Protein AF-A0AB72ZIG2-F1 (afdb_monomer_lite)

Radius of gyration: 32.33 Å; chains: 1; bounding box: 90×54×85 Å

InterPro domains:
  IPR028932 TerB-C domain [PF15615] (345-457)
  IPR029024 TerB-like [G3DSA:1.10.3680.10] (205-327)
  IPR029024 TerB-like [SSF158682] (209-322)

Secondary structure (DSSP, 8-state):
---HHHHHHHHHHHHHHHHTT-PPPP--SSEEEEEE---SGGGTT--EEEEEEEEE-TTS-HHHHHHHHHHHHHHHHTTHHHHHHHHH-GGGTTSHHHHTTS-GGGS-HHHHHHHHHHHHHHTTS-EEEEHHHHHHHHHHHTT----SS--HHHHHHHHHHHHHTTEEEES-TTTSSSPP-TT-EEEEEE-S-HHHHHHTHHHHHHHHHHHHHHHHHH-BTTB--HHHHHHHHHHHHH-TTS-HHHHHHHHHHTSTTTS-HHHHHHHHHHHTTS-HHHHHHHHHHHHHHHHTTS---HHHHHHHHHHHHHHT--THHHHHHHT-SS--S-S-----------HHHHHHHHHHHHHHHHHHHHHHHSTT-----------TTSHHHHHHTS-HHHHHHHHHHHTSSEEEHHHHHHHHHHTT--HHHHHHHHHHHHHHHHSS-SEE-SSEEEE-HHHHHHTT-

pLDDT: mean 73.61, std 16.62, range [25.11, 93.62]

Organism: NCBI:txid992134

Sequence (461 aa):
MHCPDAFSQLFQQRYRDKYGDGFILPVNKTKLHVFYRPASAGLMGQEFIQQMGELPNVAVCKANRDKLRPLIEACQNDLEAYNRFVSLNPKKKAALEGLLLLPMPLWPEALNAELESIKSRVGYGLLLITLDELFAQLSHACASNPPERLSRNVVIALTQALASLQVGIEPDVRADNRTPTLQDTVALFPIESATAESATFAVYRITMLAVELACAAVMVDGRVGEPESMILTRHIDAWSYLSPGQRMRLKAYLQPGVRKNNTLLALKNNLEPLSLEHRRAIARFLAHLIQVEGTITPQDVKFLERVYKRFALDSKLVYTDLDSRATPMTLSLPPPGSVALNSVDRITLLKNESQELVALLENLFLTKVVATEDKEEIDPQSMAAIMADMQEGTVTLLRLLISRNAWERDKLTDIALDMEIRLDDILIEINRKILAVFDVPLITGDAVISINRDVSAALLA

Foldseek 3Di:
DQCVPLLVQQLVVVQCVPANVHDDQPQDPAFDKDKDADPDPVRHPDIDIDTPPRHGDSVPDPVVVVVSVVSSVVSCVLCVVLSVVCVVPVVCCLALLSQLSHDPSSHDPLLVVVLVVVVVVQPAHKDKDFLLVVQCSNRVSSVHDRDPWDDLVSLQSVQVVNQVVQKHKPPDSVLDVDDDTRRAIMIIHGHPHPVLCVVCVLLLSVVLVLLLLLQLLQDDPLDRDPLSLVLVLVLLVLPPSHGPVSSNRSNRCSDPRSDDSVVSVVVVVVLVPDDLVLLVLSLLLLLLSSCSVVDDDPVSLVSSLSSQVSSVHDSVVSVVSNVPQDDDDDPDDDDDDDDDDDSVNVVVSSVVSSVVSSVVVCVVPVVPPPPPPPPPPPPCLELCNLCPPDDPLLVVVVVVVLVDFKDFVVVVVVVCVVVVHDRVVSQVVQQVSLCVRPVDGQWDDDRMTGGDPVSSVSNVD

Structure (mmCIF, N/CA/C/O backbone):
data_AF-A0AB72ZIG2-F1
#
_entry.id   AF-A0AB72ZIG2-F1
#
loop_
_atom_site.group_PDB
_atom_site.id
_atom_site.type_symbol
_atom_site.label_atom_id
_atom_site.label_alt_id
_atom_site.label_comp_id
_atom_site.label_asym_id
_atom_site.label_entity_id
_atom_site.label_seq_id
_atom_site.pdbx_PDB_ins_code
_atom_site.Cartn_x
_atom_site.Cartn_y
_atom_site.Cartn_z
_atom_site.occupancy
_atom_site.B_iso_or_equiv
_atom_site.auth_seq_id
_atom_site.auth_comp_id
_atom_site.auth_asym_id
_atom_site.auth_atom_id
_atom_site.pdbx_PDB_model_num
ATOM 1 N N . MET A 1 1 ? 19.403 9.215 -18.933 1.00 53.62 1 MET A N 1
ATOM 2 C CA . MET A 1 1 ? 18.868 8.181 -18.017 1.00 53.62 1 MET A CA 1
ATOM 3 C C . MET A 1 1 ? 19.841 8.053 -16.857 1.00 53.62 1 MET A C 1
ATOM 5 O O . MET A 1 1 ? 21.023 7.905 -17.134 1.00 53.62 1 MET A O 1
ATOM 9 N N . HIS A 1 2 ? 19.400 8.201 -15.604 1.00 64.38 2 HIS A N 1
ATOM 10 C CA . HIS A 1 2 ? 20.322 8.372 -14.467 1.00 64.38 2 HIS A CA 1
ATOM 11 C C . HIS A 1 2 ? 20.788 7.054 -13.828 1.00 64.38 2 HIS A C 1
ATOM 13 O O . HIS A 1 2 ? 21.807 7.043 -13.144 1.00 64.38 2 HIS A O 1
ATOM 19 N N . CYS A 1 3 ? 20.090 5.940 -14.067 1.00 78.25 3 CYS A N 1
ATOM 20 C CA . CYS A 1 3 ? 20.502 4.604 -13.624 1.00 78.25 3 CYS A CA 1
ATOM 21 C C . CYS A 1 3 ? 20.358 3.573 -14.764 1.00 78.25 3 CYS A C 1
ATOM 23 O O . CYS A 1 3 ? 19.318 2.919 -14.860 1.00 78.25 3 CYS A O 1
ATOM 25 N N . PRO A 1 4 ? 21.372 3.428 -15.645 1.00 85.88 4 PRO A N 1
ATOM 26 C CA . PRO A 1 4 ? 21.312 2.491 -16.771 1.00 85.88 4 PRO A CA 1
ATOM 27 C C . PRO A 1 4 ? 21.289 1.024 -16.316 1.00 85.88 4 PRO A C 1
ATOM 29 O O . PRO A 1 4 ? 20.623 0.205 -16.943 1.00 85.88 4 PRO A O 1
ATOM 32 N N . ASP A 1 5 ? 21.959 0.705 -15.206 1.00 88.12 5 ASP A N 1
ATOM 33 C CA . ASP A 1 5 ? 22.070 -0.652 -14.648 1.00 88.12 5 ASP A CA 1
ATOM 34 C C . ASP A 1 5 ? 20.688 -1.211 -14.265 1.00 88.12 5 ASP A C 1
ATOM 36 O O . ASP A 1 5 ? 20.289 -2.280 -14.724 1.00 88.12 5 ASP A O 1
ATOM 40 N N . ALA A 1 6 ? 19.922 -0.428 -13.495 1.00 87.50 6 ALA A N 1
ATOM 41 C CA . ALA A 1 6 ? 18.576 -0.775 -13.037 1.00 87.50 6 ALA A CA 1
ATOM 42 C C . ALA A 1 6 ? 17.594 -0.952 -14.208 1.00 87.50 6 ALA A C 1
ATOM 44 O O . ALA A 1 6 ? 16.811 -1.900 -14.223 1.00 87.50 6 ALA A O 1
ATOM 45 N N . PHE A 1 7 ? 17.675 -0.083 -15.225 1.00 92.00 7 PHE A N 1
ATOM 46 C CA . PHE A 1 7 ? 16.884 -0.239 -16.446 1.00 92.00 7 PHE A CA 1
ATOM 47 C C . PHE A 1 7 ? 17.276 -1.501 -17.223 1.00 92.00 7 PHE A C 1
ATOM 49 O O . PHE A 1 7 ? 16.396 -2.240 -17.653 1.00 92.00 7 PHE A O 1
ATOM 56 N N . SER A 1 8 ? 18.575 -1.782 -17.371 1.00 91.62 8 SER A N 1
ATOM 57 C CA . SER A 1 8 ? 19.068 -2.979 -18.063 1.00 91.62 8 SER A CA 1
ATOM 58 C C . SER A 1 8 ? 18.569 -4.264 -17.396 1.00 91.62 8 SER A C 1
ATOM 60 O O . SER A 1 8 ? 18.060 -5.150 -18.081 1.00 91.62 8 SER A O 1
ATOM 62 N N . GLN A 1 9 ? 18.636 -4.345 -16.065 1.00 91.81 9 GLN A N 1
ATOM 63 C CA . GLN A 1 9 ? 18.151 -5.492 -15.294 1.00 91.81 9 GLN A CA 1
ATOM 64 C C . GLN A 1 9 ? 16.628 -5.675 -15.424 1.00 91.81 9 GLN A C 1
ATOM 66 O O . GLN A 1 9 ? 16.174 -6.771 -15.759 1.00 91.81 9 GLN A O 1
ATOM 71 N N . LEU A 1 10 ? 15.843 -4.603 -15.248 1.00 91.81 10 LEU A N 1
ATOM 72 C CA . LEU A 1 10 ? 14.377 -4.646 -15.353 1.00 91.81 10 LEU A CA 1
ATOM 73 C C . LEU A 1 10 ? 13.904 -4.985 -16.776 1.00 91.81 10 LEU A C 1
ATOM 75 O O . LEU A 1 10 ? 12.975 -5.772 -16.963 1.00 91.81 10 LEU A O 1
ATOM 79 N N . PHE A 1 11 ? 14.568 -4.419 -17.789 1.00 93.00 11 PHE A N 1
ATOM 80 C CA . PHE A 1 11 ? 14.317 -4.717 -19.196 1.00 93.00 11 PHE A CA 1
ATOM 81 C C . PHE A 1 11 ? 14.632 -6.181 -19.521 1.00 93.00 11 PHE A C 1
ATOM 83 O O . PHE A 1 11 ? 13.825 -6.834 -20.174 1.00 93.00 11 PHE A O 1
ATOM 90 N N . GLN A 1 12 ? 15.758 -6.724 -19.044 1.00 92.25 12 GLN A N 1
ATOM 91 C CA . GLN A 1 12 ? 16.124 -8.129 -19.265 1.00 92.25 12 GLN A CA 1
ATOM 92 C C . GLN A 1 12 ? 15.143 -9.108 -18.609 1.00 92.25 12 GLN A C 1
ATOM 94 O O . GLN A 1 12 ? 14.782 -10.099 -19.244 1.00 92.25 12 GLN A O 1
ATOM 99 N N . GLN A 1 13 ? 14.691 -8.827 -17.380 1.00 90.44 13 GLN A N 1
ATOM 100 C CA . GLN A 1 13 ? 13.649 -9.608 -16.702 1.00 90.44 13 GLN A CA 1
ATOM 101 C C . GLN A 1 13 ? 12.364 -9.612 -17.542 1.00 90.44 13 GLN A C 1
ATOM 103 O O . GLN A 1 13 ? 11.984 -10.649 -18.082 1.00 90.44 13 GLN A O 1
ATOM 108 N N . ARG A 1 14 ? 11.778 -8.436 -17.794 1.00 91.00 14 ARG A N 1
ATOM 109 C CA . ARG A 1 14 ? 10.508 -8.315 -18.530 1.00 91.00 14 ARG A CA 1
ATOM 110 C C . ARG A 1 14 ? 10.572 -8.807 -19.972 1.00 91.00 14 ARG A C 1
ATOM 112 O O . ARG A 1 14 ? 9.575 -9.303 -20.494 1.00 91.00 14 ARG A O 1
ATOM 119 N N . TYR A 1 15 ? 11.719 -8.673 -20.637 1.00 92.75 15 TYR A N 1
ATOM 120 C CA . TYR A 1 15 ? 11.929 -9.238 -21.970 1.00 92.75 15 TYR A CA 1
ATOM 121 C C . TYR A 1 15 ? 11.843 -10.766 -21.931 1.00 92.75 15 TYR A C 1
ATOM 123 O O . TYR A 1 15 ? 11.169 -11.350 -22.778 1.00 92.75 15 TYR A O 1
ATOM 131 N N . ARG A 1 16 ? 12.455 -11.407 -20.926 1.00 92.56 16 ARG A N 1
ATOM 132 C CA . ARG A 1 16 ? 12.364 -12.857 -20.716 1.00 92.56 16 ARG A CA 1
ATOM 133 C C . ARG A 1 16 ? 10.950 -13.288 -20.323 1.00 92.56 16 ARG A C 1
ATOM 135 O O . ARG A 1 16 ? 10.457 -14.263 -20.875 1.00 92.56 16 ARG A O 1
ATOM 142 N N . ASP A 1 17 ? 10.267 -12.531 -19.467 1.00 90.25 17 ASP A N 1
ATOM 143 C CA . ASP A 1 17 ? 8.884 -12.829 -19.065 1.00 90.25 17 ASP A CA 1
ATOM 144 C C . ASP A 1 17 ? 7.906 -12.766 -20.255 1.00 90.25 17 ASP A C 1
ATOM 146 O O . ASP A 1 17 ? 6.974 -13.563 -20.348 1.00 90.25 17 ASP A O 1
ATOM 150 N N . LYS A 1 18 ? 8.119 -11.824 -21.189 1.00 90.75 18 LYS A N 1
ATOM 151 C CA . LYS A 1 18 ? 7.236 -11.598 -22.347 1.00 90.75 18 LYS A CA 1
ATOM 152 C C . LYS A 1 18 ? 7.604 -12.411 -23.594 1.00 90.75 18 LYS A C 1
ATOM 154 O O . LYS A 1 18 ? 6.721 -12.712 -24.397 1.00 90.75 18 LYS A O 1
ATOM 159 N N . TYR A 1 19 ? 8.886 -12.719 -23.796 1.00 89.81 19 TYR A N 1
ATOM 160 C CA . TYR A 1 19 ? 9.403 -13.317 -25.036 1.00 89.81 19 TYR A CA 1
ATOM 161 C C . TYR A 1 19 ? 10.286 -14.562 -24.830 1.00 89.81 19 TYR A C 1
ATOM 163 O O . TYR A 1 19 ? 10.757 -15.121 -25.819 1.00 89.81 19 TYR A O 1
ATOM 171 N N . GLY A 1 20 ? 10.505 -15.021 -23.593 1.00 89.81 20 GLY A N 1
ATOM 172 C CA . GLY A 1 20 ? 11.334 -16.191 -23.284 1.00 89.81 20 GLY A CA 1
ATOM 173 C C . GLY A 1 20 ? 12.790 -15.996 -23.711 1.00 89.81 20 GLY A C 1
ATOM 174 O O . GLY A 1 20 ? 13.429 -15.006 -23.350 1.00 89.81 20 GLY A O 1
ATOM 175 N N . ASP A 1 21 ? 13.297 -16.920 -24.527 1.00 86.19 21 ASP A N 1
ATOM 176 C CA . ASP A 1 21 ? 14.619 -16.826 -25.167 1.00 86.19 21 ASP A CA 1
ATOM 177 C C . ASP A 1 21 ? 14.706 -15.694 -26.216 1.00 86.19 21 ASP A C 1
ATOM 179 O O . ASP A 1 21 ? 15.792 -15.323 -26.666 1.00 86.19 21 ASP A O 1
ATOM 183 N N . GLY A 1 22 ? 13.564 -15.107 -26.589 1.00 86.38 22 GLY A N 1
ATOM 184 C CA . GLY A 1 22 ? 13.439 -13.999 -27.527 1.00 86.38 22 GLY A CA 1
ATOM 185 C C . GLY A 1 22 ? 12.682 -14.361 -28.804 1.00 86.38 22 GLY A C 1
ATOM 186 O O . GLY A 1 22 ? 12.366 -15.517 -29.076 1.00 86.38 22 GLY A O 1
ATOM 187 N N . PHE A 1 23 ? 12.394 -13.349 -29.627 1.00 83.50 23 PHE A N 1
ATOM 188 C CA . PHE A 1 23 ? 11.747 -13.553 -30.924 1.00 83.50 23 PHE A CA 1
ATOM 189 C C . PHE A 1 23 ? 12.761 -13.604 -32.073 1.00 83.50 23 PHE A C 1
ATOM 191 O O . PHE A 1 23 ? 13.669 -12.778 -32.163 1.00 83.50 23 PHE A O 1
ATOM 198 N N . ILE A 1 24 ? 12.565 -14.550 -32.996 1.00 80.56 24 ILE A N 1
ATOM 199 C CA . ILE A 1 24 ? 13.384 -14.674 -34.208 1.00 80.56 24 ILE A CA 1
ATOM 200 C C . ILE A 1 24 ? 13.233 -13.399 -35.049 1.00 80.56 24 ILE A C 1
ATOM 202 O O . ILE A 1 24 ? 12.124 -12.997 -35.413 1.00 80.56 24 ILE A O 1
ATOM 206 N N . LEU A 1 25 ? 14.361 -12.767 -35.369 1.00 79.25 25 LEU A N 1
ATOM 207 C CA . LEU A 1 25 ? 14.409 -11.584 -36.221 1.00 79.25 25 LEU A CA 1
ATOM 208 C C . LEU A 1 25 ? 14.318 -12.027 -37.694 1.00 79.25 25 LEU A C 1
ATOM 210 O O . LEU A 1 25 ? 15.206 -12.749 -38.152 1.00 79.25 25 LEU A O 1
ATOM 214 N N . PRO A 1 26 ? 13.280 -11.629 -38.458 1.00 70.88 26 PRO A N 1
ATOM 215 C CA . PRO A 1 26 ?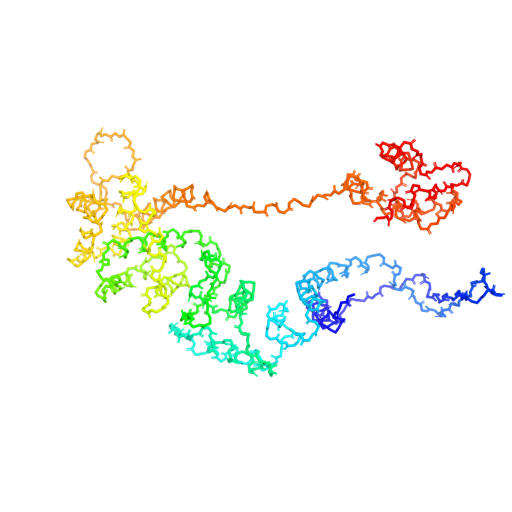 13.186 -11.979 -39.872 1.00 70.88 26 PRO A CA 1
ATOM 216 C C . PRO A 1 26 ? 14.343 -11.352 -40.659 1.00 70.88 26 PRO A C 1
ATOM 218 O O . PRO A 1 26 ? 14.706 -10.194 -40.435 1.00 70.88 26 PRO A O 1
ATOM 221 N N . VAL A 1 27 ? 14.908 -12.113 -41.600 1.00 68.31 27 VAL A N 1
ATOM 222 C CA . VAL A 1 27 ? 16.043 -11.671 -42.423 1.00 68.31 27 VAL A CA 1
ATOM 223 C C . VAL A 1 27 ? 15.591 -10.545 -43.354 1.00 68.31 27 VAL A C 1
ATOM 225 O O . VAL A 1 27 ? 14.945 -10.773 -44.375 1.00 68.31 27 VAL A O 1
ATOM 228 N N . ASN A 1 28 ? 15.920 -9.309 -42.982 1.00 68.75 28 ASN A N 1
ATOM 229 C CA . ASN A 1 28 ? 15.618 -8.128 -43.779 1.00 68.75 28 ASN A CA 1
ATOM 230 C C . ASN A 1 28 ? 16.527 -8.054 -45.024 1.00 68.75 28 ASN A C 1
ATOM 232 O O . ASN A 1 28 ? 17.701 -8.420 -44.965 1.00 68.75 28 ASN A O 1
ATOM 236 N N . LYS A 1 29 ? 16.001 -7.532 -46.140 1.00 74.00 29 LYS A N 1
ATOM 237 C CA . LYS A 1 29 ? 16.792 -7.248 -47.351 1.00 74.00 29 LYS A CA 1
ATOM 238 C C . LYS A 1 29 ? 17.771 -6.091 -47.139 1.00 74.00 29 LYS A C 1
ATOM 240 O O . LYS A 1 29 ? 18.856 -6.111 -47.712 1.00 74.00 29 LYS A O 1
ATOM 245 N N . THR A 1 30 ? 17.409 -5.098 -46.321 1.00 79.44 30 THR A N 1
ATOM 246 C CA . THR A 1 30 ? 18.297 -3.976 -45.981 1.00 79.44 30 THR A CA 1
ATOM 247 C C . THR A 1 30 ? 19.528 -4.493 -45.240 1.00 79.44 30 THR A C 1
ATOM 249 O O . THR A 1 30 ? 19.391 -5.098 -44.175 1.00 79.44 30 THR A O 1
ATOM 252 N N . LYS A 1 31 ? 20.726 -4.246 -45.774 1.00 84.81 31 LYS A N 1
ATOM 253 C CA . LYS A 1 31 ? 21.993 -4.622 -45.134 1.00 84.81 31 LYS A CA 1
ATOM 254 C C . LYS A 1 31 ? 22.410 -3.609 -44.070 1.00 84.81 31 LYS A C 1
ATOM 256 O O . LYS A 1 31 ? 21.942 -2.470 -44.051 1.00 84.81 31 LYS A O 1
ATOM 261 N N . LEU A 1 32 ? 23.266 -4.036 -43.149 1.00 85.88 32 LEU A N 1
ATOM 262 C CA . LEU A 1 32 ? 23.858 -3.171 -42.137 1.00 85.88 32 LEU A CA 1
ATOM 263 C C . LEU A 1 32 ? 24.957 -2.313 -42.773 1.00 85.88 32 LEU A C 1
ATOM 265 O O . LEU A 1 32 ? 25.966 -2.835 -43.243 1.00 85.88 32 LEU A O 1
ATOM 269 N N . HIS A 1 33 ? 24.772 -0.996 -42.744 1.00 87.38 33 HIS A N 1
ATOM 270 C CA . HIS A 1 33 ? 25.788 -0.020 -43.122 1.00 87.38 33 HIS A CA 1
ATOM 271 C C . HIS A 1 33 ? 26.221 0.751 -41.876 1.00 87.38 33 HIS A C 1
ATOM 273 O O . HIS A 1 33 ? 25.376 1.230 -41.119 1.00 87.38 33 HIS A O 1
ATOM 279 N N . VAL A 1 34 ? 27.530 0.879 -41.674 1.00 86.50 34 VAL A N 1
ATOM 280 C CA . VAL A 1 34 ? 28.111 1.794 -40.689 1.00 86.50 34 VAL A CA 1
ATOM 281 C C . VAL A 1 34 ? 28.497 3.072 -41.419 1.00 86.50 34 VAL A C 1
ATOM 283 O O . VAL A 1 34 ? 29.165 3.022 -42.451 1.00 86.50 34 VAL A O 1
ATOM 286 N N . PHE A 1 35 ? 28.057 4.207 -40.885 1.00 87.50 35 PHE A N 1
ATOM 287 C CA . PHE A 1 35 ? 28.380 5.536 -41.387 1.00 87.50 35 PHE A CA 1
ATOM 288 C C . PHE A 1 35 ? 29.309 6.251 -40.402 1.00 87.50 35 PHE A C 1
ATOM 290 O O . PHE A 1 35 ? 29.106 6.201 -39.189 1.00 87.50 35 PHE A O 1
ATOM 297 N N . TYR A 1 36 ? 30.319 6.938 -40.925 1.00 87.25 36 TYR A N 1
ATOM 298 C CA . TYR A 1 36 ? 31.201 7.817 -40.166 1.00 87.25 36 TYR A CA 1
ATOM 299 C C . TYR A 1 36 ? 31.277 9.185 -40.844 1.00 87.25 36 TYR A C 1
ATOM 301 O O . TYR A 1 36 ? 31.576 9.289 -42.033 1.00 87.25 36 TYR A O 1
ATOM 309 N N . ARG A 1 37 ? 31.020 10.241 -40.071 1.00 88.31 37 ARG A N 1
ATOM 310 C CA . ARG A 1 37 ? 31.103 11.637 -40.506 1.00 88.31 37 ARG A CA 1
ATOM 311 C C . ARG A 1 37 ? 32.136 12.348 -39.626 1.00 88.31 37 ARG A C 1
ATOM 313 O O . ARG A 1 37 ? 31.895 12.468 -38.423 1.00 88.31 37 ARG A O 1
ATOM 320 N N . PRO A 1 38 ? 33.287 12.788 -40.165 1.00 87.69 38 PRO A N 1
ATOM 321 C CA . PRO A 1 38 ? 34.328 13.416 -39.359 1.00 87.69 38 PRO A CA 1
ATOM 322 C C . PRO A 1 38 ? 33.879 14.755 -38.762 1.00 87.69 38 PRO A C 1
ATOM 324 O O . PRO A 1 38 ? 33.279 15.583 -39.444 1.00 87.69 38 PRO A O 1
ATOM 327 N N . ALA A 1 39 ? 34.266 15.006 -37.511 1.00 85.81 39 ALA A N 1
ATOM 328 C CA . ALA A 1 39 ? 34.138 16.321 -36.872 1.00 85.81 39 ALA A CA 1
ATOM 329 C C . ALA A 1 39 ? 35.305 17.279 -37.213 1.00 85.81 39 ALA A C 1
ATOM 331 O O . ALA A 1 39 ? 35.308 18.439 -36.809 1.00 85.81 39 ALA A O 1
ATOM 332 N N . SER A 1 40 ? 36.321 16.807 -37.942 1.00 89.12 40 SER A N 1
ATOM 333 C CA . SER A 1 40 ? 37.487 17.600 -38.345 1.00 89.12 40 SER A CA 1
ATOM 334 C C . SER A 1 40 ? 37.158 18.531 -39.514 1.00 89.12 40 SER A C 1
ATOM 336 O O . SER A 1 40 ? 36.709 18.062 -40.559 1.00 89.12 40 SER A O 1
ATOM 338 N N . ALA A 1 41 ? 37.464 19.826 -39.385 1.00 83.62 41 ALA A N 1
ATOM 339 C CA . ALA A 1 41 ? 37.096 20.853 -40.367 1.00 83.62 41 ALA A CA 1
ATOM 340 C C . ALA A 1 41 ? 37.537 20.552 -41.814 1.00 83.62 41 ALA A C 1
ATOM 342 O O . ALA A 1 41 ? 36.765 20.780 -42.737 1.00 83.62 41 ALA A O 1
ATOM 343 N N . GLY A 1 42 ? 38.727 19.972 -42.015 1.00 87.25 42 GLY A N 1
ATOM 344 C CA . GLY A 1 42 ? 39.236 19.603 -43.347 1.00 87.25 42 GLY A CA 1
ATOM 345 C C . GLY A 1 42 ? 38.525 18.424 -44.030 1.00 87.25 42 GLY A C 1
ATOM 346 O O . GLY A 1 42 ? 38.798 18.158 -45.194 1.00 87.25 42 GLY A O 1
ATOM 347 N N . LEU A 1 43 ? 37.629 17.721 -43.326 1.00 84.31 43 LEU A N 1
ATOM 348 C CA . LEU A 1 43 ? 36.799 16.630 -43.859 1.00 84.31 43 LEU A CA 1
ATOM 349 C C . LEU A 1 43 ? 35.298 16.846 -43.572 1.00 84.31 43 LEU A C 1
ATOM 351 O O . LEU A 1 43 ? 34.494 15.933 -43.771 1.00 84.31 43 LEU A O 1
ATOM 355 N N . MET A 1 44 ? 34.896 18.034 -43.100 1.00 80.94 44 MET A N 1
ATOM 356 C CA . MET A 1 44 ? 33.479 18.341 -42.900 1.00 80.94 44 MET A CA 1
ATOM 357 C C . MET A 1 44 ? 32.738 18.301 -44.241 1.00 80.94 44 MET A C 1
ATOM 359 O O . MET A 1 44 ? 33.151 18.926 -45.213 1.00 80.94 44 MET A O 1
ATOM 363 N N . GLY A 1 45 ? 31.632 17.555 -44.278 1.00 77.19 45 GLY A N 1
ATOM 364 C CA . GLY A 1 45 ? 30.863 17.295 -45.497 1.00 77.19 45 GLY A CA 1
ATOM 365 C C . GLY A 1 45 ? 31.223 15.986 -46.209 1.00 77.19 45 GLY A C 1
ATOM 366 O O . GLY A 1 45 ? 30.495 15.598 -47.116 1.00 77.19 45 GLY A O 1
ATOM 367 N N . GLN A 1 46 ? 32.274 15.272 -45.787 1.00 83.62 46 GLN A N 1
ATOM 368 C CA . GLN A 1 46 ? 32.502 13.889 -46.218 1.00 83.62 46 GLN A CA 1
ATOM 369 C C . GLN A 1 46 ? 31.767 12.903 -45.303 1.00 83.62 46 GLN A C 1
ATOM 371 O O . GLN A 1 46 ? 31.769 13.049 -44.078 1.00 83.62 46 GLN A O 1
ATOM 376 N N . GLU A 1 47 ? 31.167 11.875 -45.901 1.00 84.00 47 GLU A N 1
ATOM 377 C CA . GLU A 1 47 ? 30.500 10.779 -45.198 1.00 84.00 47 GLU A CA 1
ATOM 378 C C . GLU A 1 47 ? 31.048 9.446 -45.712 1.00 84.00 47 GLU A C 1
ATOM 380 O O . GLU A 1 47 ? 31.004 9.147 -46.904 1.00 84.00 47 GLU A O 1
ATOM 385 N N . PHE A 1 48 ? 31.598 8.648 -44.800 1.00 87.19 48 PHE A N 1
ATOM 386 C CA . PHE A 1 48 ? 32.205 7.355 -45.090 1.00 87.19 48 PHE A CA 1
ATOM 387 C C . PHE A 1 48 ? 31.202 6.260 -44.743 1.00 87.19 48 PHE A C 1
ATOM 389 O O . PHE A 1 48 ? 30.868 6.079 -43.573 1.00 87.19 48 PHE A O 1
ATOM 396 N N . ILE A 1 49 ? 30.711 5.537 -45.750 1.00 86.94 49 ILE A N 1
ATOM 397 C CA . ILE A 1 49 ? 29.702 4.485 -45.585 1.00 86.94 49 ILE A CA 1
ATOM 398 C C . ILE A 1 49 ? 30.332 3.133 -45.922 1.00 86.94 49 ILE A C 1
ATOM 400 O O . ILE A 1 49 ? 30.780 2.915 -47.046 1.00 86.94 49 ILE A O 1
ATOM 404 N N . GLN A 1 50 ? 30.330 2.206 -44.964 1.00 87.75 50 GLN A N 1
ATOM 405 C CA . GLN A 1 50 ? 30.812 0.838 -45.144 1.00 87.75 50 GLN A CA 1
ATOM 406 C C . GLN A 1 50 ? 29.677 -0.163 -44.911 1.00 87.75 50 GLN A C 1
ATOM 408 O O . GLN A 1 50 ? 29.081 -0.206 -43.835 1.00 87.75 50 GLN A O 1
ATOM 413 N N . GLN A 1 51 ? 29.391 -1.002 -45.909 1.00 85.06 51 GLN A N 1
ATOM 414 C CA . GLN A 1 51 ? 28.489 -2.144 -45.746 1.00 85.06 51 GLN A CA 1
ATOM 415 C C . GLN A 1 51 ? 29.194 -3.266 -44.972 1.00 85.06 51 GLN A C 1
ATOM 417 O O . GLN A 1 51 ? 30.285 -3.697 -45.346 1.00 85.06 51 GLN A O 1
ATOM 422 N N . MET A 1 52 ? 28.548 -3.785 -43.930 1.00 85.31 52 MET A N 1
ATOM 423 C CA . MET A 1 52 ? 29.058 -4.882 -43.102 1.00 85.31 52 MET A CA 1
ATOM 424 C C . MET A 1 52 ? 28.685 -6.246 -43.700 1.00 85.31 52 MET A C 1
ATOM 426 O O . MET A 1 52 ? 28.005 -7.070 -43.086 1.00 85.31 52 MET A O 1
ATOM 430 N N . GLY A 1 53 ? 29.125 -6.458 -44.944 1.00 82.94 53 GLY A N 1
ATOM 431 C CA . GLY A 1 53 ? 28.882 -7.677 -45.715 1.00 82.94 53 GLY A CA 1
ATOM 432 C C . GLY A 1 53 ? 27.393 -7.996 -45.862 1.00 82.94 53 GLY A C 1
ATOM 433 O O . GLY A 1 53 ? 26.586 -7.132 -46.202 1.00 82.94 53 GLY A O 1
ATOM 434 N N . GLU A 1 54 ? 27.033 -9.249 -45.589 1.00 82.50 54 GLU A N 1
ATOM 435 C CA . GLU A 1 54 ? 25.670 -9.760 -45.755 1.00 82.50 54 GLU A CA 1
ATOM 436 C C . GLU A 1 54 ? 24.757 -9.579 -44.529 1.00 82.50 54 GLU A C 1
ATOM 438 O O . GLU A 1 54 ? 23.589 -9.977 -44.588 1.00 82.50 54 GLU A O 1
ATOM 443 N N . LEU A 1 55 ? 25.235 -8.961 -43.441 1.00 81.81 55 LEU A N 1
ATOM 444 C CA . LEU A 1 55 ? 24.465 -8.792 -42.203 1.00 81.81 55 LEU A CA 1
ATOM 445 C C . LEU A 1 55 ? 23.186 -7.955 -42.433 1.00 81.81 55 LEU A C 1
ATOM 447 O O . LEU A 1 55 ? 23.279 -6.845 -42.962 1.00 81.81 55 LEU A O 1
ATOM 451 N N . PRO A 1 56 ? 21.992 -8.433 -42.029 1.00 81.56 56 PRO A N 1
ATOM 452 C CA . PRO A 1 56 ? 20.750 -7.676 -42.163 1.00 81.56 56 PRO A CA 1
ATOM 453 C C . PRO A 1 56 ? 20.651 -6.569 -41.104 1.00 81.56 56 PRO A C 1
ATOM 455 O O . PRO A 1 56 ? 20.964 -6.772 -39.930 1.00 81.56 56 PRO A O 1
ATOM 458 N N . ASN A 1 57 ? 20.149 -5.396 -41.490 1.00 80.31 57 ASN A N 1
ATOM 459 C CA . ASN A 1 57 ? 19.886 -4.304 -40.558 1.00 80.31 57 ASN A CA 1
ATOM 460 C C . ASN A 1 57 ? 18.556 -4.530 -39.825 1.00 80.31 57 ASN A C 1
ATOM 462 O O . ASN A 1 57 ? 17.469 -4.212 -40.323 1.00 80.31 57 ASN A O 1
ATOM 466 N N . VAL A 1 58 ? 18.662 -5.084 -38.618 1.00 76.62 58 VAL A N 1
ATOM 467 C CA . VAL A 1 58 ? 17.524 -5.411 -37.747 1.00 76.62 58 VAL A CA 1
ATOM 468 C C . VAL A 1 58 ? 16.831 -4.173 -37.165 1.00 76.62 58 VAL A C 1
ATOM 470 O O . VAL A 1 58 ? 15.636 -4.234 -36.877 1.00 76.62 58 VAL A O 1
ATOM 473 N N . ALA A 1 59 ? 17.535 -3.039 -37.049 1.00 72.69 59 ALA A N 1
ATOM 474 C CA . ALA A 1 59 ? 16.994 -1.803 -36.480 1.00 72.69 59 ALA A CA 1
ATOM 475 C C . ALA A 1 59 ? 15.968 -1.121 -37.401 1.00 72.69 59 ALA A C 1
ATOM 477 O O . ALA A 1 59 ? 15.063 -0.440 -36.922 1.00 72.69 59 ALA A O 1
ATOM 478 N N . VAL A 1 60 ? 16.052 -1.341 -38.718 1.00 75.62 60 VAL A N 1
ATOM 479 C CA . VAL A 1 60 ? 15.101 -0.785 -39.699 1.00 75.62 60 VAL A CA 1
ATOM 480 C C . VAL A 1 60 ? 13.682 -1.315 -39.465 1.00 75.62 60 VAL A C 1
ATOM 482 O O . VAL A 1 60 ? 12.718 -0.560 -39.582 1.00 75.62 60 VAL A O 1
ATOM 485 N N . CYS A 1 61 ? 13.533 -2.580 -39.056 1.00 78.19 61 CYS A N 1
ATOM 486 C CA . CYS A 1 61 ? 12.235 -3.244 -38.918 1.00 78.19 61 CYS A CA 1
ATOM 487 C C . CYS A 1 61 ? 11.335 -2.574 -37.856 1.00 78.19 61 CYS A C 1
ATOM 489 O O . CYS A 1 61 ? 11.476 -2.818 -36.654 1.00 78.19 61 CYS A O 1
ATOM 491 N N . LYS A 1 62 ? 10.378 -1.752 -38.314 1.00 82.44 62 LYS A N 1
ATOM 492 C CA . LYS A 1 62 ? 9.388 -1.043 -37.480 1.00 82.44 62 LYS A CA 1
ATOM 493 C C . LYS A 1 62 ? 8.643 -2.009 -36.547 1.00 82.44 62 LYS A C 1
ATOM 495 O O . LYS A 1 62 ? 8.696 -1.832 -35.337 1.00 82.44 62 LYS A O 1
ATOM 500 N N . ALA A 1 63 ? 8.132 -3.124 -37.074 1.00 81.75 63 ALA A N 1
ATOM 501 C CA . ALA A 1 63 ? 7.427 -4.148 -36.293 1.00 81.75 63 ALA A CA 1
ATOM 502 C C . ALA A 1 63 ? 8.249 -4.781 -35.146 1.00 81.75 63 ALA A C 1
ATOM 504 O O . ALA A 1 63 ? 7.672 -5.215 -34.151 1.00 81.75 63 ALA A O 1
ATOM 505 N N . ASN A 1 64 ? 9.584 -4.836 -35.242 1.00 81.50 64 ASN A N 1
ATOM 506 C CA . ASN A 1 64 ? 10.429 -5.315 -34.140 1.00 81.50 64 ASN A CA 1
ATOM 507 C C . ASN A 1 64 ? 10.681 -4.219 -33.096 1.00 81.50 64 ASN A C 1
ATOM 509 O O . ASN A 1 64 ? 10.683 -4.509 -31.902 1.00 81.50 64 ASN A O 1
ATOM 513 N N . ARG A 1 65 ? 10.834 -2.958 -33.524 1.00 84.19 65 ARG A N 1
ATOM 514 C CA . ARG A 1 65 ? 10.915 -1.802 -32.614 1.00 84.19 65 ARG A CA 1
ATOM 515 C C . ARG A 1 65 ? 9.609 -1.608 -31.841 1.00 84.19 65 ARG A C 1
ATOM 517 O O . ARG A 1 65 ? 9.646 -1.423 -30.629 1.00 84.19 65 ARG A O 1
ATOM 524 N N . ASP A 1 66 ? 8.468 -1.740 -32.509 1.00 87.06 66 ASP A N 1
ATOM 525 C CA . ASP A 1 66 ? 7.137 -1.566 -31.915 1.00 87.06 66 ASP A CA 1
ATOM 526 C C . ASP A 1 66 ? 6.783 -2.685 -30.911 1.00 87.06 66 ASP A C 1
ATOM 528 O O . ASP A 1 66 ? 6.067 -2.441 -29.945 1.00 87.06 66 ASP A O 1
ATOM 532 N N . LYS A 1 67 ? 7.356 -3.893 -31.047 1.00 86.75 67 LYS A N 1
ATOM 533 C CA . LYS A 1 67 ? 7.287 -4.952 -30.013 1.00 86.75 67 LYS A CA 1
ATOM 534 C C . LYS A 1 67 ? 8.070 -4.615 -28.739 1.00 86.75 67 LYS A C 1
ATOM 536 O O . LYS A 1 67 ? 7.725 -5.113 -27.663 1.00 86.75 67 LYS A O 1
ATOM 541 N N . LEU A 1 68 ? 9.142 -3.830 -28.858 1.00 88.88 68 LEU A N 1
ATOM 542 C CA . LEU A 1 68 ? 10.020 -3.462 -27.744 1.00 88.88 68 LEU A CA 1
ATOM 543 C C . LEU A 1 68 ? 9.603 -2.149 -27.076 1.00 88.88 68 LEU A C 1
ATOM 545 O O . LEU A 1 68 ? 9.754 -2.037 -25.863 1.00 88.88 68 LEU A O 1
ATOM 549 N N . ARG A 1 69 ? 9.050 -1.186 -27.829 1.00 90.81 69 ARG A N 1
ATOM 550 C CA . ARG A 1 69 ? 8.680 0.147 -27.322 1.00 90.81 69 ARG A CA 1
ATOM 551 C C . ARG A 1 69 ? 7.810 0.096 -26.044 1.00 90.81 69 ARG A C 1
ATOM 553 O O . ARG A 1 69 ? 8.285 0.636 -25.049 1.00 90.81 69 ARG A O 1
ATOM 560 N N . PRO A 1 70 ? 6.694 -0.662 -25.967 1.00 92.62 70 PRO A N 1
ATOM 561 C CA . PRO A 1 70 ? 5.887 -0.752 -24.742 1.00 92.62 70 PRO A CA 1
ATOM 562 C C . PRO A 1 70 ? 6.623 -1.335 -23.529 1.00 92.62 70 PRO A C 1
ATOM 564 O O . PRO A 1 70 ? 6.230 -1.111 -22.389 1.00 92.62 70 PRO A O 1
ATOM 567 N N . LEU A 1 71 ? 7.685 -2.116 -23.757 1.00 92.06 71 LEU A N 1
ATOM 568 C CA . LEU A 1 71 ? 8.509 -2.694 -22.694 1.00 92.06 71 LEU A CA 1
ATOM 569 C C . LEU A 1 71 ? 9.556 -1.681 -22.205 1.00 92.06 71 LEU A C 1
ATOM 571 O O . LEU A 1 71 ? 9.804 -1.595 -21.007 1.00 92.06 71 LEU A O 1
ATOM 575 N N . ILE A 1 72 ? 10.111 -0.873 -23.115 1.00 91.62 72 ILE A N 1
ATOM 576 C CA . ILE A 1 72 ? 10.963 0.278 -22.778 1.00 91.62 72 ILE A CA 1
ATOM 577 C C . ILE A 1 72 ? 10.162 1.302 -21.967 1.00 91.62 72 ILE A C 1
ATOM 579 O O . ILE A 1 72 ? 10.625 1.703 -20.905 1.00 91.62 72 ILE A O 1
ATOM 583 N N . GLU A 1 73 ? 8.967 1.671 -22.431 1.00 93.12 73 GLU A N 1
ATOM 584 C CA . GLU A 1 73 ? 8.073 2.641 -21.782 1.00 93.12 73 GLU A CA 1
ATOM 585 C C . GLU A 1 73 ? 7.661 2.172 -20.380 1.00 93.12 73 GLU A C 1
ATOM 587 O O . GLU A 1 73 ? 7.867 2.893 -19.408 1.00 93.12 73 GLU A O 1
ATOM 592 N N . ALA A 1 74 ? 7.202 0.923 -20.230 1.00 91.06 74 ALA A N 1
ATOM 593 C CA . ALA A 1 74 ? 6.892 0.365 -18.912 1.00 91.06 74 ALA A CA 1
ATOM 594 C C . ALA A 1 74 ? 8.112 0.380 -17.966 1.00 91.06 74 ALA A C 1
ATOM 596 O O . ALA A 1 74 ? 7.998 0.773 -16.809 1.00 91.06 74 ALA A O 1
ATOM 597 N N . CYS A 1 75 ? 9.302 0.005 -18.450 1.00 92.31 75 CYS A N 1
ATOM 598 C CA . CYS A 1 75 ? 10.536 0.074 -17.658 1.00 92.31 75 CYS A CA 1
ATOM 599 C C . CYS A 1 75 ? 11.025 1.507 -17.376 1.00 92.31 75 CYS A C 1
ATOM 601 O O . CYS A 1 75 ? 11.836 1.692 -16.470 1.00 92.31 75 CYS A O 1
ATOM 603 N N . GLN A 1 76 ? 10.590 2.511 -18.139 1.00 90.88 76 GLN A N 1
ATOM 604 C CA . GLN A 1 76 ? 10.880 3.921 -17.870 1.00 90.88 76 GLN A CA 1
ATOM 605 C C . GLN A 1 76 ? 9.949 4.465 -16.787 1.00 90.88 76 GLN A C 1
ATOM 607 O O . GLN A 1 76 ? 10.448 5.019 -15.809 1.00 90.88 76 GLN A O 1
ATOM 612 N N . ASN A 1 77 ? 8.642 4.225 -16.913 1.00 91.56 77 ASN A N 1
ATOM 613 C CA . ASN A 1 77 ? 7.621 4.671 -15.961 1.00 91.56 77 ASN A CA 1
ATOM 614 C C . ASN A 1 77 ? 7.883 4.104 -14.553 1.00 91.56 77 ASN A C 1
ATOM 616 O O . ASN A 1 77 ? 7.980 4.856 -13.584 1.00 91.56 77 ASN A O 1
ATOM 620 N N . ASP A 1 78 ? 8.115 2.791 -14.441 1.00 89.31 78 ASP A N 1
ATOM 621 C CA . ASP A 1 78 ? 8.382 2.125 -13.152 1.00 89.31 78 ASP A CA 1
ATOM 622 C C . ASP A 1 78 ? 9.724 2.520 -12.506 1.00 89.31 78 ASP A C 1
ATOM 624 O O . ASP A 1 78 ? 9.978 2.200 -11.345 1.00 89.31 78 ASP A O 1
ATOM 628 N N . LEU A 1 79 ? 10.601 3.210 -13.242 1.00 91.06 79 LEU A N 1
ATOM 629 C CA . LEU A 1 79 ? 11.856 3.759 -12.728 1.00 91.06 79 LEU A CA 1
ATOM 630 C C . LEU A 1 79 ? 11.843 5.292 -12.653 1.00 91.06 79 LEU A C 1
ATOM 632 O O . LEU A 1 79 ? 12.864 5.876 -12.283 1.00 91.06 79 LEU A O 1
ATOM 636 N N . GLU A 1 80 ? 10.745 5.973 -12.988 1.00 90.31 80 GLU A N 1
ATOM 637 C CA . GLU A 1 80 ? 10.705 7.438 -13.059 1.00 90.31 80 GLU A CA 1
ATOM 638 C C . GLU A 1 80 ? 10.907 8.068 -11.675 1.00 90.31 80 GLU A C 1
ATOM 640 O O . GLU A 1 80 ? 11.825 8.871 -11.482 1.00 90.31 80 GLU A O 1
ATOM 645 N N . ALA A 1 81 ? 10.119 7.632 -10.686 1.00 87.31 81 ALA A N 1
ATOM 646 C CA . ALA A 1 81 ? 10.207 8.102 -9.304 1.00 87.31 81 ALA A CA 1
ATOM 647 C C . ALA A 1 81 ? 11.612 7.887 -8.710 1.00 87.31 81 ALA A C 1
ATOM 649 O O . ALA A 1 81 ? 12.167 8.790 -8.078 1.00 87.31 81 ALA A O 1
ATOM 650 N N . TYR A 1 82 ? 12.222 6.728 -8.980 1.00 89.56 82 TYR A N 1
ATOM 651 C CA . TYR A 1 82 ? 13.595 6.425 -8.582 1.00 89.56 82 TYR A CA 1
ATOM 652 C C . TYR A 1 82 ? 14.626 7.314 -9.290 1.00 89.56 82 TYR A C 1
ATOM 654 O O . TYR A 1 82 ? 15.477 7.902 -8.626 1.00 89.56 82 TYR A O 1
ATOM 662 N N . ASN A 1 83 ? 14.547 7.472 -10.619 1.00 89.50 83 ASN A N 1
ATOM 663 C CA . ASN A 1 83 ? 15.456 8.351 -11.364 1.00 89.50 83 ASN A CA 1
ATOM 664 C C . ASN A 1 83 ? 15.366 9.794 -10.833 1.00 89.50 83 ASN A C 1
ATOM 666 O O . ASN A 1 83 ? 16.403 10.396 -10.564 1.00 89.50 83 ASN A O 1
ATOM 670 N N . ARG A 1 84 ? 14.152 10.322 -10.607 1.00 89.38 84 ARG A N 1
ATOM 671 C CA . ARG A 1 84 ? 13.921 11.659 -10.028 1.00 89.38 84 ARG A CA 1
ATOM 672 C C . ARG A 1 84 ? 14.511 11.781 -8.619 1.00 89.38 84 ARG A C 1
ATOM 674 O O . ARG A 1 84 ? 15.181 12.771 -8.324 1.00 89.38 84 ARG A O 1
ATOM 681 N N . PHE A 1 85 ? 14.325 10.773 -7.764 1.00 87.75 85 PHE A N 1
ATOM 682 C CA . PHE A 1 85 ? 14.908 10.751 -6.419 1.00 87.75 85 PHE A CA 1
ATOM 683 C C . PHE A 1 85 ? 16.443 10.727 -6.444 1.00 87.75 85 PHE A C 1
ATOM 685 O O . PHE A 1 85 ? 17.067 11.502 -5.718 1.00 87.75 85 PHE A O 1
ATOM 692 N N . VAL A 1 86 ? 17.055 9.890 -7.290 1.00 88.44 86 VAL A N 1
ATOM 693 C CA . VAL A 1 86 ? 18.518 9.751 -7.406 1.00 88.44 86 VAL A CA 1
ATOM 694 C C . VAL A 1 86 ? 19.164 10.987 -8.035 1.00 88.44 86 VAL A C 1
ATOM 696 O O . VAL A 1 86 ? 20.234 11.387 -7.581 1.00 88.44 86 VAL A O 1
ATOM 699 N N . SER A 1 87 ? 18.521 11.646 -9.006 1.00 87.06 87 SER A N 1
ATOM 700 C CA . SER A 1 87 ? 18.989 12.936 -9.541 1.00 87.06 87 SER A CA 1
ATOM 701 C C . SER A 1 87 ? 19.065 14.024 -8.465 1.00 87.06 87 SER A C 1
ATOM 703 O O . SER A 1 87 ? 19.999 14.821 -8.473 1.00 87.06 87 SER A O 1
ATOM 705 N N . LEU A 1 88 ? 18.120 14.039 -7.518 1.00 87.00 88 LEU A N 1
ATOM 706 C CA . LEU A 1 88 ? 18.118 14.971 -6.384 1.00 87.00 88 LEU A CA 1
ATOM 707 C C . LEU A 1 88 ? 19.025 14.512 -5.226 1.00 87.00 88 LEU A C 1
ATOM 709 O O . LEU A 1 88 ? 19.565 15.343 -4.500 1.00 87.00 88 LEU A O 1
ATOM 713 N N . ASN A 1 89 ? 19.216 13.200 -5.049 1.00 85.44 89 ASN A N 1
ATOM 714 C CA . ASN A 1 89 ? 19.952 12.607 -3.928 1.00 85.44 89 ASN A CA 1
ATOM 715 C C . ASN A 1 89 ? 21.005 11.570 -4.389 1.00 85.44 89 ASN A C 1
ATOM 717 O O . ASN A 1 89 ? 20.903 10.400 -4.005 1.00 85.44 89 ASN A O 1
ATOM 721 N N . PRO A 1 90 ? 22.067 11.942 -5.138 1.00 84.31 90 PRO A N 1
ATOM 722 C CA . PRO A 1 90 ? 23.004 10.962 -5.709 1.00 84.31 90 PRO A CA 1
ATOM 723 C C . PRO A 1 90 ? 23.669 10.040 -4.674 1.00 84.31 90 PRO A C 1
ATOM 725 O O . PRO A 1 90 ? 23.928 8.870 -4.945 1.00 84.31 90 PRO A O 1
ATOM 728 N N . LYS A 1 91 ? 23.895 10.544 -3.451 1.00 84.88 91 LYS A N 1
ATOM 729 C CA . LYS A 1 91 ? 24.474 9.782 -2.329 1.00 84.88 91 LYS A CA 1
ATOM 730 C C . LYS A 1 91 ? 23.513 8.762 -1.693 1.00 84.88 91 LYS A C 1
ATOM 732 O O . LYS A 1 91 ? 23.972 7.930 -0.921 1.00 84.88 91 LYS A O 1
ATOM 737 N N . LYS A 1 92 ? 22.210 8.806 -2.002 1.00 83.81 92 LYS A N 1
ATOM 738 C CA . LYS A 1 92 ? 21.178 7.896 -1.463 1.00 83.81 92 LYS A CA 1
ATOM 739 C C . LYS A 1 92 ? 20.726 6.807 -2.450 1.00 83.81 92 LYS A C 1
ATOM 741 O O . LYS A 1 92 ? 19.749 6.122 -2.170 1.00 83.81 92 LYS A O 1
ATOM 746 N N . LYS A 1 93 ? 21.439 6.586 -3.570 1.00 83.75 93 LYS A N 1
ATOM 747 C CA . LYS A 1 93 ? 21.087 5.580 -4.607 1.00 83.75 93 LYS A CA 1
ATOM 748 C C . LYS A 1 93 ? 20.796 4.172 -4.047 1.00 83.75 93 LYS A C 1
ATOM 750 O O . LYS A 1 93 ? 19.930 3.487 -4.585 1.00 83.75 93 LYS A O 1
ATOM 755 N N . ALA A 1 94 ? 21.515 3.767 -2.997 1.00 84.75 94 ALA A N 1
ATOM 756 C CA . ALA A 1 94 ? 21.392 2.468 -2.324 1.00 84.75 94 ALA A CA 1
ATOM 757 C C . ALA A 1 94 ? 20.852 2.559 -0.879 1.00 84.75 94 ALA A C 1
ATOM 759 O O . ALA A 1 94 ? 20.872 1.570 -0.156 1.00 84.75 94 ALA A O 1
ATOM 760 N N . ALA A 1 95 ? 20.391 3.736 -0.441 1.00 88.94 95 ALA A N 1
ATOM 761 C CA . ALA A 1 95 ? 19.725 3.877 0.852 1.00 88.94 95 ALA A CA 1
ATOM 762 C C . ALA A 1 95 ? 18.267 3.403 0.750 1.00 88.94 95 ALA A C 1
ATOM 764 O O . ALA A 1 95 ? 17.676 3.442 -0.335 1.00 88.94 95 ALA A O 1
ATOM 765 N N . LEU A 1 96 ? 17.678 2.990 1.875 1.00 87.94 96 LEU A N 1
ATOM 766 C CA . LEU A 1 96 ? 16.329 2.423 1.911 1.00 87.94 96 LEU A CA 1
ATOM 767 C C . LEU A 1 96 ? 15.272 3.331 1.255 1.00 87.94 96 LEU A C 1
ATOM 769 O O . LEU A 1 96 ? 14.405 2.824 0.550 1.00 87.94 96 LEU A O 1
ATOM 773 N N . GLU A 1 97 ? 15.357 4.661 1.392 1.00 87.19 97 GLU A N 1
ATOM 774 C CA . GLU A 1 97 ? 14.378 5.570 0.765 1.00 87.19 97 GLU A CA 1
ATOM 775 C C . GLU A 1 97 ? 14.434 5.553 -0.770 1.00 87.19 97 GLU A C 1
ATOM 777 O O . GLU A 1 97 ? 13.432 5.835 -1.421 1.00 87.19 97 GLU A O 1
ATOM 782 N N . GLY A 1 98 ? 15.597 5.232 -1.346 1.00 87.81 98 GLY A N 1
ATOM 783 C CA . GLY A 1 98 ? 15.762 5.028 -2.783 1.00 87.81 98 GLY A CA 1
ATOM 784 C C . GLY A 1 98 ? 15.342 3.625 -3.213 1.00 87.81 98 GLY A C 1
ATOM 785 O O . GLY A 1 98 ? 14.668 3.475 -4.228 1.00 87.81 98 GLY A O 1
ATOM 786 N N . LEU A 1 99 ? 15.692 2.598 -2.434 1.00 89.88 99 LEU A N 1
ATOM 787 C CA . LEU A 1 99 ? 15.333 1.209 -2.738 1.00 89.88 99 LEU A CA 1
ATOM 788 C C . LEU A 1 99 ? 13.814 0.989 -2.710 1.00 89.88 99 LEU A C 1
ATOM 790 O O . LEU A 1 99 ? 13.290 0.362 -3.623 1.00 89.88 99 LEU A O 1
ATOM 794 N N . LEU A 1 100 ? 13.093 1.602 -1.764 1.00 89.81 100 LEU A N 1
ATOM 795 C CA . LEU A 1 100 ? 11.623 1.573 -1.708 1.00 89.81 100 LEU A CA 1
ATOM 796 C C . LEU A 1 100 ? 10.932 2.159 -2.961 1.00 89.81 100 LEU A C 1
ATOM 798 O O . LEU A 1 100 ? 9.748 1.909 -3.164 1.00 89.81 100 LEU A O 1
ATOM 802 N N . LEU A 1 101 ? 11.646 2.921 -3.803 1.00 88.31 101 LEU A N 1
ATOM 803 C CA . LEU A 1 101 ? 11.145 3.468 -5.074 1.00 88.31 101 LEU A CA 1
ATOM 804 C C . LEU A 1 101 ? 11.520 2.617 -6.303 1.00 88.31 101 LEU A C 1
ATOM 806 O O . LEU A 1 101 ? 11.143 2.972 -7.420 1.00 88.31 101 LEU A O 1
ATOM 810 N N . LEU A 1 102 ? 12.272 1.526 -6.128 1.00 89.12 102 LEU A N 1
ATOM 811 C CA . LEU A 1 102 ? 12.537 0.541 -7.180 1.00 89.12 102 LEU A CA 1
ATOM 812 C C . LEU A 1 102 ? 11.472 -0.566 -7.174 1.00 89.12 102 LEU A C 1
ATOM 814 O O . LEU A 1 102 ? 10.995 -0.942 -6.104 1.00 89.12 102 LEU A O 1
ATOM 818 N N . PRO A 1 103 ? 11.186 -1.203 -8.321 1.00 86.69 103 PRO A N 1
ATOM 819 C CA . PRO A 1 103 ? 10.516 -2.500 -8.350 1.00 86.69 103 PRO A CA 1
ATOM 820 C C . PRO A 1 103 ? 11.279 -3.567 -7.543 1.00 86.69 103 PRO A C 1
ATOM 822 O O . PRO A 1 103 ? 12.488 -3.729 -7.720 1.00 86.69 103 PRO A O 1
ATOM 825 N N . MET A 1 104 ? 10.563 -4.354 -6.727 1.00 82.81 104 MET A N 1
ATOM 826 C CA . MET A 1 104 ? 11.124 -5.449 -5.908 1.00 82.81 104 MET A CA 1
ATOM 827 C C . MET A 1 104 ? 12.101 -6.407 -6.631 1.00 82.81 104 MET A C 1
ATOM 829 O O . MET A 1 104 ? 13.084 -6.806 -6.007 1.00 82.81 104 MET A O 1
ATOM 833 N N . PRO A 1 105 ? 11.927 -6.766 -7.926 1.00 84.69 105 PRO A N 1
ATOM 834 C CA . PRO A 1 105 ? 12.890 -7.604 -8.660 1.00 84.69 105 PRO A CA 1
ATOM 835 C C . PRO A 1 105 ? 14.307 -7.020 -8.823 1.00 84.69 105 PRO A C 1
ATOM 837 O O . PRO A 1 105 ? 15.180 -7.691 -9.381 1.00 84.69 105 PRO A O 1
ATOM 840 N N . LEU A 1 106 ? 14.532 -5.778 -8.376 1.00 87.69 106 LEU A N 1
ATOM 841 C CA . LEU A 1 106 ? 15.822 -5.080 -8.358 1.00 87.69 106 LEU A CA 1
ATOM 842 C C . LEU A 1 106 ? 16.392 -4.898 -6.937 1.00 87.69 106 LEU A C 1
ATOM 844 O O . LEU A 1 106 ? 17.418 -4.239 -6.771 1.00 87.69 106 LEU A O 1
ATOM 848 N N . TRP A 1 107 ? 15.714 -5.406 -5.903 1.00 90.06 107 TRP A N 1
ATOM 849 C CA . TRP A 1 107 ? 16.087 -5.171 -4.505 1.00 90.06 107 TRP A CA 1
ATOM 850 C C . TRP A 1 107 ? 17.216 -6.103 -4.042 1.00 90.06 107 TRP A C 1
ATOM 852 O O . TRP A 1 107 ? 17.298 -7.238 -4.516 1.00 90.06 107 TRP A O 1
ATOM 862 N N . PRO A 1 108 ? 18.074 -5.667 -3.096 1.00 90.31 108 PRO A N 1
ATOM 863 C CA . PRO A 1 108 ? 19.087 -6.533 -2.501 1.00 90.31 108 PRO A CA 1
ATOM 864 C C . PRO A 1 108 ? 18.465 -7.781 -1.866 1.00 90.31 108 PRO A C 1
ATOM 866 O O . PRO A 1 108 ? 17.455 -7.690 -1.168 1.00 90.31 108 PRO A O 1
ATOM 869 N N . GLU A 1 109 ? 19.110 -8.937 -2.033 1.00 89.81 109 GLU A N 1
ATOM 870 C CA . GLU A 1 109 ? 18.649 -10.210 -1.454 1.00 89.81 109 GLU A CA 1
ATOM 871 C C . GLU A 1 109 ? 18.463 -10.119 0.070 1.00 89.81 109 GLU A C 1
ATOM 873 O O . GLU A 1 109 ? 17.486 -10.639 0.599 1.00 89.81 109 GLU A O 1
ATOM 878 N N . ALA A 1 110 ? 19.334 -9.377 0.764 1.00 90.69 110 ALA A N 1
ATOM 879 C CA . ALA A 1 110 ? 19.231 -9.121 2.201 1.00 90.69 110 ALA A CA 1
ATOM 880 C C . ALA A 1 110 ? 17.970 -8.325 2.597 1.00 90.69 110 ALA A C 1
ATOM 882 O O . ALA A 1 110 ? 17.351 -8.635 3.613 1.00 90.69 110 ALA A O 1
ATOM 883 N N . LEU A 1 111 ? 17.550 -7.341 1.789 1.00 90.56 111 LEU A N 1
ATOM 884 C CA . LEU A 1 111 ? 16.315 -6.584 2.032 1.00 90.56 111 LEU A CA 1
ATOM 885 C C . LEU A 1 111 ? 15.086 -7.483 1.842 1.00 90.56 111 LEU A C 1
ATOM 887 O O . LEU A 1 111 ? 14.192 -7.490 2.685 1.00 90.56 111 LEU A O 1
ATOM 891 N N . ASN A 1 112 ? 15.070 -8.285 0.775 1.00 90.06 112 ASN A N 1
ATOM 892 C CA . ASN A 1 112 ? 13.997 -9.251 0.527 1.00 90.06 112 ASN A CA 1
ATOM 893 C C . ASN A 1 112 ? 13.923 -10.322 1.635 1.00 90.06 112 ASN A C 1
ATOM 895 O O . ASN A 1 112 ? 12.830 -10.665 2.081 1.00 90.06 112 ASN A O 1
ATOM 899 N N . ALA A 1 113 ? 15.069 -10.798 2.133 1.00 91.44 113 ALA A N 1
ATOM 900 C CA . ALA A 1 113 ? 15.136 -11.758 3.235 1.00 91.44 113 ALA A CA 1
ATOM 901 C C . ALA A 1 113 ? 14.598 -11.186 4.560 1.00 91.44 113 ALA A C 1
ATOM 903 O O . ALA A 1 113 ? 13.846 -11.873 5.251 1.00 91.44 113 ALA A O 1
ATOM 904 N N . GLU A 1 114 ? 14.916 -9.933 4.907 1.00 92.44 114 GLU A N 1
ATOM 905 C CA . GLU A 1 114 ? 14.366 -9.302 6.119 1.00 92.44 114 GLU A CA 1
ATOM 906 C C . GLU A 1 114 ? 12.869 -8.976 5.998 1.00 92.44 114 GLU A C 1
ATOM 908 O O . GLU A 1 114 ? 12.131 -9.018 6.982 1.00 92.44 114 GLU A O 1
ATOM 913 N N . LEU A 1 115 ? 12.370 -8.724 4.789 1.00 90.06 115 LEU A N 1
ATOM 914 C CA . LEU A 1 115 ? 10.939 -8.534 4.560 1.00 90.06 115 LEU A CA 1
ATOM 915 C C . LEU A 1 115 ? 10.143 -9.848 4.650 1.00 90.06 115 LEU A C 1
ATOM 917 O O . LEU A 1 115 ? 9.063 -9.861 5.242 1.00 90.06 115 LEU A O 1
ATOM 921 N N . GLU A 1 116 ? 10.683 -10.965 4.156 1.00 90.88 116 GLU A N 1
ATOM 922 C CA . GLU A 1 116 ? 10.111 -12.302 4.392 1.00 90.88 116 GLU A CA 1
ATOM 923 C C . GLU A 1 116 ? 10.247 -12.733 5.869 1.00 90.88 116 GLU A C 1
ATOM 925 O O . GLU A 1 116 ? 9.331 -13.335 6.432 1.00 90.88 116 GLU A O 1
ATOM 930 N N . SER A 1 117 ? 11.323 -12.33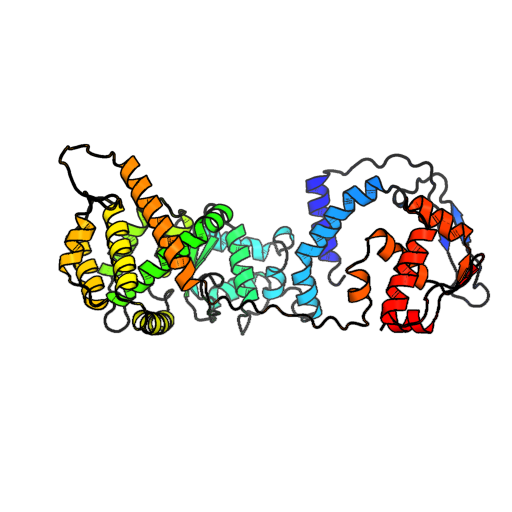4 6.559 1.00 91.94 117 SER A N 1
ATOM 931 C CA . SER A 1 117 ? 11.458 -12.448 8.022 1.00 91.94 117 SER A CA 1
ATOM 932 C C . SER A 1 117 ? 10.321 -11.706 8.742 1.00 91.94 117 SER A C 1
ATOM 934 O O . SER A 1 117 ? 9.615 -12.308 9.557 1.00 91.94 117 SER A O 1
ATOM 936 N N . ILE A 1 118 ? 10.046 -10.446 8.384 1.00 90.94 118 ILE A N 1
ATOM 937 C CA . ILE A 1 118 ? 8.907 -9.668 8.904 1.00 90.94 118 ILE A CA 1
ATOM 938 C C . ILE A 1 118 ? 7.569 -10.360 8.594 1.00 90.94 118 ILE A C 1
ATOM 940 O O . ILE A 1 118 ? 6.754 -10.522 9.504 1.00 90.94 118 ILE A O 1
ATOM 944 N N . LYS A 1 119 ? 7.352 -10.840 7.363 1.00 91.00 119 LYS A N 1
ATOM 945 C CA . LYS A 1 119 ? 6.144 -11.596 6.980 1.00 91.00 119 LYS A CA 1
ATOM 946 C C . LYS A 1 119 ? 5.960 -12.857 7.833 1.00 91.00 119 LYS A C 1
ATOM 948 O O . LYS A 1 119 ? 4.858 -13.112 8.319 1.00 91.00 119 LYS A O 1
ATOM 953 N N . SER A 1 120 ? 7.034 -13.606 8.088 1.00 91.38 120 SER A N 1
ATOM 954 C CA . SER A 1 120 ? 7.000 -14.802 8.942 1.00 91.38 120 SER A CA 1
ATOM 955 C C . SER A 1 120 ? 6.688 -14.482 10.412 1.00 91.38 120 SER A C 1
ATOM 957 O O . SER A 1 120 ? 5.952 -15.227 11.057 1.00 91.38 120 SER A O 1
ATOM 959 N N . ARG A 1 121 ? 7.179 -13.341 10.925 1.00 90.50 121 ARG A N 1
ATOM 960 C CA . ARG A 1 121 ? 6.907 -12.835 12.284 1.00 90.50 121 ARG A CA 1
ATOM 961 C C . ARG A 1 121 ? 5.471 -12.334 12.456 1.00 90.50 121 ARG A C 1
ATOM 963 O O . ARG A 1 121 ? 4.930 -12.434 13.552 1.00 90.50 121 ARG A O 1
ATOM 970 N N . VAL A 1 122 ? 4.867 -11.797 11.395 1.00 91.62 122 VAL A N 1
ATOM 971 C CA . VAL A 1 122 ? 3.444 -11.421 11.345 1.00 91.62 122 VAL A CA 1
ATOM 972 C C . VAL A 1 122 ? 2.556 -12.671 11.343 1.00 91.62 122 VAL A C 1
ATOM 974 O O . VAL A 1 122 ? 1.616 -12.770 12.135 1.00 91.62 122 VAL A O 1
ATOM 977 N N . GLY A 1 123 ? 2.869 -13.649 10.486 1.00 87.88 123 GLY A N 1
ATOM 978 C CA . GLY A 1 123 ? 2.153 -14.923 10.406 1.00 87.88 123 GLY A CA 1
ATOM 979 C C . GLY A 1 123 ? 0.647 -14.736 10.182 1.00 87.88 123 GLY A C 1
ATOM 980 O O . GLY A 1 123 ? 0.229 -14.180 9.171 1.00 87.88 123 GLY A O 1
ATOM 981 N N . TYR A 1 124 ? -0.164 -15.192 11.141 1.00 82.25 124 TYR A N 1
ATOM 982 C CA . TYR A 1 124 ? -1.629 -15.047 11.144 1.00 82.25 124 TYR A CA 1
ATOM 983 C C . TYR A 1 124 ? -2.142 -13.978 12.132 1.00 82.25 124 TYR A C 1
ATOM 985 O O . TYR A 1 124 ? -3.341 -13.922 12.406 1.00 82.25 124 TYR A O 1
ATOM 993 N N . GLY A 1 125 ? -1.246 -13.187 12.731 1.00 85.62 125 GLY A N 1
ATOM 994 C CA . GLY A 1 125 ? -1.542 -12.320 13.872 1.00 85.62 125 GLY A CA 1
ATOM 995 C C . GLY A 1 125 ? -1.324 -10.828 13.620 1.00 85.62 125 GLY A C 1
ATOM 996 O O . GLY A 1 125 ? -1.233 -10.360 12.488 1.00 85.62 125 GLY A O 1
ATOM 997 N N . LEU A 1 126 ? -1.244 -10.087 14.727 1.00 88.75 126 LEU A N 1
ATOM 998 C CA . LEU A 1 126 ? -0.888 -8.670 14.778 1.00 88.75 126 LEU A CA 1
ATOM 999 C C . LEU A 1 126 ? 0.506 -8.529 15.394 1.00 88.75 126 LEU A C 1
ATOM 1001 O O . LEU A 1 126 ? 0.712 -8.913 16.546 1.00 88.75 126 LEU A O 1
ATOM 1005 N N . LEU A 1 127 ? 1.446 -7.951 14.648 1.00 91.12 127 LEU A N 1
ATOM 1006 C CA . LEU A 1 127 ? 2.781 -7.601 15.130 1.00 91.12 127 LEU A CA 1
ATOM 1007 C C . LEU A 1 127 ? 2.848 -6.091 15.380 1.00 91.12 127 LEU A C 1
ATOM 1009 O O . LEU A 1 127 ? 2.813 -5.304 14.436 1.00 91.12 127 LEU A O 1
ATOM 1013 N N . LEU A 1 128 ? 2.955 -5.693 16.648 1.00 90.88 128 LEU A N 1
ATOM 1014 C CA . LEU A 1 128 ? 3.210 -4.307 17.041 1.00 90.88 128 LEU A CA 1
ATOM 1015 C C . LEU A 1 128 ? 4.719 -4.030 17.020 1.00 90.88 128 LEU A C 1
ATOM 1017 O O . LEU A 1 128 ? 5.494 -4.793 17.596 1.00 90.88 128 LEU A O 1
ATOM 1021 N N . ILE A 1 129 ? 5.125 -2.945 16.361 1.00 92.50 129 ILE A N 1
ATOM 1022 C CA . ILE A 1 129 ? 6.522 -2.501 16.220 1.00 92.50 129 ILE A CA 1
ATOM 1023 C C . ILE A 1 129 ? 6.551 -0.971 16.067 1.00 92.50 129 ILE A C 1
ATOM 1025 O O . ILE A 1 129 ? 5.583 -0.396 15.568 1.00 92.50 129 ILE A O 1
ATOM 1029 N N . THR A 1 130 ? 7.606 -0.270 16.489 1.00 91.31 130 THR A N 1
ATOM 1030 C CA . THR A 1 130 ? 7.738 1.160 16.137 1.00 91.31 130 THR A CA 1
ATOM 1031 C C . THR A 1 130 ? 8.209 1.340 14.694 1.00 91.31 130 THR A C 1
ATOM 1033 O O . THR A 1 130 ? 8.898 0.483 14.135 1.00 91.31 130 THR A O 1
ATOM 1036 N N . LEU A 1 131 ? 7.871 2.474 14.071 1.00 89.31 131 LEU A N 1
ATOM 1037 C CA . LEU A 1 131 ? 8.452 2.825 12.773 1.00 89.31 131 LEU A CA 1
ATOM 1038 C C . LEU A 1 131 ? 9.980 2.947 12.850 1.00 89.31 131 LEU A C 1
ATOM 1040 O O . LEU A 1 131 ? 10.643 2.552 11.900 1.00 89.31 131 LEU A O 1
ATOM 1044 N N . ASP A 1 132 ? 10.538 3.425 13.962 1.00 90.81 132 ASP A N 1
ATOM 1045 C CA . ASP A 1 132 ? 11.986 3.502 14.190 1.00 90.81 132 ASP A CA 1
ATOM 1046 C C . ASP A 1 132 ? 12.651 2.118 14.103 1.00 90.81 132 ASP A C 1
ATOM 1048 O O . ASP A 1 132 ? 13.563 1.918 13.302 1.00 90.81 132 ASP A O 1
ATOM 1052 N N . GLU A 1 133 ? 12.130 1.122 14.829 1.00 91.56 133 GLU A N 1
ATOM 1053 C CA . GLU A 1 133 ? 12.604 -0.269 14.763 1.00 91.56 133 GLU A CA 1
ATOM 1054 C C . GLU A 1 133 ? 12.457 -0.880 13.362 1.00 91.56 133 GLU A C 1
ATOM 1056 O O . GLU A 1 133 ? 13.368 -1.564 12.890 1.00 91.56 133 GLU A O 1
ATOM 1061 N N . LEU A 1 134 ? 11.326 -0.637 12.690 1.00 91.69 134 LEU A N 1
ATOM 1062 C CA . LEU A 1 134 ? 11.046 -1.165 11.353 1.00 91.69 134 LEU A CA 1
ATOM 1063 C C . LEU A 1 134 ? 11.987 -0.557 10.300 1.00 91.69 134 LEU A C 1
ATOM 1065 O O . LEU A 1 134 ? 12.598 -1.284 9.516 1.00 91.69 134 LEU A O 1
ATOM 1069 N N . PHE A 1 135 ? 12.159 0.768 10.307 1.00 90.88 135 PHE A N 1
ATOM 1070 C CA . PHE A 1 135 ? 13.096 1.453 9.417 1.00 90.88 135 PHE A CA 1
ATOM 1071 C C . PHE A 1 135 ? 14.556 1.113 9.752 1.00 90.88 135 PHE A C 1
ATOM 1073 O O . PHE A 1 135 ? 15.357 0.997 8.824 1.00 90.88 135 PHE A O 1
ATOM 1080 N N . ALA A 1 136 ? 14.915 0.894 11.020 1.00 91.06 136 ALA A N 1
ATOM 1081 C CA . ALA A 1 136 ? 16.253 0.449 11.414 1.00 91.06 136 ALA A CA 1
ATOM 1082 C C . ALA A 1 136 ? 16.568 -0.973 10.919 1.00 91.06 136 ALA A C 1
ATOM 1084 O O . ALA A 1 136 ? 17.628 -1.178 10.328 1.00 91.06 136 ALA A O 1
ATOM 1085 N N . GLN A 1 137 ? 15.643 -1.929 11.084 1.00 90.75 137 GLN A N 1
ATOM 1086 C CA . GLN A 1 137 ? 15.787 -3.307 10.584 1.00 90.75 137 GLN A CA 1
ATOM 1087 C C . GLN A 1 137 ? 15.992 -3.322 9.059 1.00 90.75 137 GLN A C 1
ATOM 1089 O O . GLN A 1 137 ? 16.973 -3.878 8.563 1.00 90.75 137 GLN A O 1
ATOM 1094 N N . LEU A 1 138 ? 15.135 -2.616 8.316 1.00 90.50 138 LEU A N 1
ATOM 1095 C CA . LEU A 1 138 ? 15.221 -2.541 6.854 1.00 90.50 138 LEU A CA 1
ATOM 1096 C C . LEU A 1 138 ? 16.449 -1.751 6.361 1.00 90.50 138 LEU A C 1
ATOM 1098 O O . LEU A 1 138 ? 17.054 -2.123 5.357 1.00 90.50 138 LEU A O 1
ATOM 1102 N N . SER A 1 139 ? 16.865 -0.688 7.059 1.00 88.88 139 SER A N 1
ATOM 1103 C CA . SER A 1 139 ? 18.050 0.096 6.665 1.00 88.88 139 SER A CA 1
ATOM 1104 C C . SER A 1 139 ? 19.347 -0.674 6.914 1.00 88.88 139 SER A C 1
ATOM 1106 O O . SER A 1 139 ? 20.244 -0.623 6.069 1.00 88.88 139 SER A O 1
ATOM 1108 N N . HIS A 1 140 ? 19.416 -1.449 8.005 1.00 89.69 140 HIS A N 1
ATOM 1109 C CA . HIS A 1 140 ? 20.521 -2.365 8.299 1.00 89.69 140 HIS A CA 1
ATOM 1110 C C . HIS A 1 140 ? 20.664 -3.445 7.214 1.00 89.69 140 HIS A C 1
ATOM 1112 O O . HIS A 1 140 ? 21.772 -3.676 6.731 1.00 89.69 140 HIS A O 1
ATOM 1118 N N . ALA A 1 141 ? 19.550 -4.025 6.747 1.00 87.81 141 ALA A N 1
ATOM 1119 C CA . ALA A 1 141 ? 19.530 -4.968 5.621 1.00 87.81 141 ALA A CA 1
ATOM 1120 C C . ALA A 1 141 ? 20.123 -4.382 4.321 1.00 87.81 141 ALA A C 1
ATOM 1122 O O . ALA A 1 141 ? 20.672 -5.108 3.494 1.00 87.81 141 ALA A O 1
ATOM 1123 N N . CYS A 1 142 ? 20.044 -3.059 4.157 1.00 85.06 142 CYS A N 1
ATOM 1124 C CA . CYS A 1 142 ? 20.584 -2.317 3.017 1.00 85.06 142 CYS A CA 1
ATOM 1125 C C . CYS A 1 142 ? 22.005 -1.763 3.253 1.00 85.06 142 CYS A C 1
ATOM 1127 O O . CYS A 1 142 ? 22.494 -0.994 2.427 1.00 85.06 142 CYS A O 1
ATOM 1129 N N . ALA A 1 143 ? 22.652 -2.091 4.381 1.00 84.38 143 ALA A N 1
ATOM 1130 C CA . ALA A 1 143 ? 23.905 -1.477 4.841 1.00 84.38 143 ALA A CA 1
ATOM 1131 C C . ALA A 1 143 ? 23.863 0.072 4.850 1.00 84.38 143 ALA A C 1
ATOM 1133 O O . ALA A 1 143 ? 24.839 0.749 4.521 1.00 84.38 143 ALA A O 1
ATOM 1134 N N . SER A 1 144 ? 22.708 0.634 5.216 1.00 85.25 144 SER A N 1
ATOM 1135 C CA . SER A 1 144 ? 22.411 2.069 5.181 1.00 85.25 144 SER A CA 1
ATOM 1136 C C . SER A 1 144 ? 21.982 2.597 6.552 1.00 85.25 144 SER A C 1
ATOM 1138 O O . SER A 1 144 ? 21.459 1.854 7.382 1.00 85.25 144 SER A O 1
ATOM 1140 N N . ASN A 1 145 ? 22.186 3.892 6.796 1.00 82.06 145 ASN A N 1
ATOM 1141 C CA . ASN A 1 145 ? 21.710 4.536 8.020 1.00 82.06 145 ASN A CA 1
ATOM 1142 C C . ASN A 1 145 ? 20.178 4.706 7.977 1.00 82.06 145 ASN A C 1
ATOM 1144 O O . ASN A 1 145 ? 19.654 5.045 6.911 1.00 82.06 145 ASN A O 1
ATOM 1148 N N . PRO A 1 146 ? 19.464 4.552 9.109 1.00 80.06 146 PRO A N 1
ATOM 1149 C CA . PRO A 1 146 ? 18.034 4.835 9.171 1.00 80.06 146 PRO A CA 1
ATOM 1150 C C . PRO A 1 146 ? 17.730 6.323 8.898 1.00 80.06 146 PRO A C 1
ATOM 1152 O O . PRO A 1 146 ? 18.556 7.195 9.190 1.00 80.06 146 PRO A O 1
ATOM 1155 N N . PRO A 1 147 ? 16.547 6.644 8.343 1.00 77.75 147 PRO A N 1
ATOM 1156 C CA . PRO A 1 147 ? 16.172 8.013 8.012 1.00 77.75 147 PRO A CA 1
ATOM 1157 C C . PRO A 1 147 ? 15.823 8.829 9.267 1.00 77.75 147 PRO A C 1
ATOM 1159 O O . PRO A 1 147 ? 14.781 8.617 9.877 1.00 77.75 147 PRO A O 1
ATOM 1162 N N . GLU A 1 148 ? 16.628 9.849 9.588 1.00 76.31 148 GLU A N 1
ATOM 1163 C CA . GLU A 1 148 ? 16.392 10.790 10.708 1.00 76.31 148 GLU A CA 1
ATOM 1164 C C . GLU A 1 148 ? 15.008 11.473 10.689 1.00 76.31 148 GLU A C 1
ATOM 1166 O O . GLU A 1 148 ? 14.535 11.985 11.706 1.00 76.31 148 GLU A O 1
ATOM 1171 N N . ARG A 1 149 ? 14.367 11.544 9.514 1.00 77.94 149 ARG A N 1
ATOM 1172 C CA . ARG A 1 149 ? 13.024 12.102 9.313 1.00 77.94 149 ARG A CA 1
ATOM 1173 C C . ARG A 1 149 ? 12.278 11.308 8.249 1.00 77.94 149 ARG A C 1
ATOM 1175 O O . ARG A 1 149 ? 12.781 11.130 7.141 1.00 77.94 149 ARG A O 1
ATOM 1182 N N . LEU A 1 150 ? 11.044 10.918 8.555 1.00 81.12 150 LEU A N 1
ATOM 1183 C CA . LEU A 1 150 ? 10.144 10.288 7.593 1.00 81.12 150 LEU A CA 1
ATOM 1184 C C . LEU A 1 150 ? 9.496 11.340 6.684 1.00 81.12 150 LEU A C 1
ATOM 1186 O O . LEU A 1 150 ? 8.964 12.345 7.158 1.00 81.12 150 LEU A O 1
ATOM 1190 N N . SER A 1 151 ? 9.499 11.085 5.375 1.00 83.75 151 SER A N 1
ATOM 1191 C CA . SER A 1 151 ? 8.649 11.798 4.417 1.00 83.75 151 SER A CA 1
ATOM 1192 C C . SER A 1 151 ? 7.405 10.963 4.114 1.00 83.75 151 SER A C 1
ATOM 1194 O O . SER A 1 151 ? 7.451 9.731 4.153 1.00 83.75 151 SER A O 1
ATOM 1196 N N . ARG A 1 152 ? 6.285 11.620 3.780 1.00 83.69 152 ARG A N 1
ATOM 1197 C CA . ARG A 1 152 ? 5.020 10.926 3.481 1.00 83.69 152 ARG A CA 1
ATOM 1198 C C . ARG A 1 152 ? 5.195 9.877 2.377 1.00 83.69 152 ARG A C 1
ATOM 1200 O O . ARG A 1 152 ? 4.717 8.757 2.513 1.00 83.69 152 ARG A O 1
ATOM 1207 N N . ASN A 1 153 ? 5.941 10.228 1.330 1.00 83.94 153 ASN A N 1
ATOM 1208 C CA . ASN A 1 153 ? 6.161 9.382 0.159 1.00 83.94 153 ASN A CA 1
ATOM 1209 C C . ASN A 1 153 ? 6.969 8.120 0.500 1.00 83.94 153 ASN A C 1
ATOM 1211 O O . ASN A 1 153 ? 6.655 7.056 -0.016 1.00 83.94 153 ASN A O 1
ATOM 1215 N N . VAL A 1 154 ? 7.955 8.210 1.403 1.00 85.25 154 VAL A N 1
ATOM 1216 C CA . VAL A 1 154 ? 8.748 7.045 1.841 1.00 85.25 154 VAL A CA 1
ATOM 1217 C C . VAL A 1 154 ? 7.897 6.064 2.651 1.00 85.25 154 VAL A C 1
ATOM 1219 O O . VAL A 1 154 ? 8.014 4.857 2.455 1.00 85.25 154 VAL A O 1
ATOM 1222 N N . VAL A 1 155 ? 6.991 6.553 3.507 1.00 87.94 155 VAL A N 1
ATOM 1223 C CA . VAL A 1 155 ? 6.077 5.660 4.242 1.00 87.94 155 VAL A CA 1
ATOM 1224 C C . VAL A 1 155 ? 5.007 5.070 3.314 1.00 87.94 155 VAL A C 1
ATOM 1226 O O . VAL A 1 155 ? 4.683 3.899 3.451 1.00 87.94 155 VAL A O 1
ATOM 1229 N N . ILE A 1 156 ? 4.518 5.815 2.314 1.00 87.81 156 ILE A N 1
ATOM 1230 C CA . ILE A 1 156 ? 3.619 5.270 1.277 1.00 87.81 156 ILE A CA 1
ATOM 1231 C C . ILE A 1 156 ? 4.315 4.171 0.456 1.00 87.81 156 ILE A C 1
ATOM 1233 O O . ILE A 1 156 ? 3.711 3.124 0.229 1.00 87.81 156 ILE A O 1
ATOM 1237 N N . ALA A 1 157 ? 5.578 4.366 0.069 1.00 87.56 157 ALA A N 1
ATOM 1238 C CA . ALA A 1 157 ? 6.359 3.362 -0.652 1.00 87.56 157 ALA A CA 1
ATOM 1239 C C . ALA A 1 157 ? 6.589 2.092 0.194 1.00 87.56 157 ALA A C 1
ATOM 1241 O O . ALA A 1 157 ? 6.396 0.981 -0.295 1.00 87.56 157 ALA A O 1
ATOM 1242 N N . LEU A 1 158 ? 6.886 2.241 1.494 1.00 89.88 158 LEU A N 1
ATOM 1243 C CA . LEU A 1 158 ? 6.936 1.120 2.441 1.00 89.88 158 LEU A CA 1
ATOM 1244 C C . LEU A 1 158 ? 5.580 0.395 2.554 1.00 89.88 158 LEU A C 1
ATOM 1246 O O . LEU A 1 158 ? 5.537 -0.833 2.494 1.00 89.88 158 LEU A O 1
ATOM 1250 N N . THR A 1 159 ? 4.468 1.132 2.655 1.00 89.62 159 THR A N 1
ATOM 1251 C CA . THR A 1 159 ? 3.106 0.568 2.666 1.00 89.62 159 THR A CA 1
ATOM 1252 C C . THR A 1 159 ? 2.808 -0.232 1.395 1.00 89.62 159 THR A C 1
ATOM 1254 O O . THR A 1 159 ? 2.210 -1.304 1.471 1.00 89.62 159 THR A O 1
ATOM 1257 N N . GLN A 1 160 ? 3.228 0.258 0.225 1.00 87.12 160 GLN A N 1
ATOM 1258 C CA . GLN A 1 160 ? 3.057 -0.437 -1.054 1.00 87.12 160 GLN A CA 1
ATOM 1259 C C . GLN A 1 160 ? 3.902 -1.716 -1.126 1.00 87.12 160 GLN A C 1
ATOM 1261 O O . GLN A 1 160 ? 3.381 -2.758 -1.517 1.00 87.12 160 GLN A O 1
ATOM 1266 N N . ALA A 1 161 ? 5.161 -1.659 -0.685 1.00 88.25 161 ALA A N 1
ATOM 1267 C CA . ALA A 1 161 ? 6.079 -2.796 -0.663 1.00 88.25 161 ALA A CA 1
ATOM 1268 C C . ALA A 1 161 ? 5.611 -3.940 0.249 1.00 88.25 161 ALA A C 1
ATOM 1270 O O . ALA A 1 161 ? 5.606 -5.108 -0.153 1.00 88.25 161 ALA A O 1
ATOM 1271 N N . LEU A 1 162 ? 5.166 -3.601 1.463 1.00 90.19 162 LEU A N 1
ATOM 1272 C CA . LEU A 1 162 ? 4.562 -4.557 2.388 1.00 90.19 162 LEU A CA 1
ATOM 1273 C C . LEU A 1 162 ? 3.286 -5.161 1.778 1.00 90.19 162 LEU A C 1
ATOM 1275 O O . LEU A 1 162 ? 3.111 -6.380 1.809 1.00 90.19 162 LEU A O 1
ATOM 1279 N N . ALA A 1 163 ? 2.448 -4.351 1.120 1.00 89.38 163 ALA A N 1
ATOM 1280 C CA . ALA A 1 163 ? 1.223 -4.836 0.486 1.00 89.38 163 ALA A CA 1
ATOM 1281 C C . ALA A 1 163 ? 1.485 -5.814 -0.678 1.00 89.38 163 ALA A C 1
ATOM 1283 O O . ALA A 1 163 ? 0.760 -6.804 -0.803 1.00 89.38 163 ALA A O 1
ATOM 1284 N N . SER A 1 164 ? 2.533 -5.608 -1.490 1.00 86.25 164 SER A N 1
ATOM 1285 C CA . SER A 1 164 ? 2.972 -6.594 -2.498 1.00 86.25 164 SER A CA 1
ATOM 1286 C C . SER A 1 164 ? 3.481 -7.904 -1.886 1.00 86.25 164 SER A C 1
ATOM 1288 O O . SER A 1 164 ? 3.391 -8.950 -2.524 1.00 86.25 164 SER A O 1
ATOM 1290 N N . LEU A 1 165 ? 3.940 -7.872 -0.633 1.00 87.00 165 LEU A N 1
ATOM 1291 C CA . LEU A 1 165 ? 4.338 -9.046 0.145 1.00 87.00 165 LEU A CA 1
ATOM 1292 C C . LEU A 1 165 ? 3.204 -9.659 0.977 1.00 87.00 165 LEU A C 1
ATOM 1294 O O . LEU A 1 165 ? 3.469 -10.577 1.750 1.00 87.00 165 LEU A O 1
ATOM 1298 N N . GLN A 1 166 ? 1.949 -9.229 0.800 1.00 91.12 166 GLN A N 1
ATOM 1299 C CA . GLN A 1 166 ? 0.789 -9.680 1.591 1.00 91.12 166 GLN A CA 1
ATOM 1300 C C . GLN A 1 166 ? 0.847 -9.275 3.077 1.00 91.12 166 GLN A C 1
ATOM 1302 O O . GLN A 1 166 ? 0.258 -9.939 3.931 1.00 91.12 166 GLN A O 1
ATOM 1307 N N . VAL A 1 167 ? 1.512 -8.159 3.392 1.00 92.50 167 VAL A N 1
ATOM 1308 C CA . VAL A 1 167 ? 1.539 -7.543 4.726 1.00 92.50 167 VAL A CA 1
ATOM 1309 C C . VAL A 1 167 ? 0.860 -6.170 4.676 1.00 92.50 167 VAL A C 1
ATOM 1311 O O . VAL A 1 167 ? 1.264 -5.274 3.940 1.00 92.50 167 VAL A O 1
ATOM 1314 N N . GLY A 1 168 ? -0.193 -5.993 5.465 1.00 91.06 168 GLY A N 1
ATOM 1315 C CA . GLY A 1 168 ? -0.806 -4.700 5.740 1.00 91.06 168 GLY A CA 1
ATOM 1316 C C . GLY A 1 168 ? -0.098 -3.975 6.886 1.00 91.06 168 GLY A C 1
ATOM 1317 O O . GLY A 1 168 ? 0.516 -4.600 7.750 1.00 91.06 168 GLY A O 1
ATOM 1318 N N . ILE A 1 169 ? -0.210 -2.648 6.890 1.00 90.88 169 ILE A N 1
ATOM 1319 C CA . ILE A 1 169 ? 0.290 -1.747 7.935 1.00 90.88 169 ILE A CA 1
ATOM 1320 C C . ILE A 1 169 ? -0.824 -0.783 8.363 1.00 90.88 169 ILE A C 1
ATOM 1322 O O . ILE A 1 169 ? -1.632 -0.364 7.528 1.00 90.88 169 ILE A O 1
ATOM 1326 N N . GLU A 1 170 ? -0.869 -0.458 9.656 1.00 88.19 170 GLU A N 1
ATOM 1327 C CA . GLU A 1 170 ? -1.777 0.525 10.263 1.00 88.19 170 GLU A CA 1
ATOM 1328 C C . GLU A 1 170 ? -1.044 1.318 11.370 1.00 88.19 170 GLU A C 1
ATOM 1330 O O . GLU A 1 170 ? -0.321 0.686 12.146 1.00 88.19 170 GLU A O 1
ATOM 1335 N N . PRO A 1 171 ? -1.205 2.655 11.501 1.00 83.19 171 PRO A N 1
ATOM 1336 C CA . PRO A 1 171 ? -1.979 3.563 10.645 1.00 83.19 171 PRO A CA 1
ATOM 1337 C C . PRO A 1 171 ? -1.478 3.649 9.196 1.00 83.19 171 PRO A C 1
ATOM 1339 O O . PRO A 1 171 ? -0.312 3.948 8.934 1.00 83.19 171 PRO A O 1
ATOM 1342 N N . ASP A 1 172 ? -2.382 3.436 8.239 1.00 81.19 172 ASP A N 1
ATOM 1343 C CA . ASP A 1 172 ? -2.103 3.636 6.817 1.00 81.19 172 ASP A CA 1
ATOM 1344 C C . ASP A 1 172 ? -2.009 5.141 6.485 1.00 81.19 172 ASP A C 1
ATOM 1346 O O . ASP A 1 172 ? -2.971 5.897 6.621 1.00 81.19 172 ASP A O 1
ATOM 1350 N N . VAL A 1 173 ? -0.856 5.588 5.978 1.00 79.06 173 VAL A N 1
ATOM 1351 C CA . VAL A 1 173 ? -0.587 6.994 5.593 1.00 79.06 173 VAL A CA 1
ATOM 1352 C C . VAL A 1 173 ? -1.352 7.425 4.329 1.00 79.06 173 VAL A C 1
ATOM 1354 O O . VAL A 1 173 ? -1.369 8.599 3.955 1.00 79.06 173 VAL A O 1
ATOM 1357 N N . ARG A 1 174 ? -2.030 6.496 3.651 1.00 72.75 174 ARG A N 1
ATOM 1358 C CA . ARG A 1 174 ? -3.057 6.806 2.644 1.00 72.75 174 ARG A CA 1
ATOM 1359 C C . ARG A 1 174 ? -4.412 7.068 3.307 1.00 72.75 174 ARG A C 1
ATOM 1361 O O . ARG A 1 174 ? -5.219 7.808 2.751 1.00 72.75 174 ARG A O 1
ATOM 1368 N N . ALA A 1 175 ? -4.681 6.453 4.461 1.00 66.19 175 ALA A N 1
ATOM 1369 C CA . ALA A 1 175 ? -5.926 6.600 5.207 1.00 66.19 175 ALA A CA 1
ATOM 1370 C C . ALA A 1 175 ? -5.958 7.892 6.041 1.00 66.19 175 ALA A C 1
ATOM 1372 O O . ALA A 1 175 ? -6.915 8.657 5.898 1.00 66.19 175 ALA A O 1
ATOM 1373 N N . ASP A 1 176 ? -4.922 8.145 6.847 1.00 66.38 176 ASP A N 1
ATOM 1374 C CA . ASP A 1 176 ? -4.778 9.335 7.702 1.00 66.38 176 ASP A CA 1
ATOM 1375 C C . ASP A 1 176 ? -4.228 10.545 6.915 1.00 66.38 176 ASP A C 1
ATOM 1377 O O . ASP A 1 176 ? -3.359 10.417 6.053 1.00 66.38 176 ASP A O 1
ATOM 1381 N N . ASN A 1 177 ? -4.682 11.757 7.237 1.00 61.03 177 ASN A N 1
ATOM 1382 C CA . ASN A 1 177 ? -4.099 12.997 6.720 1.00 61.03 177 ASN A CA 1
ATOM 1383 C C . ASN A 1 177 ? -2.740 13.328 7.367 1.00 61.03 177 ASN A C 1
ATOM 1385 O O . ASN A 1 177 ? -1.958 14.079 6.778 1.00 61.03 177 ASN A O 1
ATOM 1389 N N . ARG A 1 178 ? -2.411 12.762 8.533 1.00 71.94 178 ARG A N 1
ATOM 1390 C CA . ARG A 1 178 ? -1.122 12.940 9.220 1.00 71.94 178 ARG A CA 1
ATOM 1391 C C . ARG A 1 178 ? -0.003 12.079 8.612 1.00 71.94 178 ARG A C 1
ATOM 1393 O O . ARG A 1 178 ? -0.168 10.889 8.376 1.00 71.94 178 ARG A O 1
ATOM 1400 N N . THR A 1 179 ? 1.190 12.660 8.472 1.00 76.31 179 THR A N 1
ATOM 1401 C CA . THR A 1 179 ? 2.440 11.892 8.311 1.00 76.31 179 THR A CA 1
ATOM 1402 C C . THR A 1 179 ? 2.898 11.372 9.686 1.00 76.31 179 THR A C 1
ATOM 1404 O O . THR A 1 179 ? 2.977 12.174 10.627 1.00 76.31 179 THR A O 1
ATOM 1407 N N . PRO A 1 180 ? 3.190 10.069 9.851 1.00 80.25 180 PRO A N 1
ATOM 1408 C CA . PRO A 1 180 ? 3.624 9.514 11.128 1.00 80.25 180 PRO A CA 1
ATOM 1409 C C . PRO A 1 180 ? 5.073 9.898 11.461 1.00 80.25 180 PRO A C 1
ATOM 1411 O O . PRO A 1 180 ? 5.859 10.306 10.605 1.00 80.25 180 PRO A O 1
ATOM 1414 N N . THR A 1 181 ? 5.413 9.775 12.739 1.00 85.31 181 THR A N 1
ATOM 1415 C CA . THR A 1 181 ? 6.748 10.019 13.310 1.00 85.31 181 THR A CA 1
ATOM 1416 C C . THR A 1 181 ? 7.457 8.694 13.636 1.00 85.31 181 THR A C 1
ATOM 1418 O O . THR A 1 181 ? 6.806 7.668 13.766 1.00 85.31 181 THR A O 1
ATOM 1421 N N . LEU A 1 182 ? 8.792 8.680 13.757 1.00 84.81 182 LEU A N 1
ATOM 1422 C CA . LEU A 1 182 ? 9.567 7.438 13.980 1.00 84.81 182 LEU A CA 1
ATOM 1423 C C . LEU A 1 182 ? 9.129 6.667 15.242 1.00 84.81 182 LEU A C 1
ATOM 1425 O O . LEU A 1 182 ? 9.001 5.450 15.220 1.00 84.81 182 LEU A O 1
ATOM 1429 N N . GLN A 1 183 ? 8.804 7.383 16.320 1.00 86.25 183 GLN A N 1
ATOM 1430 C CA . GLN A 1 183 ? 8.332 6.806 17.589 1.00 86.25 183 GLN A CA 1
ATOM 1431 C C . GLN A 1 183 ? 6.889 6.259 17.537 1.00 86.25 183 GLN A C 1
ATOM 1433 O O . GLN A 1 183 ? 6.312 5.942 18.576 1.00 86.25 183 GLN A O 1
ATOM 1438 N N . ASP A 1 184 ? 6.268 6.189 16.359 1.00 85.88 184 ASP A N 1
ATOM 1439 C CA . ASP A 1 184 ? 4.884 5.753 16.209 1.00 85.88 184 ASP A CA 1
ATOM 1440 C C . ASP A 1 184 ? 4.830 4.227 16.158 1.00 85.88 184 ASP A C 1
ATOM 1442 O O . ASP A 1 184 ? 5.472 3.605 15.310 1.00 85.88 184 ASP A O 1
ATOM 1446 N N . THR A 1 185 ? 4.050 3.621 17.055 1.00 89.56 185 THR A N 1
ATOM 1447 C CA . THR A 1 185 ? 3.718 2.199 16.970 1.00 89.56 185 THR A CA 1
ATOM 1448 C C . THR A 1 185 ? 2.835 1.963 15.751 1.00 89.56 185 THR A C 1
ATOM 1450 O O . THR A 1 185 ? 1.761 2.552 15.632 1.00 89.56 185 THR A O 1
ATOM 1453 N N . VAL A 1 186 ? 3.277 1.073 14.872 1.00 90.81 186 VAL A N 1
ATOM 1454 C CA . VAL A 1 186 ? 2.479 0.509 13.788 1.00 90.81 186 VAL A CA 1
ATOM 1455 C C . VAL A 1 186 ? 2.151 -0.947 14.093 1.00 90.81 186 VAL A C 1
ATOM 1457 O O . VAL A 1 186 ? 2.898 -1.657 14.769 1.00 90.81 186 VAL A O 1
ATOM 1460 N N . ALA A 1 187 ? 1.017 -1.392 13.574 1.00 91.75 187 ALA A N 1
ATOM 1461 C CA . ALA A 1 187 ? 0.618 -2.785 13.550 1.00 91.75 187 ALA A CA 1
ATOM 1462 C C . ALA A 1 187 ? 0.810 -3.344 12.139 1.00 91.75 187 ALA A C 1
ATOM 1464 O O . ALA A 1 187 ? 0.305 -2.775 11.169 1.00 91.75 187 ALA A O 1
ATOM 1465 N N . LEU A 1 188 ? 1.500 -4.477 12.046 1.00 93.62 188 LEU A N 1
ATOM 1466 C CA . LEU A 1 188 ? 1.632 -5.278 10.834 1.00 93.62 188 LEU A CA 1
ATOM 1467 C C . LEU A 1 188 ? 0.727 -6.515 10.934 1.00 93.62 188 LEU A C 1
ATOM 1469 O O . LEU A 1 188 ? 0.654 -7.146 11.991 1.00 93.62 188 LEU A O 1
ATOM 1473 N N . PHE A 1 189 ? 0.029 -6.849 9.850 1.00 93.06 189 PHE A N 1
ATOM 1474 C CA . PHE A 1 189 ? -0.958 -7.939 9.779 1.00 93.06 189 PHE A CA 1
ATOM 1475 C C . PHE A 1 189 ? -0.976 -8.571 8.378 1.00 93.06 189 PHE A C 1
ATOM 1477 O O . PHE A 1 189 ? -0.612 -7.897 7.415 1.00 93.06 189 PHE A O 1
ATOM 1484 N N . PRO A 1 190 ? -1.388 -9.838 8.207 1.00 92.25 190 PRO A N 1
ATOM 1485 C CA . PRO A 1 190 ? -1.472 -10.447 6.882 1.00 92.25 190 PRO A CA 1
ATOM 1486 C C . PRO A 1 190 ? -2.661 -9.894 6.078 1.00 92.25 190 PRO A C 1
ATOM 1488 O O . PRO A 1 190 ? -3.745 -9.663 6.618 1.00 92.25 190 PRO A O 1
ATOM 1491 N N . ILE A 1 191 ? -2.484 -9.728 4.764 1.00 90.25 191 ILE A N 1
ATOM 1492 C CA . ILE A 1 191 ? -3.560 -9.378 3.823 1.00 90.25 191 ILE A CA 1
ATOM 1493 C C . ILE A 1 191 ? -3.587 -10.364 2.651 1.00 90.25 191 ILE A C 1
ATOM 1495 O O . ILE A 1 191 ? -2.581 -10.597 1.995 1.00 90.25 191 ILE A O 1
ATOM 1499 N N . GLU A 1 192 ? -4.750 -10.943 2.353 1.00 83.69 192 GLU A N 1
ATOM 1500 C CA . GLU A 1 192 ? -4.867 -11.973 1.306 1.00 83.69 192 GLU A CA 1
ATOM 1501 C C . GLU A 1 192 ? -4.559 -11.420 -0.095 1.00 83.69 192 GLU A C 1
ATOM 1503 O O . GLU A 1 192 ? -3.856 -12.054 -0.884 1.00 83.69 192 GLU A O 1
ATOM 1508 N N . SER A 1 193 ? -5.075 -10.221 -0.397 1.00 80.50 193 SER A N 1
ATOM 1509 C CA . SER A 1 193 ? -4.879 -9.534 -1.675 1.00 80.50 193 SER A CA 1
ATOM 1510 C C . SER A 1 193 ? -5.055 -8.021 -1.542 1.00 80.50 193 SER A C 1
ATOM 1512 O O . SER A 1 193 ? -6.109 -7.535 -1.125 1.00 80.50 193 SER A O 1
ATOM 1514 N N . ALA A 1 194 ? -4.054 -7.263 -1.996 1.00 78.38 194 ALA A N 1
ATOM 1515 C CA . ALA A 1 194 ? -4.106 -5.802 -2.060 1.00 78.38 194 ALA A CA 1
ATOM 1516 C C . ALA A 1 194 ? -5.212 -5.273 -3.003 1.00 78.38 194 ALA A C 1
ATOM 1518 O O . ALA A 1 194 ? -5.734 -4.175 -2.798 1.00 78.38 194 ALA A O 1
ATOM 1519 N N . THR A 1 195 ? -5.617 -6.053 -4.016 1.00 80.06 195 THR A N 1
ATOM 1520 C CA . THR A 1 195 ? -6.728 -5.675 -4.915 1.00 80.06 195 THR A CA 1
ATOM 1521 C C . THR A 1 195 ? -8.084 -5.780 -4.217 1.00 80.06 195 THR A C 1
ATOM 1523 O O . THR A 1 195 ? -8.903 -4.872 -4.345 1.00 80.06 195 THR A O 1
ATOM 1526 N N . ALA A 1 196 ? -8.288 -6.817 -3.396 1.00 76.81 196 ALA A N 1
ATOM 1527 C CA . ALA A 1 196 ? -9.484 -6.966 -2.570 1.00 76.81 196 ALA A CA 1
ATOM 1528 C C . ALA A 1 196 ? -9.562 -5.875 -1.489 1.00 76.81 196 ALA A C 1
ATOM 1530 O O . ALA A 1 196 ? -10.626 -5.304 -1.275 1.00 76.81 196 ALA A O 1
ATOM 1531 N N . GLU A 1 197 ? -8.432 -5.521 -0.862 1.00 79.19 197 GLU A N 1
ATOM 1532 C CA . GLU A 1 197 ? -8.368 -4.371 0.051 1.00 79.19 197 GLU A CA 1
ATOM 1533 C C . GLU A 1 197 ? -8.729 -3.048 -0.632 1.00 79.19 197 GLU A C 1
ATOM 1535 O O . GLU A 1 197 ? -9.433 -2.230 -0.042 1.00 79.19 197 GLU A O 1
ATOM 1540 N N . SER A 1 198 ? -8.260 -2.832 -1.863 1.00 78.56 198 SER A N 1
ATOM 1541 C CA . SER A 1 198 ? -8.525 -1.599 -2.613 1.00 78.56 198 SER A CA 1
ATOM 1542 C C . SER A 1 198 ? -9.996 -1.492 -3.031 1.00 78.56 198 SER A C 1
ATOM 1544 O O . SER A 1 198 ? -10.590 -0.424 -2.900 1.00 78.56 198 SER A O 1
ATOM 1546 N N . ALA A 1 199 ? -10.608 -2.599 -3.465 1.00 76.62 199 ALA A N 1
ATOM 1547 C CA . ALA A 1 199 ? -11.994 -2.638 -3.940 1.00 76.62 199 ALA A CA 1
ATOM 1548 C C . ALA A 1 199 ? -13.035 -2.264 -2.865 1.00 76.62 199 ALA A C 1
ATOM 1550 O O . ALA A 1 199 ? -14.059 -1.666 -3.187 1.00 76.62 199 ALA A O 1
ATOM 1551 N N . THR A 1 200 ? -12.783 -2.577 -1.590 1.00 76.56 200 THR A N 1
ATOM 1552 C CA . THR A 1 200 ? -13.682 -2.245 -0.464 1.00 76.56 200 THR A CA 1
ATOM 1553 C C . THR A 1 200 ? -13.168 -1.096 0.419 1.00 76.56 200 THR A C 1
ATOM 1555 O O . THR A 1 200 ? -13.740 -0.822 1.474 1.00 76.56 200 THR A O 1
ATOM 1558 N N . PHE A 1 201 ? -12.106 -0.389 0.007 1.00 79.12 201 PHE A N 1
ATOM 1559 C CA . PHE A 1 201 ? -11.404 0.603 0.837 1.00 79.12 201 PHE A CA 1
ATOM 1560 C C . PHE A 1 201 ? -12.282 1.780 1.300 1.00 79.12 201 PHE A C 1
ATOM 1562 O O . PHE A 1 201 ? -12.120 2.266 2.420 1.00 79.12 201 PHE A O 1
ATOM 1569 N N . ALA A 1 202 ? -13.241 2.223 0.483 1.00 72.31 202 ALA A N 1
ATOM 1570 C CA . ALA A 1 202 ? -14.161 3.303 0.853 1.00 72.31 202 ALA A CA 1
ATOM 1571 C C . ALA A 1 202 ? -15.146 2.877 1.964 1.00 72.31 202 ALA A C 1
ATOM 1573 O O . ALA A 1 202 ? -15.298 3.566 2.975 1.00 72.31 202 ALA A O 1
ATOM 1574 N N . VAL A 1 203 ? -15.705 1.666 1.851 1.00 75.38 203 VAL A N 1
ATOM 1575 C CA . VAL A 1 203 ? -16.560 1.046 2.880 1.00 75.38 203 VAL A CA 1
ATOM 1576 C C . VAL A 1 203 ? -15.775 0.810 4.181 1.00 75.38 203 VAL A C 1
ATOM 1578 O O . VAL A 1 203 ? -16.294 1.054 5.276 1.00 75.38 203 VAL A O 1
ATOM 1581 N N . TYR A 1 204 ? -14.499 0.413 4.074 1.00 81.38 204 TYR A N 1
ATOM 1582 C CA . TYR A 1 204 ? -13.577 0.359 5.213 1.00 81.38 204 TYR A CA 1
ATOM 1583 C C . TYR A 1 204 ? -13.430 1.728 5.890 1.00 81.38 204 TYR A C 1
ATOM 1585 O O . TYR A 1 204 ? -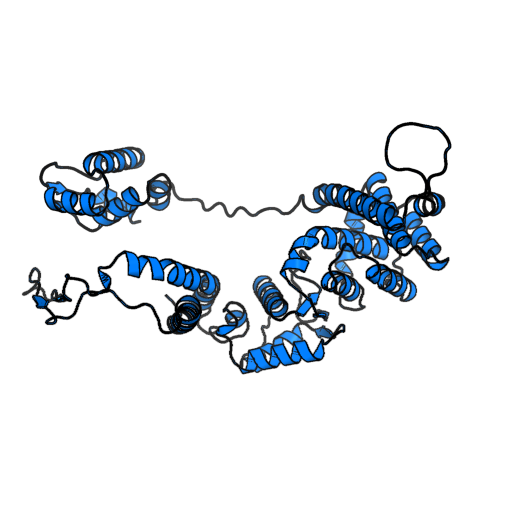13.635 1.809 7.098 1.00 81.38 204 TYR A O 1
ATOM 1593 N N . ARG A 1 205 ? -13.136 2.808 5.146 1.00 73.62 205 ARG A N 1
ATOM 1594 C CA . ARG A 1 205 ? -12.940 4.158 5.718 1.00 73.62 205 ARG A CA 1
ATOM 1595 C C . ARG A 1 205 ? -14.133 4.635 6.539 1.00 73.62 205 ARG A C 1
ATOM 1597 O O . ARG A 1 205 ? -13.944 5.244 7.585 1.00 73.62 205 ARG A O 1
ATOM 1604 N N . ILE A 1 206 ? -15.352 4.370 6.083 1.00 70.12 206 ILE A N 1
ATOM 1605 C CA . ILE A 1 206 ? -16.561 4.818 6.786 1.00 70.12 206 ILE A CA 1
ATOM 1606 C C . ILE A 1 206 ? -16.916 3.905 7.960 1.00 70.12 206 ILE A C 1
ATOM 1608 O O . ILE A 1 206 ? -17.336 4.403 9.004 1.00 70.12 206 ILE A O 1
ATOM 1612 N N . THR A 1 207 ? -16.641 2.601 7.861 1.00 76.81 207 THR A N 1
ATOM 1613 C CA . THR A 1 207 ? -16.690 1.710 9.034 1.00 76.81 207 THR A CA 1
ATOM 1614 C C . THR A 1 207 ? -15.677 2.156 10.094 1.00 76.81 207 THR A C 1
ATOM 1616 O O . THR A 1 207 ? -16.023 2.260 11.269 1.00 76.81 207 THR A O 1
ATOM 1619 N N . MET A 1 208 ? -14.453 2.495 9.677 1.00 78.31 208 MET A N 1
ATOM 1620 C CA . MET A 1 208 ? -13.400 3.047 10.529 1.00 78.31 208 MET A CA 1
ATOM 1621 C C . MET A 1 208 ? -13.880 4.335 11.206 1.00 78.31 208 MET A C 1
ATOM 1623 O O . MET A 1 208 ? -13.935 4.360 12.428 1.00 78.31 208 MET A O 1
ATOM 1627 N N . LEU A 1 209 ? -14.330 5.350 10.455 1.00 73.69 209 LEU A N 1
ATOM 1628 C CA . LEU A 1 209 ? -14.866 6.607 11.005 1.00 73.69 209 LEU A CA 1
ATOM 1629 C C . LEU A 1 209 ? -16.017 6.375 12.001 1.00 73.69 209 LEU A C 1
ATOM 1631 O O . LEU A 1 209 ? -16.047 6.992 13.066 1.00 73.69 209 LEU A O 1
ATOM 1635 N N . ALA A 1 210 ? -16.950 5.466 11.705 1.00 72.69 210 ALA A N 1
ATOM 1636 C CA . ALA A 1 210 ? -18.035 5.134 12.626 1.00 72.69 210 ALA A CA 1
ATOM 1637 C C . ALA A 1 210 ? -17.510 4.530 13.941 1.00 72.69 210 ALA A C 1
ATOM 1639 O O . ALA A 1 210 ? -17.928 4.958 15.018 1.00 72.69 210 ALA A O 1
ATOM 1640 N N . VAL A 1 211 ? -16.559 3.592 13.870 1.00 78.75 211 VAL A N 1
ATOM 1641 C CA . VAL A 1 211 ? -15.888 2.995 15.040 1.00 78.75 211 VAL A CA 1
ATOM 1642 C C . VAL A 1 211 ? -15.044 4.029 15.796 1.00 78.75 211 VAL A C 1
ATOM 1644 O O . VAL A 1 211 ? -15.066 4.057 17.029 1.00 78.75 211 VAL A O 1
ATOM 1647 N N . GLU A 1 212 ? -14.353 4.933 15.096 1.00 75.44 212 GLU A N 1
ATOM 1648 C CA . GLU A 1 212 ? -13.597 6.025 15.709 1.00 75.44 212 GLU A CA 1
ATOM 1649 C C . GLU A 1 212 ? -14.504 6.901 16.576 1.00 75.44 212 GLU A C 1
ATOM 1651 O O . GLU A 1 212 ? -14.183 7.150 17.744 1.00 75.44 212 GLU A O 1
ATOM 1656 N N . LEU A 1 213 ? -15.646 7.313 16.015 1.00 71.00 213 LEU A N 1
ATOM 1657 C CA . LEU A 1 213 ? -16.662 8.132 16.671 1.00 71.00 213 LEU A CA 1
ATOM 1658 C C . LEU A 1 213 ? -17.382 7.379 17.799 1.00 71.00 213 LEU A C 1
ATOM 1660 O O . LEU A 1 213 ? -17.626 7.972 18.849 1.00 71.00 213 LEU A O 1
ATOM 1664 N N . ALA A 1 214 ? -17.656 6.080 17.640 1.00 71.62 214 ALA A N 1
ATOM 1665 C CA . ALA A 1 214 ? -18.209 5.226 18.695 1.00 71.62 214 ALA A CA 1
ATOM 1666 C C . ALA A 1 214 ? -17.288 5.180 19.918 1.00 71.62 214 ALA A C 1
ATOM 1668 O O . ALA A 1 214 ? -17.707 5.440 21.045 1.00 71.62 214 ALA A O 1
ATOM 1669 N N . CYS A 1 215 ? -16.002 4.913 19.690 1.00 74.44 215 CYS A N 1
ATOM 1670 C CA . CYS A 1 215 ? -14.992 4.957 20.735 1.00 74.44 215 CYS A CA 1
ATOM 1671 C C . CYS A 1 215 ? -14.885 6.347 21.367 1.00 74.44 215 CYS A C 1
ATOM 1673 O O . CYS A 1 215 ? -14.888 6.450 22.590 1.00 74.44 215 CYS A O 1
ATOM 1675 N N . ALA A 1 216 ? -14.821 7.417 20.565 1.00 69.12 216 ALA A N 1
ATOM 1676 C CA . ALA A 1 216 ? -14.744 8.788 21.073 1.00 69.12 216 ALA A CA 1
ATOM 1677 C C . ALA A 1 216 ? -15.970 9.171 21.925 1.00 69.12 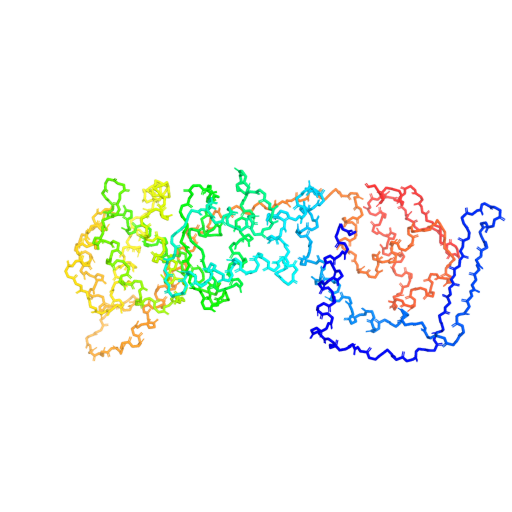216 ALA A C 1
ATOM 1679 O O . ALA A 1 216 ? -15.846 9.965 22.858 1.00 69.12 216 ALA A O 1
ATOM 1680 N N . ALA A 1 217 ? -17.132 8.570 21.651 1.00 67.50 217 ALA A N 1
ATOM 1681 C CA . ALA A 1 217 ? -18.351 8.744 22.428 1.00 67.50 217 ALA A CA 1
ATOM 1682 C C . ALA A 1 217 ? -18.338 8.007 23.788 1.00 67.50 217 ALA A C 1
ATOM 1684 O O . ALA A 1 217 ? -19.038 8.429 24.709 1.00 67.50 217 ALA A O 1
ATOM 1685 N N . VAL A 1 218 ? -17.546 6.939 23.941 1.00 67.81 218 VAL A N 1
ATOM 1686 C CA . VAL A 1 218 ? -17.483 6.121 25.175 1.00 67.81 218 VAL A CA 1
ATOM 1687 C C . VAL A 1 218 ? -16.163 6.289 25.948 1.00 67.81 218 VAL A C 1
ATOM 1689 O O . VAL A 1 218 ? -16.053 5.815 27.077 1.00 67.81 218 VAL A O 1
ATOM 1692 N N . MET A 1 219 ? -15.181 7.013 25.398 1.00 68.19 219 MET A N 1
ATOM 1693 C CA . MET A 1 219 ? -13.927 7.331 26.089 1.00 68.19 219 MET A CA 1
ATOM 1694 C C . MET A 1 219 ? -14.131 8.029 27.440 1.00 68.19 219 MET A C 1
ATOM 1696 O O . MET A 1 219 ? -14.917 8.972 27.566 1.00 68.19 219 MET A O 1
ATOM 1700 N N . VAL A 1 220 ? -13.297 7.640 28.405 1.00 60.50 220 VAL A N 1
ATOM 1701 C CA . VAL A 1 220 ? -13.116 8.300 29.704 1.00 60.50 220 VAL A CA 1
ATOM 1702 C C . VAL A 1 220 ? -11.625 8.615 29.856 1.00 60.50 220 VAL A C 1
ATOM 1704 O O . VAL A 1 220 ? -10.780 7.819 29.455 1.00 60.50 220 VAL A O 1
ATOM 1707 N N . ASP A 1 221 ? -11.290 9.812 30.343 1.00 56.75 221 ASP A N 1
ATOM 1708 C CA . ASP A 1 221 ? -9.910 10.282 30.576 1.00 56.75 221 ASP A CA 1
ATOM 1709 C C . ASP A 1 221 ? -8.934 10.085 29.394 1.00 56.75 221 ASP A C 1
ATOM 1711 O O . ASP A 1 221 ? -7.739 9.838 29.555 1.00 56.75 221 ASP A O 1
ATOM 1715 N N . GLY A 1 222 ? -9.454 10.206 28.166 1.00 57.59 222 GLY A N 1
ATOM 1716 C CA . GLY A 1 222 ? -8.674 10.065 26.933 1.00 57.59 222 GLY A CA 1
ATOM 1717 C C . GLY A 1 222 ? -8.277 8.625 26.590 1.00 57.59 222 GLY A C 1
ATOM 1718 O O . GLY A 1 222 ? -7.342 8.434 25.809 1.00 57.59 222 GLY A O 1
ATOM 1719 N N . ARG A 1 223 ? -8.960 7.624 27.162 1.00 59.75 223 ARG A N 1
ATOM 1720 C CA . ARG A 1 223 ? -8.810 6.199 26.840 1.00 59.75 223 ARG A CA 1
ATOM 1721 C C . ARG A 1 223 ? -10.169 5.552 26.566 1.00 59.75 223 ARG A C 1
ATOM 1723 O O . ARG A 1 223 ? -11.188 5.938 27.136 1.00 59.75 223 ARG A O 1
ATOM 1730 N N . VAL A 1 224 ? -10.173 4.545 25.699 1.00 65.31 224 VAL A N 1
ATOM 1731 C CA . VAL A 1 224 ? -11.251 3.545 25.616 1.00 65.31 224 VAL A CA 1
ATOM 1732 C C . VAL A 1 224 ? -10.921 2.455 26.640 1.00 65.31 224 VAL A C 1
ATOM 1734 O O . VAL A 1 224 ? -9.742 2.150 26.824 1.00 65.31 224 VAL A O 1
ATOM 1737 N N . GLY A 1 225 ? -11.914 1.893 27.330 1.00 66.62 225 GLY A N 1
ATOM 1738 C CA . GLY A 1 225 ? -11.679 0.778 28.243 1.00 66.62 225 GLY A CA 1
ATOM 1739 C C . GLY A 1 225 ? -11.517 -0.550 27.500 1.00 66.62 225 GLY A C 1
ATOM 1740 O O . GLY A 1 225 ? -12.125 -0.768 26.453 1.00 66.62 225 GLY A O 1
ATOM 1741 N N . GLU A 1 226 ? -10.753 -1.469 28.094 1.00 69.56 226 GLU A N 1
ATOM 1742 C CA . GLU A 1 226 ? -10.633 -2.860 27.631 1.00 69.56 226 GLU A CA 1
ATOM 1743 C C . GLU A 1 226 ? -11.977 -3.574 27.356 1.00 69.56 226 GLU A C 1
ATOM 1745 O O . GLU A 1 226 ? -12.073 -4.282 26.352 1.00 69.56 226 GLU A O 1
ATOM 1750 N N . PRO A 1 227 ? -13.061 -3.409 28.152 1.00 71.69 227 PRO A N 1
ATOM 1751 C CA . PRO A 1 227 ? -14.339 -4.022 27.786 1.00 71.69 227 PRO A CA 1
ATOM 1752 C C . PRO A 1 227 ? -14.928 -3.450 26.487 1.00 71.69 227 PRO A C 1
ATOM 1754 O O . PRO A 1 227 ? -15.551 -4.193 25.734 1.00 71.69 227 PRO A O 1
ATOM 1757 N N . GLU A 1 228 ? -14.728 -2.166 26.176 1.00 73.69 228 GLU A N 1
ATOM 1758 C CA . GLU A 1 228 ? -15.236 -1.570 24.935 1.00 73.69 228 GLU A CA 1
ATOM 1759 C C . GLU A 1 228 ? -14.390 -1.931 23.708 1.00 73.69 228 GLU A C 1
ATOM 1761 O O . GLU A 1 228 ? -14.954 -2.203 22.645 1.00 73.69 228 GLU A O 1
ATOM 1766 N N . SER A 1 229 ? -13.058 -1.976 23.836 1.00 74.62 229 SER A N 1
ATOM 1767 C CA . SER A 1 229 ? -12.181 -2.452 22.756 1.00 74.62 229 SER A CA 1
ATOM 1768 C C . SER A 1 229 ? -12.451 -3.926 22.444 1.00 74.62 229 SER A C 1
ATOM 1770 O O . SER A 1 229 ? -12.534 -4.288 21.269 1.00 74.62 229 SER A O 1
ATOM 1772 N N . MET A 1 230 ? -12.678 -4.766 23.462 1.00 77.88 230 MET A N 1
ATOM 1773 C CA . MET A 1 230 ? -13.005 -6.184 23.289 1.00 77.88 230 MET A CA 1
ATOM 1774 C C . MET A 1 230 ? -14.386 -6.402 22.644 1.00 77.88 230 MET A C 1
ATOM 1776 O O . MET A 1 230 ? -14.502 -7.236 21.746 1.00 77.88 230 MET A O 1
ATOM 1780 N N . ILE A 1 231 ? -15.411 -5.623 23.024 1.00 78.69 231 ILE A N 1
ATOM 1781 C CA . ILE A 1 231 ? -16.736 -5.647 22.370 1.00 78.69 231 ILE A CA 1
ATOM 1782 C C . ILE A 1 231 ? -16.610 -5.354 20.870 1.00 78.69 231 ILE A C 1
ATOM 1784 O O . ILE A 1 231 ? -17.113 -6.122 20.051 1.00 78.69 231 ILE A O 1
ATOM 1788 N N . LEU A 1 232 ? -15.908 -4.278 20.500 1.00 80.06 232 LEU A N 1
ATOM 1789 C CA . LEU A 1 232 ? -15.716 -3.904 19.095 1.00 80.06 232 LEU A CA 1
ATOM 1790 C C . LEU A 1 232 ? -14.859 -4.933 18.340 1.00 80.06 232 LEU A C 1
ATOM 1792 O O . LEU A 1 232 ? -15.193 -5.303 17.218 1.00 80.06 232 LEU A O 1
ATOM 1796 N N . THR A 1 233 ? -13.803 -5.451 18.973 1.00 83.00 233 THR A N 1
ATOM 1797 C CA . THR A 1 233 ? -12.911 -6.481 18.404 1.00 83.00 233 THR A CA 1
ATOM 1798 C C . THR A 1 233 ? -13.657 -7.771 18.063 1.00 83.00 233 THR A C 1
ATOM 1800 O O . THR A 1 233 ? -13.364 -8.367 17.027 1.00 83.00 233 THR A O 1
ATOM 1803 N N . ARG A 1 234 ? -14.637 -8.178 18.886 1.00 83.19 234 ARG A N 1
ATOM 1804 C CA . ARG A 1 234 ? -15.543 -9.302 18.592 1.00 83.19 234 ARG A CA 1
ATOM 1805 C C . ARG A 1 234 ? -16.405 -9.019 17.361 1.00 83.19 234 ARG A C 1
ATOM 1807 O O . ARG A 1 234 ? -16.391 -9.803 16.418 1.00 83.19 234 ARG A O 1
ATOM 1814 N N . HIS A 1 235 ? -17.121 -7.892 17.350 1.00 80.88 235 HIS A N 1
ATOM 1815 C CA . HIS A 1 235 ? -18.063 -7.569 16.267 1.00 80.88 235 HIS A CA 1
ATOM 1816 C C . HIS A 1 235 ? -17.385 -7.395 14.908 1.00 80.88 235 HIS A C 1
ATOM 1818 O O . HIS A 1 235 ? -17.960 -7.789 13.896 1.00 80.88 235 HIS A O 1
ATOM 1824 N N . ILE A 1 236 ? -16.143 -6.897 14.877 1.00 85.62 236 ILE A N 1
ATOM 1825 C CA . ILE A 1 236 ? -15.370 -6.758 13.636 1.00 85.62 236 ILE A CA 1
ATOM 1826 C C . ILE A 1 236 ? -15.266 -8.084 12.863 1.00 85.62 236 ILE A C 1
ATOM 1828 O O . ILE A 1 236 ? -15.340 -8.046 11.637 1.00 85.62 236 ILE A O 1
ATOM 1832 N N . ASP A 1 237 ? -15.151 -9.247 13.521 1.00 82.19 237 ASP A N 1
ATOM 1833 C CA . ASP A 1 237 ? -15.070 -10.545 12.821 1.00 82.19 237 ASP A CA 1
ATOM 1834 C C . ASP A 1 237 ? -16.344 -10.901 12.040 1.00 82.19 237 ASP A C 1
ATOM 1836 O O . ASP A 1 237 ? -16.258 -11.525 10.980 1.00 82.19 237 ASP A O 1
ATOM 1840 N N . ALA A 1 238 ? -17.515 -10.461 12.512 1.00 79.88 238 ALA A N 1
ATOM 1841 C CA . ALA A 1 238 ? -18.800 -10.708 11.858 1.00 79.88 238 ALA A CA 1
ATOM 1842 C C . ALA A 1 238 ? -19.017 -9.849 10.593 1.00 79.88 238 ALA A C 1
ATOM 1844 O O . ALA A 1 238 ? -19.925 -10.120 9.801 1.00 79.88 238 ALA A O 1
ATOM 1845 N N . TRP A 1 239 ? -18.195 -8.817 10.366 1.00 83.00 239 TRP A N 1
ATOM 1846 C CA . TRP A 1 239 ? -18.357 -7.863 9.262 1.00 83.00 239 TRP A CA 1
ATOM 1847 C C . TRP A 1 239 ? -17.844 -8.439 7.934 1.00 83.00 239 TRP A C 1
ATOM 1849 O O . TRP A 1 239 ? -16.770 -8.109 7.424 1.00 83.00 239 TRP A O 1
ATOM 1859 N N . SER A 1 240 ? -18.660 -9.328 7.365 1.00 78.06 240 SER A N 1
ATOM 1860 C CA . SER A 1 240 ? -18.444 -10.050 6.101 1.00 78.06 240 SER A CA 1
ATOM 1861 C C . SER A 1 240 ? -18.416 -9.167 4.846 1.00 78.06 240 SER A C 1
ATOM 1863 O O . SER A 1 240 ? -17.968 -9.616 3.794 1.00 78.06 240 SER A O 1
ATOM 1865 N N . TYR A 1 241 ? -18.859 -7.911 4.945 1.00 78.62 241 TYR A N 1
ATOM 1866 C CA . TYR A 1 241 ? -18.772 -6.921 3.867 1.00 78.62 241 TYR A CA 1
ATOM 1867 C C . TYR A 1 241 ? -17.373 -6.277 3.742 1.00 78.62 241 TYR A C 1
ATOM 1869 O O . TYR A 1 241 ? -17.099 -5.611 2.744 1.00 78.62 241 TYR A O 1
ATOM 1877 N N . LEU A 1 242 ? -16.493 -6.482 4.731 1.00 82.25 242 LEU A N 1
ATOM 1878 C CA . LEU A 1 242 ? -15.073 -6.120 4.686 1.00 82.25 242 LEU A CA 1
ATOM 1879 C C . LEU A 1 242 ? -14.218 -7.310 4.228 1.00 82.25 242 LEU A C 1
ATOM 1881 O O . LEU A 1 242 ? -14.589 -8.474 4.418 1.00 82.25 242 LEU A O 1
ATOM 1885 N N . SER A 1 243 ? -13.026 -7.036 3.694 1.00 85.56 243 SER A N 1
ATOM 1886 C CA . SER A 1 243 ? -12.025 -8.089 3.475 1.00 85.56 243 SER A CA 1
ATOM 1887 C C . SER A 1 243 ? -11.435 -8.586 4.811 1.00 85.56 243 SER A C 1
ATOM 1889 O O . SER A 1 243 ? -11.466 -7.856 5.808 1.00 85.56 243 SER A O 1
ATOM 1891 N N . PRO A 1 244 ? -10.859 -9.804 4.873 1.00 87.00 244 PRO A N 1
ATOM 1892 C CA . PRO A 1 244 ? -10.172 -10.285 6.077 1.00 87.00 244 PRO A CA 1
ATOM 1893 C C . PRO A 1 244 ? -9.041 -9.349 6.530 1.00 87.00 244 PRO A C 1
ATOM 1895 O O . PRO A 1 244 ? -8.948 -9.035 7.716 1.00 87.00 244 PRO A O 1
ATOM 1898 N N . GLY A 1 245 ? -8.267 -8.807 5.581 1.00 87.56 245 GLY A N 1
ATOM 1899 C CA . GLY A 1 245 ? -7.238 -7.792 5.842 1.00 87.56 245 GLY A CA 1
ATOM 1900 C C . GLY A 1 245 ? -7.802 -6.502 6.448 1.00 87.56 245 GLY A C 1
ATOM 1901 O O . GLY A 1 245 ? -7.268 -5.997 7.429 1.00 87.56 245 GLY A O 1
ATOM 1902 N N . GLN A 1 246 ? -8.950 -6.014 5.970 1.00 87.44 246 GLN A N 1
ATOM 1903 C CA . GLN A 1 246 ? -9.622 -4.842 6.547 1.00 87.44 246 GLN A CA 1
ATOM 1904 C C . GLN A 1 246 ? -10.173 -5.092 7.952 1.00 87.44 246 GLN A C 1
ATOM 1906 O O . GLN A 1 246 ? -10.102 -4.195 8.792 1.00 87.44 246 GLN A O 1
ATOM 1911 N N . ARG A 1 247 ? -10.678 -6.299 8.242 1.00 88.69 247 ARG A N 1
ATOM 1912 C CA . ARG A 1 247 ? -11.048 -6.683 9.615 1.00 88.69 247 ARG A CA 1
ATOM 1913 C C . ARG A 1 247 ? -9.826 -6.664 10.534 1.00 88.69 247 ARG A C 1
ATOM 1915 O O . ARG A 1 247 ? -9.894 -6.101 11.625 1.00 88.69 247 ARG A O 1
ATOM 1922 N N . MET A 1 248 ? -8.687 -7.185 10.077 1.00 89.31 248 MET A N 1
ATOM 1923 C CA . MET A 1 248 ? -7.426 -7.076 10.818 1.00 89.31 248 MET A CA 1
ATOM 1924 C C . MET A 1 248 ? -6.950 -5.622 10.956 1.00 89.31 248 MET A C 1
ATOM 1926 O O . MET A 1 248 ? -6.532 -5.251 12.048 1.00 89.31 248 MET A O 1
ATOM 1930 N N . ARG A 1 249 ? -7.109 -4.768 9.935 1.00 89.25 249 ARG A N 1
ATOM 1931 C CA . ARG A 1 249 ? -6.790 -3.329 10.005 1.00 89.25 249 ARG A CA 1
ATOM 1932 C C . ARG A 1 249 ? -7.642 -2.586 11.044 1.00 89.25 249 ARG A C 1
ATOM 1934 O O . ARG A 1 249 ? -7.108 -1.789 11.807 1.00 89.25 249 ARG A O 1
ATOM 1941 N N . LEU A 1 250 ? -8.939 -2.884 11.160 1.00 86.94 250 LEU A N 1
ATOM 1942 C CA . LEU A 1 250 ? -9.773 -2.307 12.227 1.00 86.94 250 LEU A CA 1
ATOM 1943 C C . LEU A 1 250 ? -9.352 -2.801 13.622 1.00 86.94 250 LEU A C 1
ATOM 1945 O O . LEU A 1 250 ? -9.287 -2.009 14.561 1.00 86.94 250 LEU A O 1
ATOM 1949 N N . LYS A 1 251 ? -9.007 -4.087 13.768 1.00 88.38 251 LYS A N 1
ATOM 1950 C CA . LYS A 1 251 ? -8.468 -4.636 15.028 1.00 88.38 251 LYS A CA 1
ATOM 1951 C C . LYS A 1 251 ? -7.103 -4.050 15.394 1.00 88.38 251 LYS A C 1
ATOM 1953 O O . LYS A 1 251 ? -6.846 -3.821 16.574 1.00 88.38 251 LYS A O 1
ATOM 1958 N N . ALA A 1 252 ? -6.262 -3.785 14.397 1.00 88.62 252 ALA A N 1
ATOM 1959 C CA . ALA A 1 252 ? -4.985 -3.093 14.515 1.00 88.62 252 ALA A CA 1
ATOM 1960 C C . ALA A 1 252 ? -5.175 -1.654 15.014 1.00 88.62 252 ALA A C 1
ATOM 1962 O O . ALA A 1 252 ? -4.571 -1.265 16.011 1.00 88.62 252 ALA A O 1
ATOM 1963 N N . TYR A 1 253 ? -6.078 -0.898 14.383 1.00 83.31 253 TYR A N 1
ATOM 1964 C CA . TYR A 1 253 ? -6.432 0.463 14.791 1.00 83.31 253 TYR A CA 1
ATOM 1965 C C . TYR A 1 253 ? -6.952 0.532 16.242 1.00 83.31 253 TYR A C 1
ATOM 1967 O O . TYR A 1 253 ? -6.705 1.508 16.949 1.00 83.31 253 TYR A O 1
ATOM 1975 N N . LEU A 1 254 ? -7.654 -0.501 16.724 1.00 81.25 254 LEU A N 1
ATOM 1976 C CA . LEU A 1 254 ? -8.127 -0.569 18.113 1.00 81.25 254 LEU A CA 1
ATOM 1977 C C . LEU A 1 254 ? -7.028 -0.867 19.154 1.00 81.25 254 LEU A C 1
ATOM 1979 O O . LEU A 1 254 ? -7.313 -0.751 20.347 1.00 81.25 254 LEU A O 1
ATOM 1983 N N . GLN A 1 255 ? -5.798 -1.224 18.758 1.00 82.19 255 GLN A N 1
ATOM 1984 C CA . GLN A 1 255 ? -4.739 -1.561 19.716 1.00 82.19 255 GLN A CA 1
ATOM 1985 C C . GLN A 1 255 ? -4.225 -0.330 20.493 1.00 82.19 255 GLN A C 1
ATOM 1987 O O . GLN A 1 255 ? -3.962 0.722 19.892 1.00 82.19 255 GLN A O 1
ATOM 1992 N N . PRO A 1 256 ? -3.993 -0.450 21.817 1.00 70.12 256 PRO A N 1
ATOM 1993 C CA . PRO A 1 256 ? -3.326 0.587 22.600 1.00 70.12 256 PRO A CA 1
ATOM 1994 C C . PRO A 1 256 ? -1.933 0.917 22.035 1.00 70.12 256 PRO A C 1
ATOM 1996 O O . PRO A 1 256 ? -1.048 0.069 22.008 1.00 70.12 256 PRO A O 1
ATOM 1999 N N . GLY A 1 257 ? -1.734 2.162 21.589 1.00 65.06 257 GLY A N 1
ATOM 2000 C CA . GLY A 1 257 ? -0.462 2.667 21.048 1.00 65.06 257 GLY A CA 1
ATOM 2001 C C . GLY A 1 257 ? -0.476 2.941 19.540 1.00 65.06 257 GLY A C 1
ATOM 2002 O O . GLY A 1 257 ? 0.066 3.960 19.117 1.00 65.06 257 GLY A O 1
ATOM 2003 N N . VAL A 1 258 ? -1.165 2.109 18.748 1.00 69.12 258 VAL A N 1
ATOM 2004 C CA . VAL A 1 258 ? -1.391 2.353 17.304 1.00 69.12 258 VAL A CA 1
ATOM 2005 C C . VAL A 1 258 ? -2.287 3.580 17.121 1.00 69.12 258 VAL A C 1
ATOM 2007 O O . VAL A 1 258 ? -2.038 4.462 16.298 1.00 69.12 258 VAL A O 1
ATOM 2010 N N . ARG A 1 259 ? -3.324 3.674 17.958 1.00 66.94 259 ARG A N 1
ATOM 2011 C CA . ARG A 1 259 ? -4.260 4.794 17.979 1.00 66.94 259 ARG A CA 1
ATOM 2012 C C . ARG A 1 259 ? -3.678 6.030 18.663 1.00 66.94 259 ARG A C 1
ATOM 2014 O O . ARG A 1 259 ? -3.255 5.964 19.816 1.00 66.94 259 ARG A O 1
ATOM 2021 N N . LYS A 1 260 ? -3.768 7.192 18.006 1.00 60.16 260 LYS A N 1
ATOM 2022 C CA . LYS A 1 260 ? -3.332 8.484 18.566 1.00 60.16 260 LYS A CA 1
ATOM 2023 C C . LYS A 1 260 ? -4.478 9.401 18.986 1.00 60.16 260 LYS A C 1
ATOM 2025 O O . LYS A 1 260 ? -5.396 9.685 18.224 1.00 60.16 260 LYS A O 1
ATOM 2030 N N . ASN A 1 261 ? -4.342 9.980 20.179 1.00 48.53 261 ASN A N 1
ATOM 2031 C CA . ASN A 1 261 ? -5.359 10.840 20.797 1.00 48.53 261 ASN A CA 1
ATOM 2032 C C . ASN A 1 261 ? -5.658 12.138 20.018 1.00 48.53 261 ASN A C 1
ATOM 2034 O O . ASN A 1 261 ? -6.744 12.696 20.164 1.00 48.53 261 ASN A O 1
ATOM 2038 N N . ASN A 1 262 ? -4.744 12.625 19.170 1.00 45.88 262 ASN A N 1
ATOM 2039 C CA . ASN A 1 262 ? -4.944 13.882 18.433 1.00 45.88 262 ASN A CA 1
ATOM 2040 C C . ASN A 1 262 ? -6.077 13.794 17.398 1.00 45.88 262 ASN A C 1
ATOM 2042 O O . ASN A 1 262 ? -6.808 14.771 17.228 1.00 45.88 262 ASN A O 1
ATOM 2046 N N . THR A 1 263 ? -6.282 12.630 16.772 1.00 51.12 263 THR A N 1
ATOM 2047 C CA . THR A 1 263 ? -7.428 12.386 15.877 1.00 51.12 263 THR A CA 1
ATOM 2048 C C . THR A 1 263 ? -8.747 12.564 16.630 1.00 51.12 263 THR A C 1
ATOM 2050 O O . THR A 1 263 ? -9.729 13.030 16.071 1.00 51.12 263 THR A O 1
ATOM 2053 N N . LEU A 1 264 ? -8.761 12.297 17.938 1.00 46.62 264 LEU A N 1
ATOM 2054 C CA . LEU A 1 264 ? -9.955 12.339 18.785 1.00 46.62 264 LEU A CA 1
ATOM 2055 C C . LEU A 1 264 ? -10.305 13.770 19.233 1.00 46.62 264 LEU A C 1
ATOM 2057 O O . LEU A 1 264 ? -11.478 14.074 19.435 1.00 46.62 264 LEU A O 1
ATOM 2061 N N . LEU A 1 265 ? -9.322 14.678 19.306 1.00 45.75 265 LEU A N 1
ATOM 2062 C CA . LEU A 1 265 ? -9.572 16.121 19.430 1.00 45.75 265 LEU A CA 1
ATOM 2063 C C . LEU A 1 265 ? -10.135 16.702 18.125 1.00 45.75 265 LEU A C 1
ATOM 2065 O O . LEU A 1 265 ? -11.109 17.451 18.165 1.00 45.75 265 LEU A O 1
ATOM 2069 N N . ALA A 1 266 ? -9.585 16.306 16.971 1.00 48.75 266 ALA A N 1
ATOM 2070 C CA . ALA A 1 266 ? -10.135 16.690 15.670 1.00 48.75 266 ALA A CA 1
ATOM 2071 C C . ALA A 1 266 ? -11.568 16.153 15.484 1.00 48.75 266 ALA A C 1
ATOM 2073 O O . ALA A 1 266 ? -12.469 16.904 15.123 1.00 48.75 266 ALA A O 1
ATOM 2074 N N . LEU A 1 267 ? -11.818 14.886 15.828 1.00 50.38 267 LEU A N 1
ATOM 2075 C CA . LEU A 1 267 ? -13.146 14.276 15.753 1.00 50.38 267 LEU A CA 1
ATOM 2076 C C . LEU A 1 267 ? -14.132 14.848 16.780 1.00 50.38 267 LEU A C 1
ATOM 2078 O O . LEU A 1 267 ? -15.305 14.975 16.449 1.00 50.38 267 LEU A O 1
ATOM 2082 N N . LYS A 1 268 ? -13.702 15.279 17.977 1.00 46.81 268 LYS A N 1
ATOM 2083 C CA . LYS A 1 268 ? -14.564 16.064 18.884 1.00 46.81 268 LYS A CA 1
ATOM 2084 C C . LYS A 1 268 ? -14.980 17.387 18.235 1.00 46.81 268 LYS A C 1
ATOM 2086 O O . LYS A 1 268 ? -16.163 17.724 18.246 1.00 46.81 268 LYS A O 1
ATOM 2091 N N . ASN A 1 269 ? -14.030 18.089 17.619 1.00 49.09 269 ASN A N 1
ATOM 2092 C CA . ASN A 1 269 ? -14.289 19.336 16.897 1.00 49.09 269 ASN A CA 1
ATOM 2093 C C . ASN A 1 269 ? -15.113 19.127 15.608 1.00 49.09 269 ASN A C 1
ATOM 2095 O O . ASN A 1 269 ? -15.696 20.088 15.120 1.00 49.09 269 ASN A O 1
ATOM 2099 N N . ASN A 1 270 ? -15.214 17.893 15.095 1.00 48.59 270 ASN A N 1
ATOM 2100 C CA . ASN A 1 270 ? -16.133 17.509 14.015 1.00 48.59 270 ASN A CA 1
ATOM 2101 C C . ASN A 1 270 ? -17.506 17.035 14.545 1.00 48.59 270 ASN A C 1
ATOM 2103 O O . ASN A 1 270 ? -18.522 17.232 13.884 1.00 48.59 270 ASN A O 1
ATOM 2107 N N . LEU A 1 271 ? -17.575 16.450 15.746 1.00 51.91 271 LEU A N 1
ATOM 2108 C CA . LEU A 1 271 ? -18.824 16.018 16.389 1.00 51.91 271 LEU A CA 1
ATOM 2109 C C . LEU A 1 271 ? -19.700 17.189 16.834 1.00 51.91 271 LEU A C 1
ATOM 2111 O O . LEU A 1 271 ? -20.922 17.117 16.706 1.00 51.91 271 LEU A O 1
ATOM 2115 N N . GLU A 1 272 ? -19.099 18.264 17.343 1.00 53.56 272 GLU A N 1
ATOM 2116 C CA . GLU A 1 272 ? -19.830 19.468 17.750 1.00 53.56 272 GLU A CA 1
ATOM 2117 C C . GLU A 1 272 ? -20.620 20.118 16.583 1.00 53.56 272 GLU A C 1
ATOM 2119 O O . GLU A 1 272 ? -21.819 20.336 16.778 1.00 53.56 272 GLU A O 1
ATOM 2124 N N . PRO A 1 273 ? -20.063 20.322 15.367 1.00 56.16 273 PRO A N 1
ATOM 2125 C CA . PRO A 1 273 ? -20.812 20.804 14.198 1.00 56.16 273 PRO A CA 1
ATOM 2126 C C . PRO A 1 273 ? -21.652 19.743 13.457 1.00 56.16 273 PRO A C 1
ATOM 2128 O O . PRO A 1 273 ? -22.524 20.122 12.675 1.00 56.16 273 PRO A O 1
ATOM 2131 N N . LEU A 1 274 ? -21.449 18.434 13.673 1.00 59.81 274 LEU A N 1
ATOM 2132 C CA . LEU A 1 274 ? -22.317 17.400 13.083 1.00 59.81 274 LEU A CA 1
ATOM 2133 C C . LEU A 1 274 ? -23.755 17.534 13.610 1.00 59.81 274 LEU A C 1
ATOM 2135 O O . LEU A 1 274 ? -23.983 17.453 14.821 1.00 59.81 274 LEU A O 1
ATOM 2139 N N . SER A 1 275 ? -24.726 17.699 12.702 1.00 65.31 275 SER A N 1
ATOM 2140 C CA . SER A 1 275 ? -26.142 17.857 13.066 1.00 65.31 275 SER A CA 1
ATOM 2141 C C . SER A 1 275 ? -26.712 16.604 13.745 1.00 65.31 275 SER A C 1
ATOM 2143 O O . SER A 1 275 ? -26.188 15.493 13.607 1.00 65.31 275 SER A O 1
ATOM 2145 N N . LEU A 1 276 ? -27.819 16.775 14.474 1.00 69.94 276 LEU A N 1
ATOM 2146 C CA . LEU A 1 276 ? -28.451 15.698 15.241 1.00 69.94 276 LEU A CA 1
ATOM 2147 C C . LEU A 1 276 ? -28.863 14.506 14.357 1.00 69.94 276 LEU A C 1
ATOM 2149 O O . LEU A 1 276 ? -28.770 13.366 14.802 1.00 69.94 276 LEU A O 1
ATOM 2153 N N . GLU A 1 277 ? -29.228 14.747 13.096 1.00 67.19 277 GLU A N 1
ATOM 2154 C CA . GLU A 1 277 ? -29.555 13.711 12.106 1.00 67.19 277 GLU A CA 1
ATOM 2155 C C . GLU A 1 277 ? -28.335 12.863 11.723 1.00 67.19 277 GLU A C 1
ATOM 2157 O O . GLU A 1 277 ? -28.410 11.636 11.731 1.00 67.19 277 GLU A O 1
ATOM 2162 N N . HIS A 1 278 ? -27.178 13.485 11.484 1.00 65.06 278 HIS A N 1
ATOM 2163 C CA . HIS A 1 278 ? -25.943 12.755 11.183 1.00 65.06 278 HIS A CA 1
ATOM 2164 C C . HIS A 1 278 ? -25.461 11.946 12.391 1.00 65.06 278 HIS A C 1
ATOM 2166 O O . HIS A 1 278 ? -25.104 10.774 12.257 1.00 65.06 278 HIS A O 1
ATOM 2172 N N . ARG A 1 279 ? -25.537 12.521 13.600 1.00 71.50 279 ARG A N 1
ATOM 2173 C CA . ARG A 1 279 ? -25.270 11.782 14.847 1.00 71.50 279 ARG A CA 1
ATOM 2174 C C . ARG A 1 279 ? -26.230 10.600 15.016 1.00 71.50 279 ARG A C 1
ATOM 2176 O O . ARG A 1 279 ? -25.801 9.521 15.417 1.00 71.50 279 ARG A O 1
ATOM 2183 N N . ARG A 1 280 ? -27.514 10.775 14.674 1.00 73.38 280 ARG A N 1
ATOM 2184 C CA . ARG A 1 280 ? -28.540 9.719 14.680 1.00 73.38 280 ARG A CA 1
ATOM 2185 C C . ARG A 1 280 ? -28.225 8.608 13.674 1.00 73.38 280 ARG A C 1
ATOM 2187 O O . ARG A 1 280 ? -28.411 7.443 14.019 1.00 73.38 280 ARG A O 1
ATOM 2194 N N . ALA A 1 281 ? -27.742 8.949 12.479 1.00 68.44 281 ALA A N 1
ATOM 2195 C CA . ALA A 1 281 ? -27.339 7.994 11.447 1.00 68.44 281 ALA A CA 1
ATOM 2196 C C . ALA A 1 281 ? -26.122 7.158 11.880 1.00 68.44 281 ALA A C 1
ATOM 2198 O O . ALA A 1 281 ? -26.175 5.933 11.818 1.00 68.44 281 ALA A O 1
ATOM 2199 N N . ILE A 1 282 ? -25.077 7.794 12.420 1.00 67.88 282 ILE A N 1
ATOM 2200 C CA . ILE A 1 282 ? -23.890 7.104 12.959 1.00 67.88 282 ILE A CA 1
ATOM 2201 C C . ILE A 1 282 ? -24.280 6.188 14.132 1.00 67.88 282 ILE A C 1
ATOM 2203 O O . ILE A 1 282 ? -23.865 5.034 14.187 1.00 67.88 282 ILE A O 1
ATOM 2207 N N . ALA A 1 283 ? -25.129 6.671 15.045 1.00 75.44 283 ALA A N 1
ATOM 2208 C CA . ALA A 1 283 ? -25.636 5.891 16.174 1.00 75.44 283 ALA A CA 1
ATOM 2209 C C . ALA A 1 283 ? -26.413 4.635 15.729 1.00 75.44 283 ALA A C 1
ATOM 2211 O O . ALA A 1 283 ? -26.182 3.550 16.261 1.00 75.44 283 ALA A O 1
ATOM 2212 N N . ARG A 1 284 ? -27.276 4.774 14.710 1.00 76.06 284 ARG A N 1
ATOM 2213 C CA . ARG A 1 284 ? -27.996 3.658 14.074 1.00 76.06 284 ARG A CA 1
ATOM 2214 C C . ARG A 1 284 ? -27.060 2.665 13.413 1.00 76.06 284 ARG A C 1
ATOM 2216 O O . ARG A 1 284 ? -27.182 1.476 13.669 1.00 76.06 284 ARG A O 1
ATOM 2223 N N . PHE A 1 285 ? -26.115 3.151 12.613 1.00 72.31 285 PHE A N 1
ATOM 2224 C CA . PHE A 1 285 ? -25.142 2.306 11.932 1.00 72.31 285 PHE A CA 1
ATOM 2225 C C . PHE A 1 285 ? -24.339 1.458 12.932 1.00 72.31 285 PHE A C 1
ATOM 2227 O O . PHE A 1 285 ? -24.124 0.274 12.707 1.00 72.31 285 PHE A O 1
ATOM 2234 N N . LEU A 1 286 ? -23.996 2.004 14.100 1.00 75.06 286 LEU A N 1
ATOM 2235 C CA . LEU A 1 286 ? -23.340 1.243 15.170 1.00 75.06 286 LEU A CA 1
ATOM 2236 C C . LEU A 1 286 ? -24.249 0.188 15.823 1.00 75.06 286 LEU A C 1
ATOM 2238 O O . LEU A 1 286 ? -23.778 -0.908 16.118 1.00 75.06 286 LEU A O 1
ATOM 2242 N N . ALA A 1 287 ? -25.537 0.480 16.030 1.00 79.62 287 ALA A N 1
ATOM 2243 C CA . ALA A 1 287 ? -26.499 -0.515 16.520 1.00 79.62 287 ALA A CA 1
ATOM 2244 C C . ALA A 1 287 ? -26.701 -1.658 15.504 1.00 79.62 287 ALA A C 1
ATOM 2246 O O . ALA A 1 287 ? -26.685 -2.830 15.872 1.00 79.62 287 ALA A O 1
ATOM 2247 N N . HIS A 1 288 ? -26.798 -1.308 14.222 1.00 72.12 288 HIS A N 1
ATOM 2248 C CA . HIS A 1 288 ? -26.909 -2.196 13.060 1.00 72.12 288 HIS A CA 1
ATOM 2249 C C . HIS A 1 288 ? -25.693 -3.124 12.919 1.00 72.12 288 HIS A C 1
ATOM 2251 O O . HIS A 1 288 ? -25.849 -4.338 12.823 1.00 72.12 288 HIS A O 1
ATOM 2257 N N . LEU A 1 289 ? -24.472 -2.584 13.009 1.00 71.19 289 LEU A N 1
ATOM 2258 C CA . LEU A 1 289 ? -23.226 -3.363 12.967 1.00 71.19 289 LEU A CA 1
ATOM 2259 C C . LEU A 1 289 ? -23.085 -4.377 14.115 1.00 71.19 289 LEU A C 1
ATOM 2261 O O . LEU A 1 289 ? -22.435 -5.406 13.935 1.00 71.19 289 LEU A O 1
ATOM 2265 N N . ILE A 1 290 ? -23.696 -4.102 15.271 1.00 74.62 290 ILE A N 1
ATOM 2266 C CA . ILE A 1 290 ? -23.794 -5.025 16.416 1.00 74.62 290 ILE A CA 1
ATOM 2267 C C . ILE A 1 290 ? -24.913 -6.061 16.199 1.00 74.62 290 ILE A C 1
ATOM 2269 O O . ILE A 1 290 ? -24.789 -7.218 16.595 1.00 74.62 290 ILE A O 1
ATOM 2273 N N . GLN A 1 291 ? -26.007 -5.670 15.542 1.00 72.56 291 GLN A N 1
ATOM 2274 C CA . GLN A 1 291 ? -27.155 -6.534 15.256 1.00 72.56 291 GLN A CA 1
ATOM 2275 C C . GLN A 1 291 ? -26.843 -7.623 14.208 1.00 72.56 291 GLN A C 1
ATOM 2277 O O . GLN A 1 291 ? -27.457 -8.690 14.251 1.00 72.56 291 GLN A O 1
ATOM 2282 N N . VAL A 1 292 ? -25.870 -7.397 13.311 1.00 63.53 292 VAL A N 1
ATOM 2283 C CA . VAL A 1 292 ? -25.424 -8.361 12.277 1.00 63.53 292 VAL A CA 1
ATOM 2284 C C . VAL A 1 292 ? -24.941 -9.702 12.860 1.00 63.53 292 VAL A C 1
ATOM 2286 O O . VAL A 1 292 ? -25.128 -10.732 12.215 1.00 63.53 292 VAL A O 1
ATOM 2289 N N . GLU A 1 293 ? -24.386 -9.729 14.081 1.00 58.22 293 GLU A N 1
ATOM 2290 C CA . GLU A 1 293 ? -24.000 -10.975 14.782 1.00 58.22 293 GLU A CA 1
ATOM 2291 C C . GLU A 1 293 ? -25.232 -11.808 15.212 1.00 58.22 293 GLU A C 1
ATOM 2293 O O . GLU A 1 293 ? -25.158 -13.024 15.375 1.00 58.22 293 GLU A O 1
ATOM 2298 N N . GLY A 1 294 ? -26.388 -11.164 15.408 1.00 56.06 294 GLY A N 1
ATOM 2299 C CA . GLY A 1 294 ? -27.621 -11.775 15.917 1.00 56.06 294 GLY A CA 1
ATOM 2300 C C . GLY A 1 294 ? -27.671 -11.977 17.441 1.00 56.06 294 GLY A C 1
ATOM 2301 O O . GLY A 1 294 ? -28.766 -12.094 17.994 1.00 56.06 294 GLY A O 1
ATOM 2302 N N . THR A 1 295 ? -26.531 -11.964 18.140 1.00 66.00 295 THR A N 1
ATOM 2303 C CA . THR A 1 295 ? -26.411 -12.201 19.595 1.00 66.00 295 THR A CA 1
ATOM 2304 C C . THR A 1 295 ? -26.104 -10.938 20.408 1.00 66.00 295 THR A C 1
ATOM 2306 O O . THR A 1 295 ? -25.054 -10.803 21.035 1.00 66.00 295 THR A O 1
ATOM 2309 N N . ILE A 1 296 ? -27.070 -10.017 20.468 1.00 74.94 296 ILE A N 1
ATOM 2310 C CA . ILE A 1 296 ? -26.984 -8.799 21.295 1.00 74.94 296 ILE A CA 1
ATOM 2311 C C . ILE A 1 296 ? -26.852 -9.171 22.785 1.00 74.94 296 ILE A C 1
ATOM 2313 O O . ILE A 1 296 ? -27.744 -9.810 23.349 1.00 74.94 296 ILE A O 1
ATOM 2317 N N . THR A 1 297 ? -25.783 -8.730 23.457 1.00 78.31 297 THR A N 1
ATOM 2318 C CA . THR A 1 297 ? -25.593 -8.949 24.904 1.00 78.31 297 THR A CA 1
ATOM 2319 C C . THR A 1 297 ? -25.951 -7.704 25.735 1.00 78.31 297 THR A C 1
ATOM 2321 O O . THR A 1 297 ? -25.928 -6.577 25.229 1.00 78.31 297 THR A O 1
ATOM 2324 N N . PRO A 1 298 ? -26.187 -7.841 27.057 1.00 76.69 298 PRO A N 1
ATOM 2325 C CA . PRO A 1 298 ? -26.397 -6.693 27.947 1.00 76.69 298 PRO A CA 1
ATOM 2326 C C . PRO A 1 298 ? -25.205 -5.724 28.048 1.00 76.69 298 PRO A C 1
ATOM 2328 O O . PRO A 1 298 ? -25.363 -4.623 28.579 1.00 76.69 298 PRO A O 1
ATOM 2331 N N . GLN A 1 299 ? -24.009 -6.115 27.589 1.00 75.88 299 GLN A N 1
ATOM 2332 C CA . GLN A 1 299 ? -22.846 -5.225 27.521 1.00 75.88 299 GLN A CA 1
ATOM 2333 C C . GLN A 1 299 ? -22.890 -4.345 26.263 1.00 75.88 299 GLN A C 1
ATOM 2335 O O . GLN A 1 299 ? -22.604 -3.152 26.356 1.00 75.88 299 GLN A O 1
ATOM 2340 N N . ASP A 1 300 ? -23.350 -4.888 25.132 1.00 75.56 300 ASP A N 1
ATOM 2341 C CA . ASP A 1 300 ? -23.532 -4.151 23.874 1.00 75.56 300 ASP A CA 1
ATOM 2342 C C . ASP A 1 300 ? -24.577 -3.034 24.023 1.00 75.56 300 ASP A C 1
ATOM 2344 O O . ASP A 1 300 ? -24.339 -1.889 23.638 1.00 75.56 300 ASP A O 1
ATOM 2348 N N . VAL A 1 301 ? -25.701 -3.323 24.692 1.00 80.88 301 VAL A N 1
ATOM 2349 C CA . VAL A 1 301 ? -26.733 -2.313 25.000 1.00 80.88 301 VAL A CA 1
ATOM 2350 C C . VAL A 1 301 ? -26.161 -1.194 25.882 1.00 80.88 301 VAL A C 1
ATOM 2352 O O . VAL A 1 301 ? -26.379 -0.016 25.609 1.00 80.88 301 VAL A O 1
ATOM 2355 N N . LYS A 1 302 ? -25.352 -1.529 26.899 1.00 81.31 302 LYS A N 1
ATOM 2356 C CA . LYS A 1 302 ? -24.673 -0.541 27.766 1.00 81.31 302 LYS A CA 1
ATOM 2357 C C . LYS A 1 302 ? -23.566 0.244 27.055 1.00 81.31 302 LYS A C 1
ATOM 2359 O O . LYS A 1 302 ? -23.213 1.336 27.505 1.00 81.31 302 LYS A O 1
ATOM 2364 N N . PHE A 1 303 ? -22.987 -0.289 25.983 1.00 79.62 303 PHE A N 1
ATOM 2365 C CA . PHE A 1 303 ? -22.090 0.451 25.097 1.00 79.62 303 PHE A CA 1
ATOM 2366 C C . PHE A 1 303 ? -22.887 1.459 24.258 1.00 79.62 303 PHE A C 1
ATOM 2368 O O . PHE A 1 303 ? -22.632 2.661 24.353 1.00 79.62 303 PHE A O 1
ATOM 2375 N N . LEU A 1 304 ? -23.926 1.005 23.551 1.00 80.50 304 LEU A N 1
ATOM 2376 C CA . LEU A 1 304 ? -24.788 1.860 22.725 1.00 80.50 304 LEU A CA 1
ATOM 2377 C C . LEU A 1 304 ? -25.490 2.957 23.539 1.00 80.50 304 LEU A C 1
ATOM 2379 O O . LEU A 1 304 ? -25.489 4.112 23.125 1.00 80.50 304 LEU A O 1
ATOM 2383 N N . GLU A 1 305 ? -25.998 2.666 24.739 1.00 83.19 305 GLU A N 1
ATOM 2384 C CA . GLU A 1 305 ? -26.566 3.698 25.617 1.00 83.19 305 GLU A CA 1
ATOM 2385 C C . GLU A 1 305 ? -25.566 4.814 25.957 1.00 83.19 305 GLU A C 1
ATOM 2387 O O . GLU A 1 305 ? -25.969 5.971 26.076 1.00 83.19 305 GLU A O 1
ATOM 2392 N N . ARG A 1 306 ? -24.271 4.501 26.112 1.00 80.06 306 ARG A N 1
ATOM 2393 C CA . ARG A 1 306 ? -23.232 5.517 26.351 1.00 80.06 306 ARG A CA 1
ATOM 2394 C C . ARG A 1 306 ? -22.948 6.328 25.087 1.00 80.06 306 ARG A C 1
ATOM 2396 O O . ARG A 1 306 ? -22.915 7.554 25.176 1.00 80.06 306 ARG A O 1
ATOM 2403 N N . VAL A 1 307 ? -22.856 5.673 23.924 1.00 78.56 307 VAL A N 1
ATOM 2404 C CA . VAL A 1 307 ? -22.734 6.340 22.612 1.00 78.56 307 VAL A CA 1
ATOM 2405 C C . VAL A 1 307 ? -23.878 7.344 22.404 1.00 78.56 307 VAL A C 1
ATOM 2407 O O . VAL A 1 307 ? -23.635 8.522 22.142 1.00 78.56 307 VAL A O 1
ATOM 2410 N N . TYR A 1 308 ? -25.128 6.910 22.595 1.00 81.31 308 TYR A N 1
ATOM 2411 C CA . TYR A 1 308 ? -26.321 7.733 22.368 1.00 81.31 308 TYR A CA 1
ATOM 2412 C C . TYR A 1 308 ? -26.382 8.916 23.345 1.00 81.31 308 TYR A C 1
ATOM 2414 O O . TYR A 1 308 ? -26.552 10.056 22.907 1.00 81.31 308 TYR A O 1
ATOM 2422 N N . LYS A 1 309 ? -26.145 8.681 24.648 1.00 81.38 309 LYS A N 1
ATOM 2423 C CA . LYS A 1 309 ? -26.062 9.752 25.663 1.00 81.38 309 LYS A CA 1
ATOM 2424 C C . LYS A 1 309 ? -25.003 10.795 25.290 1.00 81.38 309 LYS A C 1
ATOM 2426 O O . LYS A 1 309 ? -25.260 11.990 25.420 1.00 81.38 309 LYS A O 1
ATOM 2431 N N . ARG A 1 310 ? -23.834 10.377 24.786 1.00 76.50 310 ARG A N 1
ATOM 2432 C CA . ARG A 1 310 ? -22.747 11.302 24.422 1.00 76.50 310 ARG A CA 1
ATOM 2433 C C . ARG A 1 310 ? -23.011 12.084 23.134 1.00 76.50 310 ARG A C 1
ATOM 2435 O O . ARG A 1 310 ? -22.601 13.239 23.049 1.00 76.50 310 ARG A O 1
ATOM 2442 N N . PHE A 1 311 ? -23.732 11.507 22.175 1.00 73.25 311 PHE A N 1
ATOM 2443 C CA . PHE A 1 311 ? -24.204 12.207 20.974 1.00 73.25 311 PHE A CA 1
ATOM 2444 C C . PHE A 1 311 ? -25.400 13.153 21.219 1.00 73.25 311 PHE A C 1
ATOM 2446 O O . PHE A 1 311 ? -25.786 13.876 20.296 1.00 73.25 311 PHE A O 1
ATOM 2453 N N . ALA A 1 312 ? -25.930 13.201 22.450 1.00 78.75 312 ALA A N 1
ATOM 2454 C CA . ALA A 1 312 ? -27.147 13.914 22.854 1.00 78.75 312 ALA A CA 1
ATOM 2455 C C . ALA A 1 312 ? -28.441 13.358 22.218 1.00 78.75 312 ALA A C 1
ATOM 2457 O O . ALA A 1 312 ? -29.334 14.105 21.821 1.00 78.75 312 ALA A O 1
ATOM 2458 N N . LEU A 1 313 ? -28.540 12.027 22.138 1.00 80.31 313 LEU A N 1
ATOM 2459 C CA . LEU A 1 313 ? -29.718 11.277 21.693 1.00 80.31 313 LEU A CA 1
ATOM 2460 C C . LEU A 1 313 ? -30.411 10.600 22.893 1.00 80.31 313 LEU A C 1
ATOM 2462 O O . LEU A 1 313 ? -29.746 10.196 23.850 1.00 80.31 313 LEU A O 1
ATOM 2466 N N . ASP A 1 314 ? -31.737 10.421 22.838 1.00 81.19 314 ASP A N 1
ATOM 2467 C CA . ASP A 1 314 ? -32.462 9.640 23.854 1.00 81.19 314 ASP A CA 1
ATOM 2468 C C . ASP A 1 314 ? -31.973 8.181 23.846 1.00 81.19 314 ASP A C 1
ATOM 2470 O O . ASP A 1 314 ? -31.916 7.520 22.810 1.00 81.19 314 ASP A O 1
ATOM 2474 N N . SER A 1 315 ? -31.640 7.662 25.026 1.00 77.06 315 SER A N 1
ATOM 2475 C CA . SER A 1 315 ? -31.175 6.285 25.223 1.00 77.06 315 SER A CA 1
ATOM 2476 C C . SER A 1 315 ? -32.240 5.245 24.876 1.00 77.06 315 SER A C 1
ATOM 2478 O O . SER A 1 315 ? -31.894 4.129 24.500 1.00 77.06 315 SER A O 1
ATOM 2480 N N . LYS A 1 316 ? -33.530 5.602 24.931 1.00 79.81 316 LYS A N 1
ATOM 2481 C CA . LYS A 1 316 ? -34.627 4.723 24.487 1.00 79.81 316 LYS A CA 1
ATOM 2482 C C . LYS A 1 316 ? -34.529 4.370 23.002 1.00 79.81 316 LYS A C 1
ATOM 2484 O O . LYS A 1 316 ? -34.985 3.305 22.599 1.00 79.81 316 LYS A O 1
ATOM 2489 N N . LEU A 1 317 ? -33.894 5.228 22.200 1.00 79.31 317 LEU A N 1
ATOM 2490 C CA . LEU A 1 317 ? -33.729 5.009 20.765 1.00 79.31 317 LEU A CA 1
ATOM 2491 C C . LEU A 1 317 ? -32.811 3.817 20.451 1.00 79.31 317 LEU A C 1
ATOM 2493 O O . LEU A 1 317 ? -33.001 3.179 19.419 1.00 79.31 317 LEU A O 1
ATOM 2497 N N . VAL A 1 318 ? -31.889 3.465 21.361 1.00 79.62 318 VAL A N 1
ATOM 2498 C CA . VAL A 1 318 ? -31.062 2.245 21.268 1.00 79.62 318 VAL A CA 1
ATOM 2499 C C . VAL A 1 318 ? -31.952 1.017 21.082 1.00 79.62 318 VAL A C 1
ATOM 2501 O O . VAL A 1 318 ? -31.703 0.195 20.209 1.00 79.62 318 VAL A O 1
ATOM 2504 N N . TYR A 1 319 ? -33.034 0.929 21.857 1.00 78.50 319 TYR A N 1
ATOM 2505 C CA . TYR A 1 319 ? -33.968 -0.189 21.798 1.00 78.50 319 TYR A CA 1
ATOM 2506 C C . TYR A 1 319 ? -34.743 -0.193 20.474 1.00 78.50 319 TYR A C 1
ATOM 2508 O O . TYR A 1 319 ? -34.842 -1.241 19.852 1.00 78.50 319 TYR A O 1
ATOM 2516 N N . THR A 1 320 ? -35.197 0.964 19.970 1.00 76.69 320 THR A N 1
ATOM 2517 C CA . THR A 1 320 ? -35.888 1.026 18.663 1.00 76.69 320 THR A CA 1
ATOM 2518 C C . THR A 1 320 ? -34.993 0.689 17.468 1.00 76.69 320 THR A C 1
ATOM 2520 O O . THR A 1 320 ? -35.497 0.188 16.470 1.00 76.69 320 THR A O 1
ATOM 2523 N N . ASP A 1 321 ? -33.685 0.955 17.547 1.00 73.94 321 ASP A N 1
ATOM 2524 C CA . ASP A 1 321 ? -32.757 0.629 16.455 1.00 73.94 321 ASP A CA 1
ATOM 2525 C C . ASP A 1 321 ? -32.237 -0.821 16.543 1.00 73.94 321 ASP A C 1
ATOM 2527 O O . ASP A 1 321 ? -31.944 -1.420 15.512 1.00 73.94 321 ASP A O 1
ATOM 2531 N N . LEU A 1 322 ? -32.162 -1.412 17.745 1.00 71.81 322 LEU A N 1
ATOM 2532 C CA . LEU A 1 322 ? -31.843 -2.835 17.952 1.00 71.81 322 LEU A CA 1
ATOM 2533 C C . LEU A 1 322 ? -33.036 -3.770 17.689 1.00 71.81 322 LEU A C 1
ATOM 2535 O O . LEU A 1 322 ? -32.835 -4.912 17.274 1.00 71.81 322 LEU A O 1
ATOM 2539 N N . ASP A 1 323 ? -34.266 -3.302 17.911 1.00 63.19 323 ASP A N 1
ATOM 2540 C CA . ASP A 1 323 ? -35.514 -4.046 17.669 1.00 63.19 323 ASP A CA 1
ATOM 2541 C C . ASP A 1 323 ? -36.080 -3.793 16.252 1.00 63.19 323 ASP A C 1
ATOM 2543 O O . ASP A 1 323 ? -37.253 -4.027 15.961 1.00 63.19 323 ASP A O 1
ATOM 2547 N N . SER A 1 324 ? -35.219 -3.343 15.332 1.00 52.50 324 SER A N 1
ATOM 2548 C CA . SER A 1 324 ? -35.482 -3.005 13.922 1.00 52.50 324 SER A CA 1
ATOM 2549 C C . SER A 1 324 ? -35.818 -4.208 13.021 1.00 52.50 324 SER A C 1
ATOM 2551 O O . SER A 1 324 ? -35.581 -4.214 11.816 1.00 52.50 324 SER A O 1
ATOM 2553 N N . ARG A 1 325 ? -36.497 -5.219 13.571 1.00 45.25 325 ARG A N 1
ATOM 2554 C CA . ARG A 1 325 ? -37.132 -6.313 12.816 1.00 45.25 325 ARG A CA 1
ATOM 2555 C C . ARG A 1 325 ? -38.306 -5.842 11.941 1.00 45.25 325 ARG A C 1
ATOM 2557 O O . ARG A 1 325 ? -38.907 -6.677 11.266 1.00 45.25 325 ARG A O 1
ATOM 2564 N N . ALA A 1 326 ? -38.668 -4.555 11.985 1.00 38.31 326 ALA A N 1
ATOM 2565 C CA . ALA A 1 326 ? -39.867 -4.016 11.352 1.00 38.31 326 ALA A CA 1
ATOM 2566 C C . ALA A 1 326 ? -39.770 -2.526 10.937 1.00 38.31 326 ALA A C 1
ATOM 2568 O O . ALA A 1 326 ? -40.520 -1.710 11.456 1.00 38.31 326 ALA A O 1
ATOM 2569 N N . THR A 1 327 ? -38.923 -2.194 9.955 1.00 32.03 327 THR A N 1
ATOM 2570 C CA . THR A 1 327 ? -39.298 -1.309 8.821 1.00 32.03 327 THR A CA 1
ATOM 2571 C C . THR A 1 327 ? -38.225 -1.355 7.726 1.00 32.03 327 THR A C 1
ATOM 2573 O O . THR A 1 327 ? -37.152 -0.801 7.955 1.00 32.03 327 THR A O 1
ATOM 2576 N N . PRO A 1 328 ? -38.496 -1.894 6.520 1.00 32.97 328 PRO A N 1
ATOM 2577 C CA . PRO A 1 328 ? -37.821 -1.404 5.320 1.00 32.97 328 PRO A CA 1
ATOM 2578 C C . PRO A 1 328 ? -38.288 0.033 5.040 1.00 32.97 328 PRO A C 1
ATOM 2580 O O . PRO A 1 328 ? -39.453 0.367 5.283 1.00 32.97 328 PRO A O 1
ATOM 2583 N N . MET A 1 329 ? -37.416 0.893 4.512 1.00 30.45 329 MET A N 1
ATOM 2584 C CA . MET A 1 329 ? -37.753 2.304 4.302 1.00 30.45 329 MET A CA 1
ATOM 2585 C C . MET A 1 329 ? -38.621 2.528 3.046 1.00 30.45 329 MET A C 1
ATOM 2587 O O . MET A 1 329 ? -38.150 2.939 1.991 1.00 30.45 329 MET A O 1
ATOM 2591 N N . THR A 1 330 ? -39.932 2.304 3.178 1.00 27.73 330 THR A N 1
ATOM 2592 C CA . THR A 1 330 ? -40.952 2.888 2.285 1.00 27.73 330 THR A CA 1
ATOM 2593 C C . THR A 1 330 ? -41.975 3.674 3.105 1.00 27.73 330 THR A C 1
ATOM 2595 O O . THR A 1 330 ? -42.434 3.232 4.156 1.00 27.73 330 THR A O 1
ATOM 2598 N N . LEU A 1 331 ? -42.302 4.884 2.648 1.00 33.25 331 LEU A N 1
ATOM 2599 C CA . LEU A 1 331 ? -43.105 5.872 3.378 1.00 33.25 331 LEU A CA 1
ATOM 2600 C C . LEU A 1 331 ? -44.625 5.579 3.335 1.00 33.25 331 LEU A C 1
ATOM 2602 O O . LEU A 1 331 ? -45.369 6.356 2.742 1.00 33.25 331 LEU A O 1
ATOM 2606 N N . SER A 1 332 ? -45.110 4.505 3.978 1.00 27.00 332 SER A N 1
ATOM 2607 C CA . SER A 1 332 ? -46.549 4.335 4.306 1.00 27.00 332 SER A CA 1
ATOM 2608 C C . SER A 1 332 ? -46.863 3.142 5.232 1.00 27.00 332 SER A C 1
ATOM 2610 O O . SER A 1 332 ? -46.165 2.136 5.215 1.00 27.00 332 SER A O 1
ATOM 2612 N N . LEU A 1 333 ? -47.967 3.241 5.988 1.00 27.36 333 LEU A N 1
ATOM 2613 C CA . LEU A 1 333 ? -48.612 2.179 6.795 1.00 27.36 333 LEU A CA 1
ATOM 2614 C C . LEU A 1 333 ? -49.900 1.661 6.106 1.00 27.36 333 LEU A C 1
ATOM 2616 O O . LEU A 1 333 ? -50.462 2.418 5.310 1.00 27.36 333 LEU A O 1
ATOM 2620 N N . PRO A 1 334 ? -50.498 0.504 6.497 1.00 42.12 334 PRO A N 1
ATOM 2621 C CA . PRO A 1 334 ? -49.990 -0.636 7.279 1.00 42.12 334 PRO A CA 1
ATOM 2622 C C . PRO A 1 334 ? -49.727 -1.815 6.287 1.00 42.12 334 PRO A C 1
ATOM 2624 O O . PRO A 1 334 ? -48.896 -1.548 5.421 1.00 42.12 334 PRO A O 1
ATOM 2627 N N . PRO A 1 335 ? -50.352 -3.035 6.239 1.00 33.09 335 PRO A N 1
ATOM 2628 C CA . PRO A 1 335 ? -51.179 -3.865 7.154 1.00 33.09 335 PRO A CA 1
ATOM 2629 C C . PRO A 1 335 ? -50.393 -5.055 7.790 1.00 33.09 335 PRO A C 1
ATOM 2631 O O . PRO A 1 335 ? -49.235 -5.270 7.437 1.00 33.09 335 PRO A O 1
ATOM 2634 N N . PRO A 1 336 ? -50.974 -5.865 8.711 1.00 42.12 336 PRO A N 1
ATOM 2635 C CA . PRO A 1 336 ? -50.246 -6.969 9.353 1.00 42.12 336 PRO A CA 1
ATOM 2636 C C . PRO A 1 336 ? -50.317 -8.304 8.587 1.00 42.12 336 PRO A C 1
ATOM 2638 O O . PRO A 1 336 ? -51.395 -8.833 8.321 1.00 42.12 336 PRO A O 1
ATOM 2641 N N . GLY A 1 337 ? -49.154 -8.907 8.333 1.00 29.36 337 GLY A N 1
ATOM 2642 C CA . GLY A 1 337 ? -49.007 -10.276 7.830 1.00 29.36 337 GLY A CA 1
ATOM 2643 C C . GLY A 1 337 ? -47.559 -10.745 7.971 1.00 29.36 337 GLY A C 1
ATOM 2644 O O . GLY A 1 337 ? -46.641 -10.083 7.498 1.00 29.36 337 GLY A O 1
ATOM 2645 N N . SER A 1 338 ? -47.327 -11.855 8.673 1.00 39.88 338 SER A N 1
ATOM 2646 C CA . SER A 1 338 ? -45.976 -12.297 9.030 1.00 39.88 338 SER A CA 1
ATOM 2647 C C . SER A 1 338 ? -45.283 -13.057 7.897 1.00 39.88 338 SER A C 1
ATOM 2649 O O . SER A 1 338 ? -45.666 -14.186 7.594 1.00 39.88 338 SER A O 1
ATOM 2651 N N . VAL A 1 339 ? -44.186 -12.506 7.373 1.00 30.67 339 VAL A N 1
ATOM 2652 C CA . VAL A 1 339 ? -43.156 -13.274 6.657 1.00 30.67 339 VAL A CA 1
ATOM 2653 C C . VAL A 1 339 ? -41.829 -13.081 7.381 1.00 30.67 339 VAL A C 1
ATOM 2655 O O . VAL A 1 339 ? -41.318 -11.967 7.487 1.00 30.67 339 VAL A O 1
ATOM 2658 N N . ALA A 1 340 ? -41.263 -14.166 7.906 1.00 38.03 340 ALA A N 1
ATOM 2659 C CA . ALA A 1 340 ? -39.930 -14.133 8.490 1.00 38.03 340 ALA A CA 1
ATOM 2660 C C . ALA A 1 340 ? -38.886 -14.150 7.362 1.00 38.03 340 ALA A C 1
ATOM 2662 O O . ALA A 1 340 ? -38.507 -15.221 6.901 1.00 38.03 340 ALA A O 1
ATOM 2663 N N . LEU A 1 341 ? -38.424 -12.969 6.929 1.00 36.53 341 LEU A N 1
ATOM 2664 C CA . LEU A 1 341 ? -37.301 -12.828 5.986 1.00 36.53 341 LEU A CA 1
ATOM 2665 C C . LEU A 1 341 ? -36.119 -13.697 6.432 1.00 36.53 341 LEU A C 1
ATOM 2667 O O . LEU A 1 341 ? -35.784 -13.693 7.627 1.00 36.53 341 LEU A O 1
ATOM 2671 N N . ASN A 1 342 ? -35.483 -14.424 5.512 1.00 39.31 342 ASN A N 1
ATOM 2672 C CA . ASN A 1 342 ? -34.394 -15.331 5.871 1.00 39.31 342 ASN A CA 1
ATOM 2673 C C . ASN A 1 342 ? -33.162 -14.535 6.319 1.00 39.31 342 ASN A C 1
ATOM 2675 O O . ASN A 1 342 ? -33.009 -13.355 6.003 1.00 39.31 342 ASN A O 1
ATOM 2679 N N . SER A 1 343 ? -32.260 -15.171 7.068 1.00 45.34 343 SER A N 1
ATOM 2680 C CA . SER A 1 343 ? -31.030 -14.523 7.548 1.00 45.34 343 SER A CA 1
ATOM 2681 C C . SER A 1 343 ? -30.173 -13.961 6.408 1.00 45.34 343 SER A C 1
ATOM 2683 O O . SER A 1 343 ? -29.616 -12.877 6.552 1.00 45.34 343 SER A O 1
ATOM 2685 N N . VAL A 1 344 ? -30.129 -14.648 5.261 1.00 43.91 344 VAL A N 1
ATOM 2686 C CA . VAL A 1 344 ? -29.416 -14.201 4.054 1.00 43.91 344 VAL A CA 1
ATOM 2687 C C . VAL A 1 344 ? -30.017 -12.907 3.497 1.00 43.91 344 VAL A C 1
ATOM 2689 O O . VAL A 1 344 ? -29.285 -11.937 3.316 1.00 43.91 344 VAL A O 1
ATOM 2692 N N . ASP A 1 345 ? -31.343 -12.860 3.319 1.00 40.41 345 ASP A N 1
ATOM 2693 C CA . ASP A 1 345 ? -32.065 -11.689 2.794 1.00 40.41 345 ASP A CA 1
ATOM 2694 C C . ASP A 1 345 ? -31.836 -10.453 3.681 1.00 40.41 345 ASP A C 1
ATOM 2696 O O . ASP A 1 345 ? -31.611 -9.343 3.189 1.00 40.41 345 ASP A O 1
ATOM 2700 N N . ARG A 1 346 ? -31.818 -10.659 5.008 1.00 38.84 346 ARG A N 1
ATOM 2701 C CA . ARG A 1 346 ? -31.485 -9.610 5.982 1.00 38.84 346 ARG A CA 1
ATOM 2702 C C . ARG A 1 346 ? -30.049 -9.133 5.816 1.00 38.84 346 ARG A C 1
ATOM 2704 O O . ARG A 1 346 ? -29.848 -7.936 5.704 1.00 38.84 346 ARG A O 1
ATOM 2711 N N . ILE A 1 347 ? -29.062 -10.028 5.747 1.00 42.84 347 ILE A N 1
ATOM 2712 C CA . ILE A 1 347 ? -27.652 -9.638 5.565 1.00 42.84 347 ILE A CA 1
ATOM 2713 C C . ILE A 1 347 ? -27.468 -8.831 4.269 1.00 42.84 347 ILE A C 1
ATOM 2715 O O . ILE A 1 347 ? -26.723 -7.853 4.272 1.00 42.84 347 ILE A O 1
ATOM 2719 N N . THR A 1 348 ? -28.178 -9.161 3.184 1.00 44.38 348 THR A N 1
ATOM 2720 C CA . THR A 1 348 ? -28.148 -8.351 1.953 1.00 44.38 348 THR A CA 1
ATOM 2721 C C . THR A 1 348 ? -28.833 -6.990 2.095 1.00 44.38 348 THR A C 1
ATOM 2723 O O . THR A 1 348 ? -28.302 -6.004 1.594 1.00 44.38 348 THR A O 1
ATOM 2726 N N . LEU A 1 349 ? -29.958 -6.896 2.808 1.00 40.91 349 LEU A N 1
ATOM 2727 C CA . LEU A 1 349 ? -30.654 -5.625 3.041 1.00 40.91 349 LEU A CA 1
ATOM 2728 C C . LEU A 1 349 ? -29.828 -4.708 3.961 1.00 40.91 349 LEU A C 1
ATOM 2730 O O . LEU A 1 349 ? -29.539 -3.573 3.595 1.00 40.91 349 LEU A O 1
ATOM 2734 N N . LEU A 1 350 ? -29.335 -5.245 5.081 1.00 48.56 350 LEU A N 1
ATOM 2735 C CA . LEU A 1 350 ? -28.439 -4.566 6.023 1.00 48.56 350 LEU A CA 1
ATOM 2736 C C . LEU A 1 350 ? -27.130 -4.111 5.343 1.00 48.56 350 LEU A C 1
ATOM 2738 O O . LEU A 1 350 ? -26.576 -3.069 5.696 1.00 48.56 350 LEU A O 1
ATOM 2742 N N . LYS A 1 351 ? -26.632 -4.868 4.354 1.00 49.78 351 LYS A N 1
ATOM 2743 C CA . LYS A 1 351 ? -25.486 -4.481 3.516 1.00 49.78 351 LYS A CA 1
ATOM 2744 C C . LYS A 1 351 ? -25.827 -3.326 2.573 1.00 49.78 351 LYS A C 1
ATOM 2746 O O . LYS A 1 351 ? -25.018 -2.412 2.456 1.00 49.78 351 LYS A O 1
ATOM 2751 N N . ASN A 1 352 ? -26.995 -3.336 1.933 1.00 50.72 352 ASN A N 1
ATOM 2752 C CA . ASN A 1 352 ? -27.418 -2.246 1.051 1.00 50.72 352 ASN A CA 1
ATOM 2753 C C . ASN A 1 352 ? -27.635 -0.946 1.843 1.00 50.72 352 ASN A C 1
ATOM 2755 O O . ASN A 1 352 ? -27.095 0.087 1.462 1.00 50.72 352 ASN A O 1
ATOM 2759 N N . GLU A 1 353 ? -28.301 -1.003 3.000 1.00 48.19 353 GLU A N 1
ATOM 2760 C CA . GLU A 1 353 ? -28.447 0.148 3.908 1.00 48.19 353 GLU A CA 1
ATOM 2761 C C . GLU A 1 353 ? -27.084 0.648 4.417 1.00 48.19 353 GLU A C 1
ATOM 2763 O O . GLU A 1 353 ? -26.842 1.853 4.483 1.00 48.19 353 GLU A O 1
ATOM 2768 N N . SER A 1 354 ? -26.137 -0.260 4.692 1.00 47.84 354 SER A N 1
ATOM 2769 C CA . SER A 1 354 ? -24.745 0.114 4.972 1.00 47.84 354 SER A CA 1
ATOM 2770 C C . SER A 1 354 ? -24.069 0.808 3.784 1.00 47.84 354 SER A C 1
ATOM 2772 O O . SER A 1 354 ? -23.213 1.655 4.018 1.00 47.84 354 SER A O 1
ATOM 2774 N N . GLN A 1 355 ? -24.402 0.465 2.537 1.00 51.94 355 GLN A N 1
ATOM 2775 C CA . GLN A 1 355 ? -23.835 1.090 1.337 1.00 51.94 355 GLN A CA 1
ATOM 2776 C C . GLN A 1 355 ? -24.480 2.452 1.025 1.00 51.94 355 GLN A C 1
ATOM 2778 O O . GLN A 1 355 ? -23.775 3.371 0.615 1.00 51.94 355 GLN A O 1
ATOM 2783 N N . GLU A 1 356 ? -25.773 2.631 1.296 1.00 52.25 356 GLU A N 1
ATOM 2784 C CA . GLU A 1 356 ? -26.461 3.927 1.185 1.00 52.25 356 GLU A CA 1
ATOM 2785 C C . GLU A 1 356 ? -26.008 4.909 2.276 1.00 52.25 356 GLU A C 1
ATOM 2787 O O . GLU A 1 356 ? -25.704 6.069 1.987 1.00 52.25 356 GLU A O 1
ATOM 2792 N N . LEU A 1 357 ? -25.863 4.441 3.522 1.00 50.12 357 LEU A N 1
ATOM 2793 C CA . LEU A 1 357 ? -25.260 5.230 4.602 1.00 50.12 357 LEU A CA 1
ATOM 2794 C C . LEU A 1 357 ? -23.785 5.546 4.318 1.00 50.12 357 LEU A C 1
ATOM 2796 O O . LEU A 1 357 ? -23.342 6.652 4.620 1.00 50.12 357 LEU A O 1
ATOM 2800 N N . VAL A 1 358 ? -23.039 4.631 3.686 1.00 47.88 358 VAL A N 1
ATOM 2801 C CA . VAL A 1 358 ? -21.695 4.917 3.157 1.00 47.88 358 VAL A CA 1
ATOM 2802 C C . VAL A 1 358 ? -21.745 6.049 2.134 1.00 47.88 358 VAL A C 1
ATOM 2804 O O . VAL A 1 358 ? -21.072 7.049 2.348 1.00 47.88 358 VAL A O 1
ATOM 2807 N N . ALA A 1 359 ? -22.585 5.978 1.099 1.00 55.16 359 ALA A N 1
ATOM 2808 C CA . ALA A 1 359 ? -22.679 7.033 0.084 1.00 55.16 359 ALA A CA 1
ATOM 2809 C C . ALA A 1 359 ? -23.065 8.406 0.678 1.00 55.16 359 ALA A C 1
ATOM 2811 O O . ALA A 1 359 ? -22.528 9.440 0.274 1.00 55.16 359 ALA A O 1
ATOM 2812 N N . LEU A 1 360 ? -23.944 8.441 1.686 1.00 53.56 360 LEU A N 1
ATOM 2813 C CA . LEU A 1 360 ? -24.262 9.670 2.424 1.00 53.56 360 LEU A CA 1
ATOM 2814 C C . LEU A 1 360 ? -23.046 10.211 3.197 1.00 53.56 360 LEU A C 1
ATOM 2816 O O . LEU A 1 360 ? -22.788 11.413 3.173 1.00 53.56 360 LEU A O 1
ATOM 2820 N N . LEU A 1 361 ? -22.273 9.342 3.853 1.00 51.38 361 LEU A N 1
ATOM 2821 C CA . LEU A 1 361 ? -21.086 9.727 4.625 1.00 51.38 361 LEU A CA 1
ATOM 2822 C C . LEU A 1 361 ? -19.883 10.086 3.725 1.00 51.38 361 LEU A C 1
ATOM 2824 O O . LEU A 1 361 ? -19.111 10.973 4.086 1.00 51.38 361 LEU A O 1
ATOM 2828 N N . GLU A 1 362 ? -19.751 9.496 2.533 1.00 51.28 362 GLU A N 1
ATOM 2829 C CA . GLU A 1 362 ? -18.748 9.873 1.522 1.00 51.28 362 GLU A CA 1
ATOM 2830 C C . GLU A 1 362 ? -18.883 11.352 1.137 1.00 51.28 362 GLU A C 1
ATOM 2832 O O . GLU A 1 362 ? -17.918 12.110 1.251 1.00 51.28 362 GLU A O 1
ATOM 2837 N N . ASN A 1 363 ? -20.098 11.788 0.788 1.00 53.38 363 ASN A N 1
ATOM 2838 C CA . ASN A 1 363 ? -20.401 13.180 0.432 1.00 53.38 363 ASN A CA 1
ATOM 2839 C C . ASN A 1 363 ? -20.120 14.183 1.573 1.00 53.38 363 ASN A C 1
ATOM 2841 O O . ASN A 1 363 ? -19.864 15.364 1.321 1.00 53.38 363 ASN A O 1
ATOM 2845 N N . LEU A 1 364 ? -20.139 13.726 2.829 1.00 49.84 364 LEU A N 1
ATOM 2846 C CA . LEU A 1 364 ? -19.912 14.557 4.015 1.00 49.84 364 LEU A CA 1
ATOM 2847 C C . LEU A 1 364 ? -18.436 14.632 4.433 1.00 49.84 364 LEU A C 1
ATOM 2849 O O . LEU A 1 364 ? -18.008 15.666 4.945 1.00 49.84 364 LEU A O 1
ATOM 2853 N N . PHE A 1 365 ? -17.655 13.566 4.221 1.00 45.16 365 PHE A N 1
ATOM 2854 C CA . PHE A 1 365 ? -16.267 13.475 4.698 1.00 45.16 365 PHE A CA 1
ATOM 2855 C C . PHE A 1 365 ? -15.193 13.597 3.604 1.00 45.16 365 PHE A C 1
ATOM 2857 O O . PHE A 1 365 ? -14.067 13.981 3.923 1.00 45.16 365 PHE A O 1
ATOM 2864 N N . LEU A 1 366 ? -15.501 13.328 2.329 1.00 44.22 366 LEU A N 1
ATOM 2865 C CA . LEU A 1 366 ? -14.531 13.463 1.226 1.00 44.22 366 LEU A CA 1
ATOM 2866 C C . LEU A 1 366 ? -14.428 14.893 0.672 1.00 44.22 366 LEU A C 1
ATOM 2868 O O . LEU A 1 366 ? -13.428 15.235 0.038 1.00 44.22 366 LEU A O 1
ATOM 2872 N N . THR A 1 367 ? -15.397 15.762 0.979 1.00 33.41 367 THR A N 1
ATOM 2873 C CA . THR A 1 367 ? -15.514 17.152 0.485 1.00 33.41 367 THR A CA 1
ATOM 2874 C C . THR A 1 367 ? -14.512 18.123 1.141 1.00 33.41 367 THR A C 1
ATOM 2876 O O . THR A 1 367 ? -14.815 19.278 1.442 1.00 33.41 367 THR A O 1
ATOM 2879 N N . LYS A 1 368 ? -13.278 17.655 1.371 1.00 33.31 368 LYS A N 1
ATOM 2880 C CA . LYS A 1 368 ? -12.087 18.500 1.526 1.00 33.31 368 LYS A CA 1
ATOM 2881 C C . LYS A 1 368 ? -10.758 17.819 1.181 1.00 33.31 368 LYS A C 1
ATOM 2883 O O . LYS A 1 368 ? -9.714 18.225 1.692 1.00 33.31 368 LYS A O 1
ATOM 2888 N N . VAL A 1 369 ? -10.764 16.872 0.236 1.00 28.59 369 VAL A N 1
ATOM 2889 C CA . VAL A 1 369 ? -9.591 16.725 -0.640 1.00 28.59 369 VAL A CA 1
ATOM 2890 C C . VAL A 1 369 ? -9.505 18.007 -1.466 1.00 28.59 369 VAL A C 1
ATOM 2892 O O . VAL A 1 369 ? -10.128 18.133 -2.517 1.00 28.59 369 VAL A O 1
ATOM 2895 N N . VAL A 1 370 ? -8.766 18.995 -0.956 1.00 27.39 370 VAL A N 1
ATOM 2896 C CA . VAL A 1 370 ? -8.268 20.079 -1.800 1.00 27.39 370 VAL A CA 1
ATOM 2897 C C . VAL A 1 370 ? -7.277 19.417 -2.738 1.00 27.39 370 VAL A C 1
ATOM 2899 O O . VAL A 1 370 ? -6.139 19.151 -2.355 1.00 27.39 370 VAL A O 1
ATOM 2902 N N . ALA A 1 371 ? -7.736 19.107 -3.948 1.00 25.73 371 ALA A N 1
ATOM 2903 C CA . ALA A 1 371 ? -6.833 18.876 -5.050 1.00 25.73 371 ALA A CA 1
ATOM 2904 C C . ALA A 1 371 ? -6.023 20.163 -5.211 1.00 25.73 371 ALA A C 1
ATOM 2906 O O . ALA A 1 371 ? -6.531 21.182 -5.682 1.00 25.73 371 ALA A O 1
ATOM 2907 N N . THR A 1 372 ? -4.764 20.125 -4.783 1.00 25.11 372 THR A N 1
ATOM 2908 C CA . THR A 1 372 ? -3.742 20.976 -5.374 1.00 25.11 372 THR A CA 1
ATOM 2909 C C . THR A 1 372 ? -3.580 20.485 -6.804 1.00 25.11 372 THR A C 1
ATOM 2911 O O . THR A 1 372 ? -2.722 19.658 -7.104 1.00 25.11 372 THR A O 1
ATOM 2914 N N . GLU A 1 373 ? -4.482 20.950 -7.671 1.00 26.91 373 GLU A N 1
ATOM 2915 C CA . GLU A 1 373 ? -4.154 21.142 -9.073 1.00 26.91 373 GLU A CA 1
ATOM 2916 C C . GLU A 1 373 ? -2.933 22.059 -9.076 1.00 26.91 373 GLU A C 1
ATOM 2918 O O . GLU A 1 373 ? -3.062 23.280 -8.953 1.00 26.91 373 GLU A O 1
ATOM 2923 N N . ASP A 1 374 ? -1.746 21.458 -9.156 1.00 25.67 374 ASP A N 1
ATOM 2924 C CA . ASP A 1 374 ? -0.547 22.154 -9.590 1.00 25.67 374 ASP A CA 1
ATOM 2925 C C . ASP A 1 374 ? -0.820 22.580 -11.033 1.00 25.67 374 ASP A C 1
ATOM 2927 O O . ASP A 1 374 ? -0.540 21.864 -11.994 1.00 25.67 374 ASP A O 1
ATOM 2931 N N . LYS A 1 375 ? -1.465 23.742 -11.173 1.00 27.38 375 LYS A N 1
ATOM 2932 C CA . LYS A 1 375 ? -1.568 24.444 -12.440 1.00 27.38 375 LYS A CA 1
ATOM 2933 C C . LYS A 1 375 ? -0.164 24.878 -12.797 1.00 27.38 375 LYS A C 1
ATOM 2935 O O . LYS A 1 375 ? 0.295 25.933 -12.367 1.00 27.38 375 LYS A O 1
ATOM 2940 N N . GLU A 1 376 ? 0.503 24.034 -13.572 1.00 31.39 376 GLU A N 1
ATOM 2941 C CA . GLU A 1 376 ? 1.628 24.458 -14.382 1.00 31.39 376 GLU A CA 1
ATOM 2942 C C . GLU A 1 376 ? 1.156 25.679 -15.178 1.00 31.39 376 GLU A C 1
ATOM 2944 O O . GLU A 1 376 ? 0.271 25.582 -16.032 1.00 31.39 376 GLU A O 1
ATOM 2949 N N . GLU A 1 377 ? 1.699 26.852 -14.850 1.00 32.56 377 GLU A N 1
ATOM 2950 C CA . GLU A 1 377 ? 1.599 28.025 -15.709 1.00 32.56 377 GLU A CA 1
ATOM 2951 C C . GLU A 1 377 ? 2.438 27.724 -16.952 1.00 32.56 377 GLU A C 1
ATOM 2953 O O . GLU A 1 377 ? 3.615 28.073 -17.036 1.00 32.56 377 GLU A O 1
ATOM 2958 N N . ILE A 1 378 ? 1.832 26.994 -17.894 1.00 33.69 378 ILE A N 1
ATOM 2959 C CA . ILE A 1 378 ? 2.388 26.777 -19.223 1.00 33.69 378 ILE A CA 1
ATOM 2960 C C . ILE A 1 378 ? 2.498 28.160 -19.857 1.00 33.69 378 ILE A C 1
ATOM 2962 O O . ILE A 1 378 ? 1.490 28.767 -20.229 1.00 33.69 378 ILE A O 1
ATOM 2966 N N . ASP A 1 379 ? 3.727 28.660 -19.947 1.00 44.31 379 ASP A N 1
ATOM 2967 C CA . ASP A 1 379 ? 4.021 29.897 -20.648 1.00 44.31 379 ASP A CA 1
ATOM 2968 C C . ASP A 1 379 ? 3.465 29.814 -22.090 1.00 44.31 379 ASP A C 1
ATOM 2970 O O . ASP A 1 379 ? 3.735 28.839 -22.802 1.00 44.31 379 ASP A O 1
ATOM 2974 N N . PRO A 1 380 ? 2.675 30.806 -22.543 1.00 48.66 380 PRO A N 1
ATOM 2975 C CA . PRO A 1 380 ? 1.973 30.735 -23.822 1.00 48.66 380 PRO A CA 1
ATOM 2976 C C . PRO A 1 380 ? 2.885 30.837 -25.058 1.00 48.66 380 PRO A C 1
ATOM 2978 O O . PRO A 1 380 ? 2.376 30.740 -26.175 1.00 48.66 380 PRO A O 1
ATOM 2981 N N . GLN A 1 381 ? 4.200 31.040 -24.899 1.00 52.28 381 GLN A N 1
ATOM 2982 C CA . GLN A 1 381 ? 5.173 31.081 -26.002 1.00 52.28 381 GLN A CA 1
ATOM 2983 C C . GLN A 1 381 ? 5.969 29.768 -26.142 1.00 52.28 381 GLN A C 1
ATOM 2985 O O . GLN A 1 381 ? 6.479 29.464 -27.223 1.00 52.28 381 GLN A O 1
ATOM 2990 N N . SER A 1 382 ? 6.015 28.958 -25.083 1.00 57.66 382 SER A N 1
ATOM 2991 C CA . SER A 1 382 ? 6.714 27.675 -25.015 1.00 57.66 382 SER A CA 1
ATOM 2992 C C . SER A 1 382 ? 6.199 26.658 -26.041 1.00 57.66 382 SER A C 1
ATOM 2994 O O . SER A 1 382 ? 4.991 26.453 -26.194 1.00 57.66 382 SER A O 1
ATOM 2996 N N . MET A 1 383 ? 7.108 25.907 -26.683 1.00 58.69 383 MET A N 1
ATOM 2997 C CA . MET A 1 383 ? 6.748 24.899 -27.703 1.00 58.69 383 MET A CA 1
ATOM 2998 C C . MET A 1 383 ? 5.730 23.861 -27.194 1.00 58.69 383 MET A C 1
ATOM 3000 O O . MET A 1 383 ? 4.952 23.329 -27.983 1.00 58.69 383 MET A O 1
ATOM 3004 N N . ALA A 1 384 ? 5.710 23.574 -25.887 1.00 58.66 384 ALA A N 1
ATOM 3005 C CA . ALA A 1 384 ? 4.743 22.672 -25.262 1.00 58.66 384 ALA A CA 1
ATOM 3006 C C . ALA A 1 384 ? 3.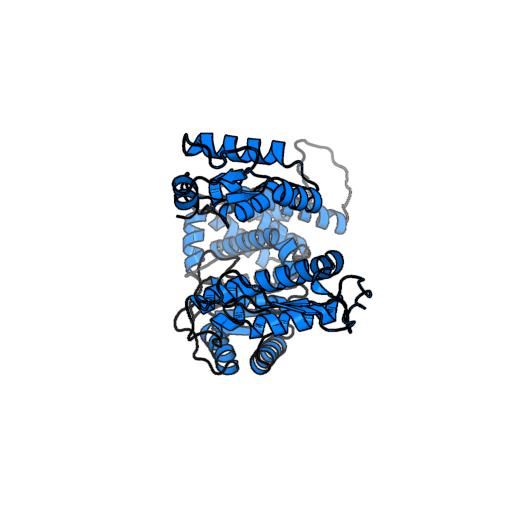280 23.105 -25.491 1.00 58.66 384 ALA A C 1
ATOM 3008 O O . ALA A 1 384 ? 2.463 22.262 -25.858 1.00 58.66 384 ALA A O 1
ATOM 3009 N N . ALA A 1 385 ? 2.968 24.402 -25.368 1.00 60.69 385 ALA A N 1
ATOM 3010 C CA . ALA A 1 385 ? 1.628 24.936 -25.625 1.00 60.69 385 ALA A CA 1
ATOM 3011 C C . ALA A 1 385 ? 1.214 24.752 -27.095 1.00 60.69 385 ALA A C 1
ATOM 3013 O O . ALA A 1 385 ? 0.105 24.314 -27.390 1.00 60.69 385 ALA A O 1
ATOM 3014 N N . ILE A 1 386 ? 2.132 25.021 -28.028 1.00 61.12 386 ILE A N 1
ATOM 3015 C CA . ILE A 1 386 ? 1.873 24.942 -29.476 1.00 61.12 386 ILE A CA 1
ATOM 3016 C C . ILE A 1 386 ? 1.745 23.482 -29.948 1.00 61.12 386 ILE A C 1
ATOM 3018 O O . ILE A 1 386 ? 0.965 23.188 -30.856 1.00 61.12 386 ILE A O 1
ATOM 3022 N N . MET A 1 387 ? 2.483 22.554 -29.327 1.00 63.19 387 MET A N 1
ATOM 3023 C CA . MET A 1 387 ? 2.402 21.117 -29.622 1.00 63.19 387 MET A CA 1
ATOM 3024 C C . MET A 1 387 ? 1.151 20.440 -29.044 1.00 63.19 387 MET A C 1
ATOM 3026 O O . MET A 1 387 ? 0.749 19.416 -29.592 1.00 63.19 387 MET A O 1
ATOM 3030 N N . ALA A 1 388 ? 0.542 20.970 -27.977 1.00 59.06 388 ALA A N 1
ATOM 3031 C CA . ALA A 1 388 ? -0.576 20.322 -27.280 1.00 59.06 388 ALA A CA 1
ATOM 3032 C C . ALA A 1 388 ? -1.796 20.059 -28.188 1.00 59.06 388 ALA A C 1
ATOM 3034 O O . ALA A 1 388 ? -2.387 18.984 -28.126 1.00 59.06 388 ALA A O 1
ATOM 3035 N N . ASP A 1 389 ? -2.110 21.000 -29.084 1.00 59.94 389 ASP A N 1
ATOM 3036 C CA . ASP A 1 389 ? -3.224 20.913 -30.043 1.00 59.94 389 ASP A CA 1
ATOM 3037 C C . ASP A 1 389 ? -2.807 20.366 -31.430 1.00 59.94 389 ASP A C 1
ATOM 3039 O O . ASP A 1 389 ? -3.552 20.495 -32.408 1.00 59.94 389 ASP A O 1
ATOM 3043 N N . MET A 1 390 ? -1.599 19.810 -31.589 1.00 70.00 390 MET A N 1
ATOM 3044 C CA . MET A 1 390 ? -1.107 19.248 -32.859 1.00 70.00 390 MET A CA 1
ATOM 3045 C C . MET A 1 390 ? -1.188 17.716 -32.896 1.00 70.00 390 MET A C 1
ATOM 3047 O O . MET A 1 390 ? -0.947 17.033 -31.906 1.00 70.00 390 MET A O 1
ATOM 3051 N N . GLN A 1 391 ? -1.453 17.155 -34.081 1.00 70.12 391 GLN A N 1
ATOM 3052 C CA . GLN A 1 391 ? -1.345 15.709 -34.292 1.00 70.12 391 GLN A CA 1
ATOM 3053 C C . GLN A 1 391 ? 0.114 15.241 -34.160 1.00 70.12 391 GLN A C 1
ATOM 3055 O O . GLN A 1 391 ? 1.044 15.938 -34.564 1.00 70.12 391 GLN A O 1
ATOM 3060 N N . GLU A 1 392 ? 0.322 14.027 -33.647 1.00 69.62 392 GLU A N 1
ATOM 3061 C CA . GLU A 1 392 ? 1.650 13.469 -33.334 1.00 69.62 392 GLU A CA 1
ATOM 3062 C C . GLU A 1 392 ? 2.603 13.435 -34.550 1.00 69.62 392 GLU A C 1
ATOM 3064 O O . GLU A 1 392 ? 3.806 13.691 -34.426 1.00 69.62 392 GLU A O 1
ATOM 3069 N N . GLY A 1 393 ? 2.059 13.212 -35.752 1.00 65.12 393 GLY A N 1
ATOM 3070 C CA . GLY A 1 393 ? 2.790 13.324 -37.018 1.00 65.12 393 GLY A CA 1
ATOM 3071 C C . GLY A 1 393 ? 3.242 14.757 -37.335 1.00 65.12 393 GLY A C 1
ATOM 3072 O O . GLY A 1 393 ? 4.411 14.966 -37.663 1.00 65.12 393 GLY A O 1
ATOM 3073 N N . THR A 1 394 ? 2.360 15.749 -37.157 1.00 69.94 394 THR A N 1
ATOM 3074 C CA . THR A 1 394 ? 2.665 17.186 -37.303 1.00 69.94 394 THR A CA 1
ATOM 3075 C C . THR A 1 394 ? 3.747 17.627 -36.313 1.00 69.94 394 THR A C 1
ATOM 3077 O O . THR A 1 394 ? 4.709 18.281 -36.712 1.00 69.94 394 THR A O 1
ATOM 3080 N N . VAL A 1 395 ? 3.660 17.203 -35.044 1.00 73.81 395 VAL A N 1
ATOM 3081 C CA . VAL A 1 395 ? 4.687 17.471 -34.016 1.00 73.81 395 VAL A CA 1
ATOM 3082 C C . VAL A 1 395 ? 6.037 16.854 -34.396 1.00 73.81 395 VAL A C 1
ATOM 3084 O O . VAL A 1 395 ? 7.083 17.492 -34.253 1.00 73.81 395 VAL A O 1
ATOM 3087 N N . THR A 1 396 ? 6.028 15.621 -34.907 1.00 74.69 396 THR A N 1
ATOM 3088 C CA . THR A 1 396 ? 7.246 14.920 -35.335 1.00 74.69 396 THR A CA 1
ATOM 3089 C C . THR A 1 396 ? 7.904 15.623 -36.525 1.00 74.69 396 THR A C 1
ATOM 3091 O O . THR A 1 396 ? 9.118 15.843 -36.503 1.00 74.69 396 THR A O 1
ATOM 3094 N N . LEU A 1 397 ? 7.120 16.048 -37.524 1.00 76.44 397 LEU A N 1
ATOM 3095 C CA . LEU A 1 397 ? 7.640 16.796 -38.669 1.00 76.44 397 LEU A CA 1
ATOM 3096 C C . LEU A 1 397 ? 8.135 18.193 -38.265 1.00 76.44 397 LEU A C 1
ATOM 3098 O O . LEU A 1 397 ? 9.186 18.609 -38.737 1.00 76.44 397 LEU A O 1
ATOM 3102 N N . LEU A 1 398 ? 7.454 18.895 -37.351 1.00 75.56 398 LEU A N 1
ATOM 3103 C CA . LEU A 1 398 ? 7.889 20.203 -36.842 1.00 75.56 398 LEU A CA 1
ATOM 3104 C C . LEU A 1 398 ? 9.270 20.127 -36.169 1.00 75.56 398 LEU A C 1
ATOM 3106 O O . LEU A 1 398 ? 10.159 20.922 -36.483 1.00 75.56 398 LEU A O 1
ATOM 3110 N N . ARG A 1 399 ? 9.487 19.133 -35.297 1.00 75.31 399 ARG A N 1
ATOM 3111 C CA . ARG A 1 399 ? 10.796 18.887 -34.659 1.00 75.31 399 ARG A CA 1
ATOM 3112 C C . ARG A 1 399 ? 11.876 18.515 -35.680 1.00 75.31 399 ARG A C 1
ATOM 3114 O O . ARG A 1 399 ? 13.022 18.941 -35.540 1.00 75.31 399 ARG A O 1
ATOM 3121 N N . LEU A 1 400 ? 11.519 17.747 -36.713 1.00 76.44 400 LEU A N 1
ATOM 3122 C CA . LEU A 1 400 ? 12.424 17.402 -37.810 1.00 76.44 400 LEU A CA 1
ATOM 3123 C C . LEU A 1 400 ? 12.798 18.641 -38.633 1.00 76.44 400 LEU A C 1
ATOM 3125 O O . LEU A 1 400 ? 13.984 18.859 -38.868 1.00 76.44 400 LEU A O 1
ATOM 3129 N N . LEU A 1 401 ? 11.830 19.484 -39.000 1.00 74.75 401 LEU A N 1
ATOM 3130 C CA . LEU A 1 401 ? 12.046 20.730 -39.737 1.00 74.75 401 LEU A CA 1
ATOM 3131 C C . LEU A 1 401 ? 13.028 21.646 -38.994 1.00 74.75 401 LEU A C 1
ATOM 3133 O O . LEU A 1 401 ? 14.081 21.959 -39.550 1.00 74.75 401 LEU A O 1
ATOM 3137 N N . ILE A 1 402 ? 12.741 21.975 -37.727 1.00 74.56 402 ILE A N 1
ATOM 3138 C CA . ILE A 1 402 ? 13.556 22.861 -36.867 1.00 74.56 402 ILE A CA 1
ATOM 3139 C C . ILE A 1 402 ? 15.014 22.370 -36.712 1.00 74.56 402 ILE A C 1
ATOM 3141 O O . ILE A 1 402 ? 15.913 23.172 -36.465 1.00 74.56 402 ILE A O 1
ATOM 3145 N N . SER A 1 403 ? 15.295 21.077 -36.920 1.00 71.75 403 SER A N 1
ATOM 3146 C CA . SER A 1 403 ? 16.661 20.531 -36.846 1.00 71.75 403 SER A CA 1
ATOM 3147 C C . SER A 1 403 ? 17.619 21.005 -37.955 1.00 71.75 403 SER A C 1
ATOM 3149 O O . SER A 1 403 ? 18.826 20.760 -37.857 1.00 71.75 403 SER A O 1
ATOM 3151 N N . ARG A 1 404 ? 17.124 21.671 -39.013 1.00 70.25 404 ARG A N 1
ATOM 3152 C CA . ARG A 1 404 ? 17.946 22.248 -40.097 1.00 70.25 404 ARG A CA 1
ATOM 3153 C C . ARG A 1 404 ? 17.427 23.622 -40.526 1.00 70.25 404 ARG A C 1
ATOM 3155 O O . ARG A 1 404 ? 16.263 23.949 -40.359 1.00 70.25 404 ARG A O 1
ATOM 3162 N N . ASN A 1 405 ? 18.309 24.418 -41.123 1.00 62.22 405 ASN A N 1
ATOM 3163 C CA . ASN A 1 405 ? 18.018 25.774 -41.600 1.00 62.22 405 ASN A CA 1
ATOM 3164 C C . ASN A 1 405 ? 17.338 25.826 -42.983 1.00 62.22 405 ASN A C 1
ATOM 3166 O O . ASN A 1 405 ? 16.646 26.798 -43.287 1.00 62.22 405 ASN A O 1
ATOM 3170 N N . ALA A 1 406 ? 17.549 24.811 -43.823 1.00 72.94 406 ALA A N 1
ATOM 3171 C CA . ALA A 1 406 ? 16.919 24.687 -45.131 1.00 72.94 406 ALA A CA 1
ATOM 3172 C C . ALA A 1 406 ? 16.721 23.215 -45.519 1.00 72.94 406 ALA A C 1
ATOM 3174 O O . ALA A 1 406 ? 17.506 22.344 -45.128 1.00 72.94 406 ALA A O 1
ATOM 3175 N N . TRP A 1 407 ? 15.690 22.960 -46.322 1.00 77.50 407 TRP A N 1
ATOM 3176 C CA . TRP A 1 407 ? 15.317 21.646 -46.836 1.00 77.50 407 TRP A CA 1
ATOM 3177 C C . TRP A 1 407 ? 14.987 21.713 -48.330 1.00 77.50 407 TRP A C 1
ATOM 3179 O O . TRP A 1 407 ? 14.275 22.603 -48.786 1.00 77.50 407 TRP A O 1
ATOM 3189 N N . GLU A 1 408 ? 15.462 20.735 -49.096 1.00 78.75 408 GLU A N 1
ATOM 3190 C CA . GLU A 1 408 ? 14.978 20.491 -50.459 1.00 78.75 408 GLU A CA 1
ATOM 3191 C C . GLU A 1 408 ? 13.599 19.819 -50.389 1.00 78.75 408 GLU A C 1
ATOM 3193 O O . GLU A 1 408 ? 13.413 18.866 -49.623 1.00 78.75 408 GLU A O 1
ATOM 3198 N N . ARG A 1 409 ? 12.636 20.304 -51.182 1.00 76.00 409 ARG A N 1
ATOM 3199 C CA . ARG A 1 409 ? 11.238 19.851 -51.109 1.00 76.00 409 ARG A CA 1
ATOM 3200 C C . ARG A 1 409 ? 11.063 18.359 -51.410 1.00 76.00 409 ARG A C 1
ATOM 3202 O O . ARG A 1 409 ? 10.272 17.705 -50.733 1.00 76.00 409 ARG A O 1
ATOM 3209 N N . ASP A 1 410 ? 11.829 17.806 -52.346 1.00 70.75 410 ASP A N 1
ATOM 3210 C CA . ASP A 1 410 ? 11.755 16.384 -52.713 1.00 70.75 410 ASP A CA 1
ATOM 3211 C C . ASP A 1 410 ? 12.085 15.483 -51.510 1.00 70.75 410 ASP A C 1
ATOM 3213 O O . ASP A 1 410 ? 11.305 14.606 -51.151 1.00 70.75 410 ASP A O 1
ATOM 3217 N N . LYS A 1 411 ? 13.162 15.799 -50.776 1.00 74.88 411 LYS A N 1
ATOM 3218 C CA . LYS A 1 411 ? 13.584 15.059 -49.571 1.00 74.88 411 LYS A CA 1
ATOM 3219 C C . LYS A 1 411 ? 12.572 15.154 -48.423 1.00 74.88 411 LYS A C 1
ATOM 3221 O O . LYS A 1 411 ? 12.461 14.216 -47.640 1.00 74.88 411 LYS A O 1
ATOM 3226 N N . LEU A 1 412 ? 11.835 16.263 -48.301 1.00 75.12 412 LEU A N 1
ATOM 3227 C CA . LEU A 1 412 ? 10.707 16.358 -47.362 1.00 75.12 412 LEU A CA 1
ATOM 3228 C C . LEU A 1 412 ? 9.471 15.594 -47.852 1.00 75.12 412 LEU A C 1
ATOM 3230 O O . LEU A 1 412 ? 8.701 15.108 -47.028 1.00 75.12 412 LEU A O 1
ATOM 3234 N N . THR A 1 413 ? 9.291 15.462 -49.166 1.00 75.31 413 THR A N 1
ATOM 3235 C CA . THR A 1 413 ? 8.192 14.693 -49.765 1.00 75.31 413 THR A CA 1
ATOM 3236 C C . THR A 1 413 ? 8.401 13.197 -49.540 1.00 75.31 413 THR A C 1
ATOM 3238 O O . THR A 1 413 ? 7.474 12.533 -49.086 1.00 75.31 413 THR A O 1
ATOM 3241 N N . ASP A 1 414 ? 9.624 12.690 -49.727 1.00 73.25 414 ASP A N 1
ATOM 3242 C CA . ASP A 1 414 ? 9.996 11.309 -49.381 1.00 73.25 414 ASP A CA 1
ATOM 3243 C C . ASP A 1 414 ? 9.729 11.006 -47.894 1.00 73.25 414 ASP A C 1
ATOM 3245 O O . ASP A 1 414 ? 9.082 10.014 -47.563 1.00 73.25 414 ASP A O 1
ATOM 3249 N N . ILE A 1 415 ? 10.156 11.897 -46.987 1.00 73.62 415 ILE A N 1
ATOM 3250 C CA . ILE A 1 415 ? 9.931 11.754 -45.535 1.00 73.62 415 ILE A CA 1
ATOM 3251 C C . ILE A 1 415 ? 8.433 11.781 -45.187 1.00 73.62 415 ILE A C 1
ATOM 3253 O O . ILE A 1 415 ? 7.989 11.017 -44.333 1.00 73.62 415 ILE A O 1
ATOM 3257 N N . ALA A 1 416 ? 7.641 12.635 -45.839 1.00 74.31 416 ALA A N 1
ATOM 3258 C CA . ALA A 1 416 ? 6.199 12.709 -45.611 1.00 74.31 416 ALA A CA 1
ATOM 3259 C C . ALA A 1 416 ? 5.459 11.459 -46.126 1.00 74.31 416 ALA A C 1
ATOM 3261 O O . ALA A 1 416 ? 4.539 10.980 -45.461 1.00 74.31 416 ALA A O 1
ATOM 3262 N N . LEU A 1 417 ? 5.903 10.887 -47.253 1.00 73.25 417 LEU A N 1
ATOM 3263 C CA . LEU A 1 417 ? 5.411 9.610 -47.781 1.00 73.25 417 LEU A CA 1
ATOM 3264 C C . LEU A 1 417 ? 5.744 8.439 -46.840 1.00 73.25 417 LEU A C 1
ATOM 3266 O O . LEU A 1 417 ? 4.852 7.653 -46.528 1.00 73.25 417 LEU A O 1
ATOM 3270 N N . ASP A 1 418 ? 6.972 8.371 -46.311 1.00 69.88 418 ASP A N 1
ATOM 3271 C CA . ASP A 1 418 ? 7.391 7.391 -45.286 1.00 69.88 418 ASP A CA 1
ATOM 3272 C C . ASP A 1 418 ? 6.610 7.524 -43.957 1.00 69.88 418 ASP A C 1
ATOM 3274 O O . ASP A 1 418 ? 6.555 6.582 -43.158 1.00 69.88 418 ASP A O 1
ATOM 3278 N N . MET A 1 419 ? 6.003 8.689 -43.707 1.00 67.50 419 MET A N 1
ATOM 3279 C CA . MET A 1 419 ? 5.128 8.962 -42.560 1.00 67.50 419 MET A CA 1
ATOM 3280 C C . MET A 1 419 ? 3.624 8.822 -42.881 1.00 67.50 419 MET A C 1
ATOM 3282 O O . MET A 1 419 ? 2.812 8.990 -41.976 1.00 67.50 419 MET A O 1
ATOM 3286 N N . GLU A 1 420 ? 3.253 8.496 -44.126 1.00 70.00 420 GLU A N 1
ATOM 3287 C CA . GLU A 1 420 ? 1.870 8.415 -44.644 1.00 70.00 420 GLU A CA 1
ATOM 3288 C C . GLU A 1 420 ? 1.060 9.736 -44.574 1.00 70.00 420 GLU A C 1
ATOM 3290 O O . GLU A 1 420 ? -0.173 9.715 -44.579 1.00 70.00 420 GLU A O 1
ATOM 3295 N N . ILE A 1 421 ? 1.720 10.905 -44.545 1.00 72.31 421 ILE A N 1
ATOM 3296 C CA . ILE A 1 421 ? 1.056 12.212 -44.362 1.00 72.31 421 ILE A CA 1
ATOM 3297 C C . ILE A 1 421 ? 1.241 13.144 -45.568 1.00 72.31 421 ILE A C 1
ATOM 3299 O O . ILE A 1 421 ? 2.267 13.155 -46.244 1.00 72.31 421 ILE A O 1
ATOM 3303 N N . ARG A 1 422 ? 0.233 13.980 -45.836 1.00 74.62 422 ARG A N 1
ATOM 3304 C CA . ARG A 1 422 ? 0.235 14.950 -46.938 1.00 74.62 422 ARG A CA 1
ATOM 3305 C C . ARG A 1 422 ? 1.036 16.205 -46.565 1.00 74.62 422 ARG A C 1
ATOM 3307 O O . ARG A 1 422 ? 0.552 17.050 -45.816 1.00 74.62 422 ARG A O 1
ATOM 3314 N N . LEU A 1 423 ? 2.252 16.315 -47.108 1.00 73.38 423 LEU A N 1
ATOM 3315 C CA . LEU A 1 423 ? 3.233 17.362 -46.783 1.00 73.38 423 LEU A CA 1
ATOM 3316 C C . LEU A 1 423 ? 2.650 18.788 -46.798 1.00 73.38 423 LEU A C 1
ATOM 3318 O O . LEU A 1 423 ? 2.800 19.512 -45.818 1.00 73.38 423 LEU A O 1
ATOM 3322 N N . ASP A 1 424 ? 1.987 19.190 -47.885 1.00 74.44 424 ASP A N 1
ATOM 3323 C CA . ASP A 1 424 ? 1.523 20.574 -48.061 1.00 74.44 424 ASP A CA 1
ATOM 3324 C C . ASP A 1 424 ? 0.484 21.002 -47.019 1.00 74.44 424 ASP A C 1
ATOM 3326 O O . ASP A 1 424 ? 0.572 22.106 -46.482 1.00 74.44 424 ASP A O 1
ATOM 3330 N N . ASP A 1 425 ? -0.459 20.121 -46.674 1.00 74.00 425 ASP A N 1
ATOM 3331 C CA . ASP A 1 425 ? -1.485 20.425 -45.673 1.00 74.00 425 ASP A CA 1
ATOM 3332 C C . ASP A 1 425 ? -0.857 20.624 -44.278 1.00 74.00 425 ASP A C 1
ATOM 3334 O O . ASP A 1 425 ? -1.267 21.519 -43.538 1.00 74.00 425 ASP A O 1
ATOM 3338 N N . ILE A 1 426 ? 0.195 19.858 -43.947 1.00 76.69 426 ILE A N 1
ATOM 3339 C CA . ILE A 1 426 ? 0.951 20.004 -42.690 1.00 76.69 426 ILE A CA 1
ATOM 3340 C C . ILE A 1 426 ? 1.769 21.297 -42.678 1.00 76.69 426 ILE A C 1
ATOM 3342 O O . ILE A 1 426 ? 1.764 22.012 -41.678 1.00 76.69 426 ILE A O 1
ATOM 3346 N N . LEU A 1 427 ? 2.479 21.621 -43.767 1.00 76.25 427 LEU A N 1
ATOM 3347 C CA . LEU A 1 427 ? 3.274 22.854 -43.849 1.00 76.25 427 LEU A CA 1
ATOM 3348 C C . LEU A 1 427 ? 2.376 24.094 -43.692 1.00 76.25 427 LEU A C 1
ATOM 3350 O O . LEU A 1 427 ? 2.762 25.051 -43.018 1.00 76.25 427 LEU A O 1
ATOM 3354 N N . ILE A 1 428 ? 1.155 24.046 -44.239 1.00 77.94 428 ILE A N 1
ATOM 3355 C CA . ILE A 1 428 ? 0.122 25.072 -44.048 1.00 77.94 428 ILE A CA 1
ATOM 3356 C C . ILE A 1 428 ? -0.384 25.096 -42.595 1.00 77.94 428 ILE A C 1
ATOM 3358 O O . ILE A 1 428 ? -0.498 26.183 -42.026 1.00 77.94 428 ILE A O 1
ATOM 3362 N N . GLU A 1 429 ? -0.658 23.947 -41.962 1.00 77.38 429 GLU A N 1
ATOM 3363 C CA . GLU A 1 429 ? -1.091 23.890 -40.553 1.00 77.38 429 GLU A CA 1
ATOM 3364 C C . GLU A 1 429 ? -0.028 24.467 -39.601 1.00 77.38 429 GLU A C 1
ATOM 3366 O O . GLU A 1 429 ? -0.347 25.301 -38.749 1.00 77.38 429 GLU A O 1
ATOM 3371 N N . ILE A 1 430 ? 1.238 24.077 -39.786 1.00 76.00 430 ILE A N 1
ATOM 3372 C CA . ILE A 1 430 ? 2.388 24.558 -39.008 1.00 76.00 430 ILE A CA 1
ATOM 3373 C C . ILE A 1 430 ? 2.534 26.074 -39.159 1.00 76.00 430 ILE A C 1
ATOM 3375 O O . ILE A 1 430 ? 2.549 26.783 -38.151 1.00 76.00 430 ILE A O 1
ATOM 3379 N N . ASN A 1 431 ? 2.585 26.593 -40.392 1.00 78.69 431 ASN A N 1
ATOM 3380 C CA . ASN A 1 431 ? 2.692 28.038 -40.605 1.00 78.69 431 ASN A CA 1
ATOM 3381 C C . ASN A 1 431 ? 1.490 28.786 -40.017 1.00 78.69 431 ASN A C 1
ATOM 3383 O O . ASN A 1 431 ? 1.683 29.823 -39.392 1.00 78.69 431 ASN A O 1
ATOM 3387 N N . ARG A 1 432 ? 0.265 28.261 -40.153 1.00 78.50 432 ARG A N 1
ATOM 3388 C CA . ARG A 1 432 ? -0.946 28.885 -39.596 1.00 78.50 432 ARG A CA 1
ATOM 3389 C C . ARG A 1 432 ? -0.915 28.967 -38.068 1.00 78.50 432 ARG A C 1
ATOM 3391 O O . ARG A 1 432 ? -1.272 30.009 -37.525 1.00 78.50 432 ARG A O 1
ATOM 3398 N N . LYS A 1 433 ? -0.507 27.896 -37.378 1.00 73.81 433 LYS A N 1
ATOM 3399 C CA . LYS A 1 433 ? -0.412 27.879 -35.908 1.00 73.81 433 LYS A CA 1
ATOM 3400 C C . LYS A 1 433 ? 0.714 28.774 -35.388 1.00 73.81 433 LYS A C 1
ATOM 3402 O O . LYS A 1 433 ? 0.529 29.429 -34.373 1.00 73.81 433 LYS A O 1
ATOM 3407 N N . ILE A 1 434 ? 1.838 28.861 -36.099 1.00 72.50 434 ILE A N 1
ATOM 3408 C CA . ILE A 1 434 ? 2.971 29.706 -35.690 1.00 72.50 434 ILE A CA 1
ATOM 3409 C C . ILE A 1 434 ? 2.713 31.192 -35.986 1.00 72.50 434 ILE A C 1
ATOM 3411 O O . ILE A 1 434 ? 2.991 32.029 -35.130 1.00 72.50 434 ILE A O 1
ATOM 3415 N N . LEU A 1 435 ? 2.093 31.524 -37.127 1.00 73.31 435 LEU A N 1
ATOM 3416 C CA . LEU A 1 435 ? 1.606 32.881 -37.421 1.00 73.31 435 LEU A CA 1
ATOM 3417 C C . LEU A 1 435 ? 0.675 33.397 -36.314 1.00 73.31 435 LEU A C 1
ATOM 3419 O O . LEU A 1 435 ? 0.800 34.542 -35.904 1.00 73.31 435 LEU A O 1
ATOM 3423 N N . ALA A 1 436 ? -0.204 32.545 -35.778 1.00 71.38 436 ALA A N 1
ATOM 3424 C CA . ALA A 1 436 ? -1.135 32.918 -34.711 1.00 71.38 436 ALA A CA 1
ATOM 3425 C C . ALA A 1 436 ? -0.478 33.229 -33.345 1.00 71.38 436 ALA A C 1
ATOM 3427 O O . ALA A 1 436 ? -1.179 33.695 -32.449 1.00 71.38 436 ALA A O 1
ATOM 3428 N N . VAL A 1 437 ? 0.827 32.971 -33.174 1.00 67.69 437 VAL A N 1
ATOM 3429 C CA . VAL A 1 437 ? 1.575 33.213 -31.921 1.00 67.69 437 VAL A CA 1
ATOM 3430 C C . VAL A 1 437 ? 2.713 34.224 -32.108 1.00 67.69 437 VAL A C 1
ATOM 3432 O O . VAL A 1 437 ? 2.954 35.041 -31.223 1.00 67.69 437 VAL A O 1
ATOM 3435 N N . PHE A 1 438 ? 3.398 34.197 -33.256 1.00 64.12 438 PHE A N 1
ATOM 3436 C CA . PHE A 1 438 ? 4.590 35.013 -33.530 1.00 64.12 438 PHE A CA 1
ATOM 3437 C C . PHE A 1 438 ? 4.403 36.058 -34.646 1.00 64.12 438 PHE A C 1
ATOM 3439 O O . PHE A 1 438 ? 5.356 36.767 -34.957 1.00 64.12 438 PHE A O 1
ATOM 3446 N N . ASP A 1 439 ? 3.223 36.137 -35.277 1.00 66.88 439 ASP A N 1
ATOM 3447 C CA . ASP A 1 439 ? 2.878 37.038 -36.403 1.00 66.88 439 ASP A CA 1
ATOM 3448 C C . ASP A 1 439 ? 3.804 36.927 -37.644 1.00 66.88 439 ASP A C 1
ATOM 3450 O O . ASP A 1 439 ? 3.746 37.720 -38.585 1.00 66.88 439 ASP A O 1
ATOM 3454 N N . VAL A 1 440 ? 4.660 35.900 -37.673 1.00 72.06 440 VAL A N 1
ATOM 3455 C CA . VAL A 1 440 ? 5.697 35.656 -38.684 1.00 72.06 440 VAL A CA 1
ATOM 3456 C C . VAL A 1 440 ? 5.706 34.161 -39.047 1.00 72.06 440 VAL A C 1
ATOM 3458 O O . VAL A 1 440 ? 5.657 33.320 -38.147 1.00 72.06 440 VAL A O 1
ATOM 3461 N N . PRO A 1 441 ? 5.773 33.778 -40.340 1.00 72.00 441 PRO A N 1
ATOM 3462 C CA . PRO A 1 441 ? 5.790 32.371 -40.735 1.00 72.00 441 PRO A CA 1
ATOM 3463 C C . PRO A 1 441 ? 7.135 31.705 -40.405 1.00 72.00 441 PRO A C 1
ATOM 3465 O O . PRO A 1 441 ? 8.200 32.317 -40.541 1.00 72.00 441 PRO A O 1
ATOM 3468 N N . LEU A 1 442 ? 7.092 30.422 -40.028 1.00 70.44 442 LEU A N 1
ATOM 3469 C CA . LEU A 1 442 ? 8.293 29.606 -39.818 1.00 70.44 442 LEU A CA 1
ATOM 3470 C C . LEU A 1 442 ? 8.917 29.174 -41.149 1.00 70.44 442 LEU A C 1
ATOM 3472 O O . LEU A 1 442 ? 10.136 29.135 -41.264 1.00 70.44 442 LEU A O 1
ATOM 3476 N N . ILE A 1 443 ? 8.084 28.818 -42.128 1.00 76.75 443 ILE A N 1
ATOM 3477 C CA . ILE A 1 443 ? 8.469 28.194 -43.399 1.00 76.75 443 ILE A CA 1
ATOM 3478 C C . ILE A 1 443 ? 8.273 29.189 -44.542 1.00 76.75 443 ILE A C 1
ATOM 3480 O O . ILE A 1 443 ? 7.166 29.705 -44.724 1.00 76.75 443 ILE A O 1
ATOM 3484 N N . THR A 1 444 ? 9.313 29.412 -45.347 1.00 68.12 444 THR A N 1
ATOM 3485 C CA . THR A 1 444 ? 9.253 30.245 -46.560 1.00 68.12 444 THR A CA 1
ATOM 3486 C C . THR A 1 444 ? 10.036 29.624 -47.725 1.00 68.12 444 THR A C 1
ATOM 3488 O O . THR A 1 444 ? 11.153 29.134 -47.549 1.00 68.12 444 THR A O 1
ATOM 3491 N N . GLY A 1 445 ? 9.456 29.688 -48.931 1.00 62.84 445 GLY A N 1
ATOM 3492 C CA . GLY A 1 445 ? 10.034 29.174 -50.183 1.00 62.84 445 GLY A CA 1
ATOM 3493 C C . GLY A 1 445 ? 9.490 27.802 -50.607 1.00 62.84 445 GLY A C 1
ATOM 3494 O O . GLY A 1 445 ? 9.361 26.901 -49.783 1.00 62.84 445 GLY A O 1
ATOM 3495 N N . ASP A 1 446 ? 9.182 27.648 -51.903 1.00 57.94 446 ASP A N 1
ATOM 3496 C CA . ASP A 1 446 ? 8.529 26.441 -52.442 1.00 57.94 446 ASP A CA 1
ATOM 3497 C C . ASP A 1 446 ? 9.520 25.338 -52.848 1.00 57.94 446 ASP A C 1
ATOM 3499 O O . ASP A 1 446 ? 9.372 24.187 -52.448 1.00 57.94 446 ASP A O 1
ATOM 3503 N N . ALA A 1 447 ? 10.540 25.665 -53.652 1.00 52.62 447 ALA A N 1
ATOM 3504 C CA . ALA A 1 447 ? 11.512 24.680 -54.153 1.00 52.62 447 ALA A CA 1
ATOM 3505 C C . ALA A 1 447 ? 12.577 24.309 -53.103 1.00 52.62 447 ALA A C 1
ATOM 3507 O O . ALA A 1 447 ? 13.000 23.155 -52.998 1.00 52.62 447 ALA A O 1
ATOM 3508 N N . VAL A 1 448 ? 12.987 25.297 -52.305 1.00 67.69 448 VAL A N 1
ATOM 3509 C CA . VAL A 1 448 ? 13.827 25.127 -51.118 1.00 67.69 448 VAL A CA 1
ATOM 3510 C C . VAL A 1 448 ? 13.081 25.767 -49.957 1.00 67.69 448 VAL A C 1
ATOM 3512 O O . VAL A 1 448 ? 12.875 26.979 -49.941 1.00 67.69 448 VAL A O 1
ATOM 3515 N N . ILE A 1 449 ? 12.679 24.933 -49.005 1.00 73.38 449 ILE A N 1
ATOM 3516 C CA . ILE A 1 449 ? 11.992 25.328 -47.781 1.00 73.38 449 ILE A CA 1
ATOM 3517 C C . ILE A 1 449 ? 13.047 25.874 -46.821 1.00 73.38 449 ILE A C 1
ATOM 3519 O O . ILE A 1 449 ? 13.863 25.124 -46.284 1.00 73.38 449 ILE A O 1
ATOM 3523 N N . SER A 1 450 ? 13.060 27.191 -46.634 1.00 68.69 450 SER A N 1
ATOM 3524 C CA . SER A 1 450 ? 13.902 27.868 -45.647 1.00 68.69 450 SER A CA 1
ATOM 3525 C C . SER A 1 450 ? 13.131 28.094 -44.348 1.00 68.69 450 SER A C 1
ATOM 3527 O O . SER A 1 450 ? 11.911 28.280 -44.365 1.00 68.69 450 SER A O 1
ATOM 3529 N N . ILE A 1 451 ? 13.836 28.012 -43.217 1.00 77.06 451 ILE A N 1
ATOM 3530 C CA . ILE A 1 451 ? 13.233 28.043 -41.881 1.00 77.06 451 ILE A CA 1
ATOM 3531 C C . ILE A 1 451 ? 13.692 29.290 -41.126 1.00 77.06 451 ILE A C 1
ATOM 3533 O O . ILE A 1 451 ? 14.888 29.570 -41.016 1.00 77.06 451 ILE A O 1
ATOM 3537 N N . ASN A 1 452 ? 12.725 30.051 -40.613 1.00 70.75 452 ASN A N 1
ATOM 3538 C CA . ASN A 1 452 ? 12.964 31.320 -39.947 1.00 70.75 452 ASN A CA 1
ATOM 3539 C C . ASN A 1 452 ? 13.677 31.111 -38.605 1.00 70.75 452 ASN A C 1
ATOM 3541 O O . ASN A 1 452 ? 13.126 30.540 -37.659 1.00 70.75 452 ASN A O 1
ATOM 3545 N N . ARG A 1 453 ? 14.916 31.605 -38.533 1.00 63.38 453 ARG A N 1
ATOM 3546 C CA . ARG A 1 453 ? 15.813 31.393 -37.400 1.00 63.38 453 ARG A CA 1
ATOM 3547 C C . ARG A 1 453 ? 15.276 31.991 -36.105 1.00 63.38 453 ARG A C 1
ATOM 3549 O O . ARG A 1 453 ? 15.365 31.324 -35.078 1.00 63.38 453 ARG A O 1
ATOM 3556 N N . ASP A 1 454 ? 14.719 33.195 -36.151 1.00 60.75 454 ASP A N 1
ATOM 3557 C CA . ASP A 1 454 ? 14.355 33.940 -34.941 1.00 60.75 454 ASP A CA 1
ATOM 3558 C C . ASP A 1 454 ? 13.142 33.291 -34.259 1.00 60.75 454 ASP A C 1
ATOM 3560 O O . ASP A 1 454 ? 13.147 33.061 -33.051 1.00 60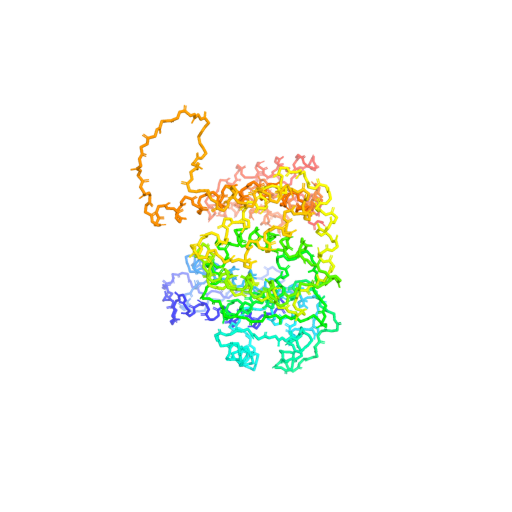.75 454 ASP A O 1
ATOM 3564 N N . VAL A 1 455 ? 12.170 32.846 -35.064 1.00 62.44 455 VAL A N 1
ATOM 3565 C CA . VAL A 1 455 ? 11.030 32.039 -34.606 1.00 62.44 455 VAL A CA 1
ATOM 3566 C C . VAL A 1 455 ? 11.489 30.657 -34.121 1.00 62.44 455 VAL A C 1
ATOM 3568 O O . VAL A 1 455 ? 11.058 30.205 -33.065 1.00 62.44 455 VAL A O 1
ATOM 3571 N N . SER A 1 456 ? 12.416 29.993 -34.826 1.00 62.66 456 SER A N 1
ATOM 3572 C CA . SER A 1 456 ? 12.951 28.692 -34.384 1.00 62.66 456 SER A CA 1
ATOM 3573 C C . SER A 1 456 ? 13.732 28.768 -33.066 1.00 62.66 456 SER A C 1
ATOM 3575 O O . SER A 1 456 ? 13.751 27.798 -32.315 1.00 62.66 456 SER A O 1
ATOM 3577 N N . ALA A 1 457 ? 14.356 29.915 -32.773 1.00 60.06 457 ALA A N 1
ATOM 3578 C CA . ALA A 1 457 ? 15.067 30.154 -31.524 1.00 60.06 457 ALA A CA 1
ATOM 3579 C C . ALA A 1 457 ? 14.095 30.471 -30.380 1.00 60.06 457 ALA A C 1
ATOM 3581 O O . ALA A 1 457 ? 14.264 29.929 -29.294 1.00 60.06 457 ALA A O 1
ATOM 3582 N N . ALA A 1 458 ? 13.056 31.275 -30.634 1.00 59.91 458 ALA A N 1
ATOM 3583 C CA . ALA A 1 458 ? 12.004 31.551 -29.655 1.00 59.91 458 ALA A CA 1
ATOM 3584 C C . ALA A 1 458 ? 11.201 30.291 -29.279 1.00 59.91 458 ALA A C 1
ATOM 3586 O O . ALA A 1 458 ? 10.831 30.124 -28.126 1.00 59.91 458 ALA A O 1
ATOM 3587 N N . LEU A 1 459 ? 11.001 29.367 -30.225 1.00 61.47 459 LEU A N 1
ATOM 3588 C CA . LEU A 1 459 ? 10.401 28.053 -29.968 1.00 61.47 459 LEU A CA 1
ATOM 3589 C C . LEU A 1 459 ? 11.306 27.096 -29.163 1.00 61.47 459 LEU A C 1
ATOM 3591 O O . LEU A 1 459 ? 10.822 26.065 -28.709 1.00 61.47 459 LEU A O 1
ATOM 3595 N N . LEU A 1 460 ? 12.607 27.368 -29.030 1.00 58.69 460 LEU A N 1
ATOM 3596 C CA . LEU A 1 460 ? 13.573 26.510 -28.322 1.00 58.69 460 LEU A CA 1
ATOM 3597 C C . LEU A 1 460 ? 14.081 27.123 -27.002 1.00 58.69 460 LEU A C 1
ATOM 3599 O O . LEU A 1 460 ? 15.021 26.580 -26.413 1.00 58.69 460 LEU A O 1
ATOM 3603 N N . ALA A 1 461 ? 13.488 28.241 -26.578 1.00 50.62 461 ALA A N 1
ATOM 3604 C CA . ALA A 1 461 ? 13.707 28.878 -25.281 1.00 50.62 461 ALA A CA 1
ATOM 3605 C C . ALA A 1 461 ? 12.817 28.257 -24.188 1.00 50.62 461 ALA A C 1
ATOM 3607 O O . ALA A 1 461 ? 13.276 28.288 -23.025 1.00 50.62 461 ALA A O 1
#